Protein AF-A0A956I300-F1 (afdb_monomer_lite)

Secondary structure (DSSP, 8-state):
--HHHHHHHHHHHHHHHHHHHHHHT-TTB-TTSPPEEEEEEEETTEEEEEEE--B-GGGSHHHHHHHHHHHHHH--PPPPP--PPP---------------------TT--HHHHHHHHHHHTSSS---HHHHHHHHHHHHHHHTT--HHHHHHHHHHHHHHHHT--TTS-THHHHHHHHHHHHHHTT--SHHHHHHHHHHHHHHHHHHHHHHGGGS-SSS-TTTT--GGGEEEEETTEEEEHHHHHHHGGG-HHHHHHHHTHHHHHHHHHHHHTT-HHHHHHHHH-HHHHHHHHHTTTSTTTTHHHHHT-B-SEEEEEEETTTTEEEEEEEESB-SHHHHHHHHHHHHH-SS--TT-PPPS---EEEEEEEGGGHHHHHHTPPPPGGGB--TTS-GGGS-B-TTS-EEEEEEEEEEEE---PPPSSTTS--EEEEEEEPPHHHHTT-

Structure (mmCIF, N/CA/C/O backbone):
data_AF-A0A956I300-F1
#
_entry.id   AF-A0A956I300-F1
#
loop_
_atom_site.group_PDB
_atom_site.id
_atom_site.type_symbol
_atom_site.label_atom_id
_atom_site.label_alt_id
_atom_site.label_comp_id
_atom_site.label_asym_id
_atom_site.label_entity_id
_atom_site.label_seq_id
_atom_site.pdbx_PDB_ins_code
_atom_site.Cartn_x
_atom_site.Cartn_y
_atom_site.Cartn_z
_atom_site.occupancy
_atom_site.B_iso_or_equiv
_atom_site.auth_seq_id
_atom_site.auth_comp_id
_atom_site.auth_asym_id
_atom_site.auth_atom_id
_atom_site.pdbx_PDB_model_num
ATOM 1 N N . MET A 1 1 ? 35.860 -4.471 -23.428 1.00 49.72 1 MET A N 1
ATOM 2 C CA . MET A 1 1 ? 34.977 -3.368 -22.990 1.00 49.72 1 MET A CA 1
ATOM 3 C C . MET A 1 1 ? 34.713 -2.476 -24.185 1.00 49.72 1 MET A C 1
ATOM 5 O O . MET A 1 1 ? 35.655 -2.211 -24.920 1.00 49.72 1 MET A O 1
ATOM 9 N N . SER A 1 2 ? 33.464 -2.084 -24.431 1.00 62.72 2 SER A N 1
ATOM 10 C CA . SER A 1 2 ? 33.121 -1.195 -25.547 1.00 62.72 2 SER A CA 1
ATOM 11 C C . SER A 1 2 ? 33.581 0.236 -25.267 1.00 62.72 2 SER A C 1
ATOM 13 O O . SER A 1 2 ? 33.546 0.681 -24.125 1.00 62.72 2 SER A O 1
ATOM 15 N N . GLU A 1 3 ? 33.936 0.984 -26.308 1.00 60.28 3 GLU A N 1
ATOM 16 C CA . GLU A 1 3 ? 34.334 2.401 -26.233 1.00 60.28 3 GLU A CA 1
ATOM 17 C C . GLU A 1 3 ? 33.289 3.284 -25.510 1.00 60.28 3 GLU A C 1
ATOM 19 O O . GLU A 1 3 ? 33.634 4.225 -24.803 1.00 60.28 3 GLU A O 1
ATOM 24 N N . ALA A 1 4 ? 32.005 2.914 -25.598 1.00 53.16 4 ALA A N 1
ATOM 25 C CA . ALA A 1 4 ? 30.910 3.558 -24.869 1.00 53.16 4 ALA A CA 1
ATOM 26 C C . ALA A 1 4 ? 31.015 3.429 -23.335 1.00 53.16 4 ALA A C 1
ATOM 28 O O . ALA A 1 4 ? 30.633 4.349 -22.620 1.00 53.16 4 ALA A O 1
ATOM 29 N N . TRP A 1 5 ? 31.559 2.317 -22.825 1.00 46.97 5 TRP A N 1
ATOM 30 C CA . TRP A 1 5 ? 31.731 2.098 -21.383 1.00 46.97 5 TRP A CA 1
ATOM 31 C C . TRP A 1 5 ? 32.885 2.935 -20.821 1.00 46.97 5 TRP A C 1
ATOM 33 O O . TRP A 1 5 ? 32.765 3.465 -19.723 1.00 46.97 5 TRP A O 1
ATOM 43 N N . ALA A 1 6 ? 33.965 3.110 -21.591 1.00 59.84 6 ALA A N 1
ATOM 44 C CA . ALA A 1 6 ? 35.081 3.975 -21.206 1.00 59.84 6 ALA A CA 1
ATOM 45 C C . ALA A 1 6 ? 34.650 5.450 -21.108 1.00 59.84 6 ALA A C 1
ATOM 47 O O . ALA A 1 6 ? 34.932 6.097 -20.107 1.00 59.84 6 ALA A O 1
ATOM 48 N N . ARG A 1 7 ? 33.867 5.948 -22.078 1.00 67.50 7 ARG A N 1
ATOM 49 C CA . ARG A 1 7 ? 33.326 7.321 -22.024 1.00 67.50 7 ARG A CA 1
ATOM 50 C C . ARG A 1 7 ? 32.344 7.536 -20.872 1.00 67.50 7 ARG A C 1
ATOM 52 O O . ARG A 1 7 ? 32.318 8.616 -20.289 1.00 67.50 7 ARG A O 1
ATOM 59 N N . ALA A 1 8 ? 31.531 6.531 -20.538 1.00 65.19 8 ALA A N 1
ATOM 60 C CA . ALA A 1 8 ? 30.622 6.615 -19.394 1.00 65.19 8 ALA A CA 1
ATOM 61 C C . ALA A 1 8 ? 31.388 6.709 -18.061 1.00 65.19 8 ALA A C 1
ATOM 63 O O . ALA A 1 8 ? 31.017 7.509 -17.208 1.00 65.19 8 ALA A O 1
ATOM 64 N N . LEU A 1 9 ? 32.477 5.946 -17.914 1.00 64.38 9 LEU A N 1
ATOM 65 C CA . LEU A 1 9 ? 33.384 6.020 -16.762 1.00 64.38 9 LEU A CA 1
ATOM 66 C C . LEU A 1 9 ? 34.085 7.383 -16.660 1.00 64.38 9 LEU A C 1
ATOM 68 O O . LEU A 1 9 ? 34.026 7.997 -15.601 1.00 64.38 9 LEU A O 1
ATOM 72 N N . GLU A 1 10 ? 34.638 7.903 -17.762 1.00 74.12 10 GLU A N 1
ATOM 73 C CA . GLU A 1 10 ? 35.238 9.252 -17.803 1.00 74.12 10 GLU A CA 1
ATOM 74 C C . GLU A 1 10 ? 34.232 10.340 -17.385 1.00 74.12 10 GLU A C 1
ATOM 76 O O . GLU A 1 10 ? 34.572 11.268 -16.654 1.00 74.12 10 GLU A O 1
ATOM 81 N N . THR A 1 11 ? 32.964 10.191 -17.786 1.00 86.25 11 THR A N 1
ATOM 82 C CA . THR A 1 11 ? 31.892 11.127 -17.409 1.00 86.25 11 THR A CA 1
ATOM 83 C C . THR A 1 11 ? 31.579 11.058 -15.910 1.00 86.25 11 THR A C 1
ATOM 85 O O . THR A 1 11 ? 31.299 12.084 -15.297 1.00 86.25 11 THR A O 1
ATOM 88 N N . LEU A 1 12 ? 31.622 9.871 -15.295 1.00 85.69 12 LEU A N 1
ATOM 89 C CA . LEU A 1 12 ? 31.357 9.712 -13.861 1.00 85.69 12 LEU A CA 1
ATOM 90 C C . LEU A 1 12 ? 32.489 10.280 -13.000 1.00 85.69 12 LEU A C 1
ATOM 92 O O . LEU A 1 12 ? 32.200 10.982 -12.034 1.00 85.69 12 LEU A O 1
ATOM 96 N N . GLU A 1 13 ? 33.747 10.044 -13.373 1.00 87.81 13 GLU A N 1
ATOM 97 C CA . GLU A 1 13 ? 34.909 10.632 -12.691 1.00 87.81 13 GLU A CA 1
ATOM 98 C C . GLU A 1 13 ? 34.890 12.166 -12.776 1.00 87.81 13 GLU A C 1
ATOM 100 O O . GLU A 1 13 ? 35.153 12.860 -11.791 1.00 87.81 13 GLU A O 1
ATOM 105 N N . GLU A 1 14 ? 34.516 12.721 -13.935 1.00 90.06 14 GLU A N 1
ATOM 106 C CA . GLU A 1 14 ? 34.370 14.167 -14.104 1.00 90.06 14 GLU A CA 1
ATOM 107 C C . GLU A 1 14 ? 33.242 14.747 -13.237 1.00 90.06 14 GLU A C 1
ATOM 109 O O . GLU A 1 14 ? 33.415 15.805 -12.618 1.00 90.06 14 GLU A O 1
ATOM 114 N N . VAL A 1 15 ? 32.098 14.059 -13.160 1.00 84.88 15 VAL A N 1
ATOM 115 C CA . VAL A 1 15 ? 30.969 14.469 -12.314 1.00 84.88 15 VAL A CA 1
ATOM 116 C C . VAL A 1 15 ? 31.331 14.375 -10.829 1.00 84.88 15 VAL A C 1
ATOM 118 O O . VAL A 1 15 ? 31.014 15.303 -10.082 1.00 84.88 15 VAL A O 1
ATOM 121 N N . GLU A 1 16 ? 32.013 13.313 -10.393 1.00 92.94 16 GLU A N 1
ATOM 122 C CA . GLU A 1 16 ? 32.481 13.167 -9.010 1.00 92.94 16 GLU A CA 1
ATOM 123 C C . GLU A 1 16 ? 33.429 14.311 -8.637 1.00 92.94 16 GLU A C 1
ATOM 125 O O . GLU A 1 16 ? 33.199 15.009 -7.648 1.00 92.94 16 GLU A O 1
ATOM 130 N N . ARG A 1 17 ? 34.443 14.565 -9.475 1.00 94.88 17 ARG A N 1
ATOM 131 C CA . ARG A 1 17 ? 35.405 15.656 -9.282 1.00 94.88 17 ARG A CA 1
ATOM 132 C C . ARG A 1 17 ? 34.715 17.019 -9.210 1.00 94.88 17 ARG A C 1
ATOM 134 O O . ARG A 1 17 ? 34.957 17.772 -8.273 1.00 94.88 17 ARG A O 1
ATOM 141 N N . THR A 1 18 ? 33.825 17.322 -10.156 1.00 93.25 18 THR A N 1
ATOM 142 C CA . THR A 1 18 ? 33.106 18.610 -10.201 1.00 93.25 18 THR A CA 1
ATOM 143 C C . THR A 1 18 ? 32.207 18.793 -8.978 1.00 93.25 18 THR A C 1
ATOM 145 O O . THR A 1 18 ? 32.113 19.889 -8.429 1.00 93.25 18 THR A O 1
ATOM 148 N N . THR A 1 19 ? 31.554 17.717 -8.531 1.00 90.69 19 THR A N 1
ATOM 149 C CA . THR A 1 19 ? 30.706 17.734 -7.333 1.00 90.69 19 THR A CA 1
ATOM 150 C C . THR A 1 19 ? 31.545 17.975 -6.082 1.00 90.69 19 THR A C 1
ATOM 152 O O . THR A 1 19 ? 31.196 18.831 -5.274 1.00 90.69 19 THR A O 1
ATOM 155 N N . ARG A 1 20 ? 32.677 17.277 -5.946 1.00 96.50 20 ARG A N 1
ATOM 156 C CA . ARG A 1 20 ? 33.618 17.438 -4.833 1.00 96.50 20 ARG A CA 1
ATOM 157 C C . ARG A 1 20 ? 34.159 18.867 -4.754 1.00 96.50 20 ARG A C 1
ATOM 159 O O . ARG A 1 20 ? 34.012 19.499 -3.716 1.00 96.50 20 ARG A O 1
ATOM 166 N N . GLU A 1 21 ? 34.665 19.408 -5.863 1.00 95.38 21 GLU A N 1
ATOM 167 C CA . GLU A 1 21 ? 35.176 20.787 -5.941 1.00 95.38 21 GLU A CA 1
ATOM 168 C C . GLU A 1 21 ? 34.104 21.823 -5.560 1.00 95.38 21 GLU A C 1
ATOM 170 O O . GLU A 1 21 ? 34.375 22.773 -4.826 1.00 95.38 21 GLU A O 1
ATOM 175 N N . ALA A 1 22 ? 32.864 21.639 -6.029 1.00 92.88 22 ALA A N 1
ATOM 176 C CA . ALA A 1 22 ? 31.760 22.541 -5.706 1.00 92.88 22 ALA A CA 1
ATOM 177 C C . ALA A 1 22 ? 31.384 22.509 -4.215 1.00 92.88 22 ALA A C 1
ATOM 179 O O . ALA A 1 22 ? 31.018 23.540 -3.652 1.00 92.88 22 ALA A O 1
ATOM 180 N N . LEU A 1 23 ? 31.466 21.337 -3.584 1.00 93.62 23 LEU A N 1
ATOM 181 C CA . LEU A 1 23 ? 31.157 21.141 -2.170 1.00 93.62 23 LEU A CA 1
ATOM 182 C C . LEU A 1 23 ? 32.280 21.644 -1.250 1.00 93.62 23 LEU A C 1
ATOM 184 O O . LEU A 1 23 ? 31.985 22.278 -0.240 1.00 93.62 23 LEU A O 1
ATOM 188 N N . GLU A 1 24 ? 33.544 21.438 -1.624 1.00 94.88 24 GLU A N 1
ATOM 189 C CA . GLU A 1 24 ? 34.720 21.988 -0.927 1.00 94.88 24 GLU A CA 1
ATOM 190 C C . GLU A 1 24 ? 34.763 23.527 -0.990 1.00 94.88 24 GLU A C 1
ATOM 192 O O . GLU A 1 24 ? 35.310 24.181 -0.105 1.00 94.88 24 GLU A O 1
ATOM 197 N N . ALA A 1 25 ? 34.154 24.132 -2.014 1.00 94.44 25 ALA A N 1
ATOM 198 C CA . ALA A 1 25 ? 34.062 25.586 -2.156 1.00 94.44 25 ALA A CA 1
ATOM 199 C C . ALA A 1 25 ? 32.979 26.244 -1.272 1.00 94.44 25 ALA A C 1
ATOM 201 O O . ALA A 1 25 ? 32.862 27.474 -1.262 1.00 94.44 25 ALA A O 1
ATOM 202 N N . ILE A 1 26 ? 32.162 25.469 -0.549 1.00 91.44 26 ILE A N 1
ATOM 203 C CA . ILE A 1 26 ? 31.140 26.012 0.354 1.00 91.44 26 ILE A CA 1
ATOM 204 C C . ILE A 1 26 ? 31.836 26.694 1.541 1.00 91.44 26 ILE A C 1
ATOM 206 O O . ILE A 1 26 ? 32.545 26.050 2.296 1.00 91.44 26 ILE A O 1
ATOM 210 N N . GLU A 1 27 ? 31.578 27.985 1.777 1.00 92.31 27 GLU A N 1
ATOM 211 C CA . GLU A 1 27 ? 32.228 28.774 2.850 1.00 92.31 27 GLU A CA 1
ATOM 212 C C . GLU A 1 27 ? 32.077 28.164 4.260 1.00 92.31 27 GLU A C 1
ATOM 214 O O . GLU A 1 27 ? 32.915 28.358 5.144 1.00 92.31 27 GLU A O 1
ATOM 219 N N . LEU A 1 28 ? 30.988 27.425 4.477 1.00 90.38 28 LEU A N 1
ATOM 220 C CA . LEU A 1 28 ? 30.691 26.753 5.738 1.00 90.38 28 LEU A CA 1
ATOM 221 C C . LEU A 1 28 ? 31.369 25.383 5.879 1.00 90.38 28 LEU A C 1
ATOM 223 O O . LEU A 1 28 ? 31.315 24.827 6.972 1.00 90.38 28 LEU A O 1
ATOM 227 N N . HIS A 1 29 ? 31.972 24.831 4.821 1.00 91.56 29 HIS A N 1
ATOM 228 C CA . HIS A 1 29 ? 32.686 23.552 4.863 1.00 91.56 29 HIS A CA 1
ATOM 229 C C . HIS A 1 29 ? 33.894 23.634 5.804 1.00 91.56 29 HIS A C 1
ATOM 231 O O . HIS A 1 29 ? 34.609 24.638 5.865 1.00 91.56 29 HIS A O 1
ATOM 237 N N . ARG A 1 30 ? 34.101 22.571 6.582 1.00 91.56 30 ARG A N 1
ATOM 238 C CA . ARG A 1 30 ? 35.279 22.407 7.434 1.00 91.56 30 ARG A CA 1
ATOM 239 C C . ARG A 1 30 ? 36.409 21.828 6.596 1.00 91.56 30 ARG A C 1
ATOM 241 O O . ARG A 1 30 ? 36.391 20.645 6.280 1.00 91.56 30 ARG A O 1
ATOM 248 N N . ALA A 1 31 ? 37.389 22.659 6.250 1.00 90.81 31 ALA A N 1
ATOM 249 C CA . ALA A 1 31 ? 38.489 22.287 5.358 1.00 90.81 31 ALA A CA 1
ATOM 250 C C . ALA A 1 31 ? 39.310 21.075 5.845 1.00 90.81 31 ALA A C 1
ATOM 252 O O . ALA A 1 31 ? 39.963 20.414 5.043 1.00 90.81 31 ALA A O 1
ATOM 253 N N . GLU A 1 32 ? 39.303 20.793 7.150 1.00 92.25 32 GLU A N 1
ATOM 254 C CA . GLU A 1 32 ? 39.958 19.631 7.751 1.00 92.25 32 GLU A CA 1
ATOM 255 C C . GLU A 1 32 ? 39.206 18.300 7.563 1.00 92.25 32 GLU A C 1
ATOM 257 O O . GLU A 1 32 ? 39.817 17.241 7.713 1.00 92.25 32 GLU A O 1
ATOM 262 N N . ASP A 1 33 ? 37.913 18.343 7.233 1.00 93.81 33 ASP A N 1
ATOM 263 C CA . ASP A 1 33 ? 37.057 17.169 7.081 1.00 93.81 33 ASP A CA 1
ATOM 264 C C . ASP A 1 33 ? 36.835 16.854 5.584 1.00 93.81 33 ASP A C 1
ATOM 266 O O . ASP A 1 33 ? 36.522 17.757 4.796 1.00 93.81 33 ASP A O 1
ATOM 270 N N . PRO A 1 34 ? 36.964 15.585 5.155 1.00 93.19 34 PRO A N 1
ATOM 271 C CA . PRO A 1 34 ? 36.850 15.227 3.746 1.00 93.19 34 PRO A CA 1
ATOM 272 C C . PRO A 1 34 ? 35.423 15.419 3.218 1.00 93.19 34 PRO A C 1
ATOM 274 O O . PRO A 1 34 ? 34.436 15.197 3.923 1.00 93.19 34 PRO A O 1
ATOM 277 N N . VAL A 1 35 ? 35.326 15.792 1.942 1.00 95.50 35 VAL A N 1
ATOM 278 C CA . VAL A 1 35 ? 34.097 15.665 1.155 1.00 95.50 35 VAL A CA 1
ATOM 279 C C . VAL A 1 35 ? 34.108 14.298 0.491 1.00 95.50 35 VAL A C 1
ATOM 281 O O . VAL A 1 35 ? 34.986 14.021 -0.323 1.00 95.50 35 VAL A O 1
ATOM 284 N N . ASP A 1 36 ? 33.125 13.458 0.788 1.00 94.25 36 ASP A N 1
ATOM 285 C CA . ASP A 1 36 ? 32.968 12.170 0.115 1.00 94.25 36 ASP A CA 1
ATOM 286 C C . ASP A 1 36 ? 31.836 12.250 -0.905 1.00 94.25 36 ASP A C 1
ATOM 288 O O . ASP A 1 36 ? 30.764 12.767 -0.599 1.00 94.25 36 ASP A O 1
ATOM 292 N N . VAL A 1 37 ? 32.049 11.722 -2.110 1.00 93.50 37 VAL A N 1
ATOM 293 C CA . VAL A 1 37 ? 31.023 11.628 -3.156 1.00 93.50 37 VAL A CA 1
ATOM 294 C C . VAL A 1 37 ? 30.957 10.177 -3.609 1.00 93.50 37 VAL A C 1
ATOM 296 O O . VAL A 1 37 ? 31.927 9.637 -4.131 1.00 93.50 37 VAL A O 1
ATOM 299 N N . PHE A 1 38 ? 29.814 9.537 -3.393 1.00 89.62 38 PHE A N 1
ATOM 300 C CA . PHE A 1 38 ? 29.575 8.141 -3.726 1.00 89.62 38 PHE A CA 1
ATOM 301 C C . PHE A 1 38 ? 28.573 8.044 -4.865 1.00 89.62 38 PHE A C 1
ATOM 303 O O . PHE A 1 38 ? 27.478 8.602 -4.792 1.00 89.62 38 PHE A O 1
ATOM 310 N N . PHE A 1 39 ? 28.912 7.277 -5.895 1.00 86.94 39 PHE A N 1
ATOM 311 C CA . PHE A 1 39 ? 27.926 6.808 -6.856 1.00 86.94 39 PHE A CA 1
ATOM 312 C C . PHE A 1 39 ? 27.075 5.713 -6.209 1.00 86.94 39 PHE A C 1
ATOM 314 O O . PHE A 1 39 ? 27.599 4.684 -5.790 1.00 86.94 39 PHE A O 1
ATOM 321 N N . THR A 1 40 ? 25.767 5.938 -6.124 1.00 78.00 40 THR A N 1
ATOM 322 C CA . THR A 1 40 ? 24.826 5.004 -5.476 1.00 78.00 40 THR A CA 1
ATOM 323 C C . THR A 1 40 ? 23.929 4.268 -6.458 1.00 78.00 40 THR A C 1
ATOM 325 O O . THR A 1 40 ? 23.314 3.267 -6.103 1.00 78.00 40 THR A O 1
ATOM 328 N N . GLY A 1 41 ? 23.896 4.708 -7.714 1.00 75.50 41 GLY A N 1
ATOM 329 C CA . GLY A 1 41 ? 23.176 4.023 -8.771 1.00 75.50 41 GLY A CA 1
ATOM 330 C C . GLY A 1 41 ? 22.799 4.949 -9.913 1.00 75.50 41 GLY A C 1
ATOM 331 O O . GLY A 1 41 ? 23.082 6.148 -9.916 1.00 75.50 41 GLY A O 1
ATOM 332 N N . PHE A 1 42 ? 22.134 4.369 -10.904 1.00 72.31 42 PHE A N 1
ATOM 333 C CA . PHE A 1 42 ? 21.418 5.133 -11.912 1.00 72.31 42 PHE A CA 1
ATOM 334 C C . PHE A 1 42 ? 19.959 5.226 -11.478 1.00 72.31 42 PHE A C 1
ATOM 336 O O . PHE A 1 42 ? 19.258 4.215 -11.411 1.00 72.31 42 PHE A O 1
ATOM 343 N N . GLY A 1 43 ? 19.509 6.443 -11.192 1.00 60.19 43 GLY A N 1
ATOM 344 C CA . GLY A 1 43 ? 18.094 6.741 -11.074 1.00 60.19 43 GLY A CA 1
ATOM 345 C C . GLY A 1 43 ? 17.430 6.663 -12.446 1.00 60.19 43 GLY A C 1
ATOM 346 O O . GLY A 1 43 ? 18.092 6.672 -13.486 1.00 60.19 43 GLY A O 1
ATOM 347 N N . GLY A 1 44 ? 16.096 6.649 -12.470 1.00 44.88 44 GLY A N 1
ATOM 348 C CA . GLY A 1 44 ? 15.337 6.552 -13.723 1.00 44.88 44 GLY A CA 1
ATOM 349 C C . GLY A 1 44 ? 15.697 7.623 -14.761 1.00 44.88 44 GLY A C 1
ATOM 350 O O . GLY A 1 44 ? 15.478 7.389 -15.936 1.00 44.88 44 GLY A O 1
ATOM 351 N N . SER A 1 45 ? 16.282 8.750 -14.331 1.00 34.88 45 SER A N 1
ATOM 352 C CA . SER A 1 45 ? 16.596 9.932 -15.141 1.00 34.88 45 SER A CA 1
ATOM 353 C C . SER A 1 45 ? 17.925 10.623 -14.823 1.00 34.88 45 SER A C 1
ATOM 355 O O . SER A 1 45 ? 18.179 11.717 -15.343 1.00 34.88 45 SER A O 1
ATOM 357 N N . SER A 1 46 ? 18.704 10.058 -13.908 1.00 66.56 46 SER A N 1
ATOM 358 C CA . SER A 1 46 ? 19.808 10.721 -13.218 1.00 66.56 46 SER A CA 1
ATOM 359 C C . SER A 1 46 ? 20.888 9.717 -12.854 1.00 66.56 46 SER A C 1
ATOM 361 O O . SER A 1 46 ? 20.644 8.521 -12.734 1.00 66.56 46 SER A O 1
ATOM 363 N N . VAL A 1 47 ? 22.096 10.224 -12.660 1.00 75.88 47 VAL A N 1
ATOM 364 C CA . VAL A 1 47 ? 23.078 9.538 -11.832 1.00 75.88 47 VAL A CA 1
ATOM 365 C C . VAL A 1 47 ? 22.773 9.927 -10.392 1.00 75.88 47 VAL A C 1
ATOM 367 O O . VAL A 1 47 ? 22.697 11.119 -10.088 1.00 75.88 47 VAL A O 1
ATOM 370 N N . ASP A 1 48 ? 22.571 8.936 -9.533 1.00 76.75 48 ASP A N 1
ATOM 371 C CA . ASP A 1 48 ? 22.273 9.165 -8.129 1.00 76.75 48 ASP A CA 1
ATOM 372 C C . ASP A 1 48 ? 23.592 9.154 -7.355 1.00 76.75 48 ASP A C 1
ATOM 374 O O . ASP A 1 48 ? 24.245 8.119 -7.178 1.00 76.75 48 ASP A O 1
ATOM 378 N N . LEU A 1 49 ? 24.004 10.345 -6.925 1.00 88.25 49 LEU A N 1
ATOM 379 C CA . LEU A 1 49 ? 25.173 10.550 -6.081 1.00 88.25 49 LEU A CA 1
ATOM 380 C C . LEU A 1 49 ? 24.722 10.834 -4.655 1.00 88.25 49 LEU A C 1
ATOM 382 O O . LEU A 1 49 ? 23.807 11.628 -4.431 1.00 88.25 49 LEU A O 1
ATOM 386 N N . VAL A 1 50 ? 25.419 10.247 -3.694 1.00 89.31 50 VAL A N 1
ATOM 387 C CA . VAL A 1 50 ? 25.343 10.644 -2.291 1.00 89.31 50 VAL A CA 1
ATOM 388 C C . VAL A 1 50 ? 26.638 11.353 -1.953 1.00 89.31 50 VAL A C 1
ATOM 390 O O . VAL A 1 50 ? 27.706 10.757 -2.039 1.00 89.31 50 VAL A O 1
ATOM 393 N N . ALA A 1 51 ? 26.546 12.623 -1.570 1.00 91.56 51 ALA A N 1
ATOM 394 C CA . ALA A 1 51 ? 27.688 13.378 -1.086 1.00 91.56 51 ALA A CA 1
ATOM 395 C C . ALA A 1 51 ? 27.575 13.617 0.422 1.00 91.56 51 ALA A C 1
ATOM 397 O O . ALA A 1 51 ? 26.499 13.960 0.915 1.00 91.56 51 ALA A O 1
ATOM 398 N N . ARG A 1 52 ? 28.679 13.445 1.150 1.00 91.12 52 ARG A N 1
ATOM 399 C CA . ARG A 1 52 ? 28.796 13.747 2.580 1.00 91.12 52 ARG A CA 1
ATOM 400 C C . ARG A 1 52 ? 29.744 14.923 2.755 1.00 91.12 52 ARG A C 1
ATOM 402 O O . ARG A 1 52 ? 30.865 14.892 2.255 1.00 91.12 52 ARG A O 1
ATOM 409 N N . ILE A 1 53 ? 29.274 15.953 3.454 1.00 94.62 53 ILE A N 1
ATOM 410 C CA . ILE A 1 53 ? 30.049 17.153 3.771 1.00 94.62 53 ILE A CA 1
ATOM 411 C C . ILE A 1 53 ? 29.919 17.478 5.252 1.00 94.62 53 ILE A C 1
ATOM 413 O O . ILE A 1 53 ? 28.858 17.292 5.846 1.00 94.62 53 ILE A O 1
ATOM 417 N N . TRP A 1 54 ? 30.981 18.035 5.817 1.00 91.56 54 TRP A N 1
ATOM 418 C CA . TRP A 1 54 ? 31.001 18.534 7.184 1.00 91.56 54 TRP A CA 1
ATOM 419 C C . TRP A 1 54 ? 31.013 20.054 7.162 1.00 91.56 54 TRP A C 1
ATOM 421 O O . TRP A 1 54 ? 31.870 20.667 6.526 1.00 91.56 54 TRP A O 1
ATOM 431 N N . ILE A 1 55 ? 30.052 20.674 7.843 1.00 90.56 55 ILE A N 1
ATOM 432 C CA . ILE A 1 55 ? 29.930 22.131 7.901 1.00 90.56 55 ILE A CA 1
ATOM 433 C C . ILE A 1 55 ? 30.028 22.634 9.336 1.00 90.56 55 ILE A C 1
ATOM 435 O O . ILE A 1 55 ? 29.560 21.992 10.278 1.00 90.56 55 ILE A O 1
ATOM 439 N N . ASP A 1 56 ? 30.599 23.819 9.509 1.00 87.44 56 ASP A N 1
ATOM 440 C CA . ASP A 1 56 ? 30.578 24.532 10.778 1.00 87.44 56 ASP A CA 1
ATOM 441 C C . ASP A 1 56 ? 29.201 25.178 10.975 1.00 87.44 56 ASP A C 1
ATOM 443 O O . ASP A 1 56 ? 28.951 26.330 10.609 1.00 87.44 56 ASP A O 1
ATOM 447 N N . PHE A 1 57 ? 28.277 24.411 11.554 1.00 85.56 57 PHE A N 1
ATOM 448 C CA . PHE A 1 57 ? 26.908 24.858 11.810 1.00 85.56 57 PHE A CA 1
ATOM 449 C C . PHE A 1 57 ? 26.841 26.102 12.712 1.00 85.56 57 PHE A C 1
ATOM 451 O O . PHE A 1 57 ? 25.850 26.827 12.670 1.00 85.56 57 PHE A O 1
ATOM 458 N N . ARG A 1 58 ? 27.899 26.407 13.482 1.00 83.50 58 ARG A N 1
ATOM 459 C CA . ARG A 1 58 ? 27.951 27.595 14.351 1.00 83.50 58 ARG A CA 1
ATOM 460 C C . ARG A 1 58 ? 27.972 28.893 13.548 1.00 83.50 58 ARG A C 1
ATOM 462 O O . ARG A 1 58 ? 27.554 29.933 14.050 1.00 83.50 58 ARG A O 1
ATOM 469 N N . LYS A 1 59 ? 28.440 28.833 12.300 1.00 83.19 59 LYS A N 1
ATOM 470 C CA . LYS A 1 59 ? 28.438 29.956 11.355 1.00 83.19 59 LYS A CA 1
ATOM 471 C C . LYS A 1 59 ? 27.087 30.142 10.653 1.00 83.19 59 LYS A C 1
ATOM 473 O O . LYS A 1 59 ? 26.906 31.139 9.955 1.00 83.19 59 LYS A O 1
ATOM 478 N N . GLN A 1 60 ? 26.130 29.223 10.818 1.00 84.50 60 GLN A N 1
ATOM 479 C CA . GLN A 1 60 ? 24.798 29.385 10.239 1.00 84.50 60 GLN A CA 1
ATOM 480 C C . GLN A 1 60 ? 23.979 30.420 11.007 1.00 84.50 60 GLN A C 1
ATOM 482 O O . GLN A 1 60 ? 23.944 30.447 12.239 1.00 84.50 60 GLN A O 1
ATOM 487 N N . ARG A 1 61 ? 23.256 31.252 10.256 1.00 84.56 61 ARG A N 1
ATOM 488 C CA . ARG A 1 61 ? 22.364 32.271 10.812 1.00 84.56 61 ARG A CA 1
ATOM 489 C C . ARG A 1 61 ? 21.305 31.667 11.735 1.00 84.56 61 ARG A C 1
ATOM 491 O O . ARG A 1 61 ? 21.054 32.226 12.795 1.00 84.56 61 ARG A O 1
ATOM 498 N N . ASP A 1 62 ? 20.740 30.523 11.365 1.00 73.38 62 ASP A N 1
ATOM 499 C CA . ASP A 1 62 ? 19.667 29.869 12.119 1.00 73.38 62 ASP A CA 1
ATOM 500 C C . ASP A 1 62 ? 20.148 29.405 13.501 1.00 73.38 62 ASP A C 1
ATOM 502 O O . ASP A 1 62 ? 19.424 29.522 14.489 1.00 73.38 62 ASP A O 1
ATOM 506 N N . PHE A 1 63 ? 21.408 28.968 13.607 1.00 74.12 63 PHE A N 1
ATOM 507 C CA . PHE A 1 63 ? 22.033 28.651 14.890 1.00 74.12 63 PHE A CA 1
ATOM 508 C C . PHE A 1 63 ? 22.210 29.904 15.760 1.00 74.12 63 PHE A C 1
ATOM 510 O O . PHE A 1 63 ? 21.885 29.884 16.948 1.00 74.12 63 PHE A O 1
ATOM 517 N N . ALA A 1 64 ? 22.656 31.018 15.172 1.00 75.25 64 ALA A N 1
ATOM 518 C CA . ALA A 1 64 ? 22.768 32.293 15.880 1.00 75.25 64 ALA A CA 1
ATOM 519 C C . ALA A 1 64 ? 21.394 32.848 16.311 1.00 75.25 64 ALA A C 1
ATOM 521 O O . ALA A 1 64 ? 21.262 33.390 17.409 1.00 75.25 64 ALA A O 1
ATOM 522 N N . GLU A 1 65 ? 20.353 32.686 15.488 1.00 77.56 65 GLU A N 1
ATOM 523 C CA . GLU A 1 65 ? 18.975 33.060 15.829 1.00 77.56 65 GLU A CA 1
ATOM 524 C C . GLU A 1 65 ? 18.411 32.178 16.951 1.00 77.56 65 GLU A C 1
ATOM 526 O O . GLU A 1 65 ? 17.795 32.702 17.881 1.00 77.56 65 GLU A O 1
ATOM 531 N N . ALA A 1 66 ? 18.682 30.869 16.931 1.00 68.06 66 ALA A N 1
ATOM 532 C CA . ALA A 1 66 ? 18.310 29.953 18.006 1.00 68.06 66 ALA A CA 1
ATOM 533 C C . ALA A 1 66 ? 19.007 30.312 19.329 1.00 68.06 66 ALA A C 1
ATOM 535 O O . ALA A 1 66 ? 18.338 30.431 20.357 1.00 68.06 66 ALA A O 1
ATOM 536 N N . GLN A 1 67 ? 20.318 30.581 19.305 1.00 70.25 67 GLN A N 1
ATOM 537 C CA . GLN A 1 67 ? 21.052 31.053 20.484 1.00 70.25 67 GLN A CA 1
ATOM 538 C C . GLN A 1 67 ? 20.516 32.393 21.000 1.00 70.25 67 GLN A C 1
ATOM 540 O O . GLN A 1 67 ? 20.368 32.579 22.207 1.00 70.25 67 GLN A O 1
ATOM 545 N N . HIS A 1 68 ? 20.177 33.324 20.105 1.00 76.50 68 HIS A N 1
ATOM 546 C CA . HIS A 1 68 ? 19.587 34.613 20.473 1.00 76.50 68 HIS A CA 1
ATOM 547 C C . HIS A 1 68 ? 18.210 34.457 21.124 1.00 76.50 68 HIS A C 1
ATOM 549 O O . HIS A 1 68 ? 17.906 35.115 22.120 1.00 76.50 68 HIS A O 1
ATOM 555 N N . MET A 1 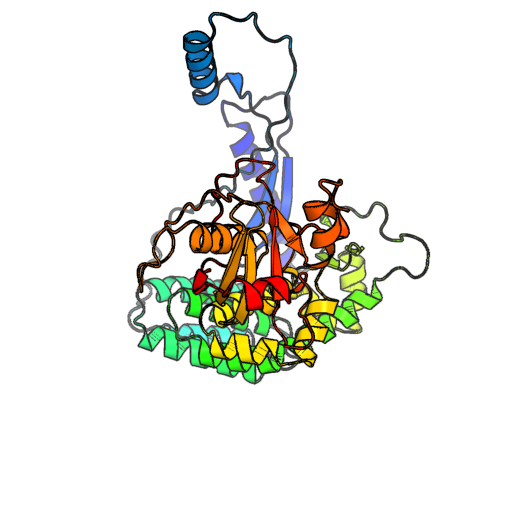69 ? 17.371 33.571 20.586 1.00 74.31 69 MET A N 1
ATOM 556 C CA . MET A 1 69 ? 16.060 33.261 21.156 1.00 74.31 69 MET A CA 1
ATOM 557 C C . MET A 1 69 ? 16.184 32.563 22.512 1.00 74.31 69 MET A C 1
ATOM 559 O O . MET A 1 69 ? 15.444 32.903 23.438 1.00 74.31 69 MET A O 1
ATOM 563 N N . GLN A 1 70 ? 17.152 31.662 22.671 1.00 69.69 70 GLN A N 1
ATOM 564 C CA . GLN A 1 70 ? 17.437 31.022 23.951 1.00 69.69 70 GLN A CA 1
ATOM 565 C C . GLN A 1 70 ? 17.930 32.040 24.989 1.00 69.69 70 GLN A C 1
ATOM 567 O O . GLN A 1 70 ? 17.381 32.113 26.086 1.00 69.69 70 GLN A O 1
ATOM 572 N N . ALA A 1 71 ? 18.873 32.912 24.620 1.00 70.94 71 ALA A N 1
ATOM 573 C CA . ALA A 1 71 ? 19.385 33.967 25.496 1.00 70.94 71 ALA A CA 1
ATOM 574 C C . ALA A 1 71 ? 18.286 34.940 25.960 1.00 70.94 71 ALA A C 1
ATOM 576 O O . ALA A 1 71 ? 18.301 35.394 27.104 1.00 70.94 71 ALA A O 1
ATOM 577 N N . LYS A 1 72 ? 17.304 35.233 25.097 1.00 74.62 72 LYS A N 1
ATOM 578 C CA . LYS A 1 72 ? 16.120 36.033 25.450 1.00 74.62 72 LYS A CA 1
ATOM 579 C C . LYS A 1 72 ? 15.169 35.333 26.416 1.00 74.62 72 LYS A C 1
ATOM 581 O O . LYS A 1 72 ? 14.468 36.018 27.156 1.00 74.62 72 LYS A O 1
ATOM 586 N N . THR A 1 73 ? 15.104 34.007 26.367 1.00 71.50 73 THR A N 1
ATOM 587 C CA . THR A 1 73 ? 14.107 33.224 27.107 1.00 71.50 73 THR A CA 1
ATOM 588 C C . THR A 1 73 ? 14.640 32.766 28.465 1.00 71.50 73 THR A C 1
ATOM 590 O O . THR A 1 73 ? 13.896 32.777 29.441 1.00 71.50 73 THR A O 1
ATOM 593 N N . GLU A 1 74 ? 15.925 32.415 28.552 1.00 70.31 74 GLU A N 1
ATOM 594 C CA . GLU A 1 74 ? 16.504 31.713 29.710 1.00 70.31 74 GLU A CA 1
ATOM 595 C C . GLU A 1 74 ? 17.628 32.495 30.419 1.00 70.31 74 GLU A C 1
ATOM 597 O O . GLU A 1 74 ? 18.055 32.112 31.507 1.00 70.31 74 GLU A O 1
ATOM 602 N N . GLY A 1 75 ? 18.087 33.620 29.854 1.00 62.41 75 GLY A N 1
ATOM 603 C CA . GLY A 1 75 ? 19.290 34.324 30.318 1.00 62.41 75 GLY A CA 1
ATOM 604 C C . GLY A 1 75 ? 20.592 33.664 29.824 1.00 62.41 75 GLY A C 1
ATOM 605 O O . GLY A 1 75 ? 20.564 32.574 29.253 1.00 62.41 75 GLY A O 1
ATOM 606 N N . PRO A 1 76 ? 21.757 34.329 29.966 1.00 62.78 76 PRO A N 1
ATOM 607 C CA . PRO A 1 76 ? 23.012 33.837 29.400 1.00 62.78 76 PRO A CA 1
ATOM 608 C C . PRO A 1 76 ? 23.481 32.558 30.109 1.00 62.78 76 PRO A C 1
ATOM 610 O O . PRO A 1 76 ? 23.830 32.584 31.288 1.00 62.78 76 PRO A O 1
ATOM 613 N N . SER A 1 77 ? 23.523 31.449 29.370 1.00 55.16 77 SER A N 1
ATOM 614 C CA . SER A 1 77 ? 24.158 30.198 29.803 1.00 55.16 77 SER A CA 1
ATOM 615 C C . SER A 1 77 ? 25.650 30.182 29.430 1.00 55.16 77 SER A C 1
ATOM 617 O O . SER A 1 77 ? 26.037 30.824 28.448 1.00 55.16 77 SER A O 1
ATOM 619 N N . PRO A 1 78 ? 26.513 29.477 30.188 1.00 59.44 78 PRO A N 1
ATOM 620 C CA . PRO A 1 78 ? 27.924 29.324 29.836 1.00 59.44 78 PRO A CA 1
ATOM 621 C C . PRO A 1 78 ? 28.088 28.585 28.493 1.00 59.44 78 PRO A C 1
ATOM 623 O O . PRO A 1 78 ? 27.254 27.739 28.161 1.00 59.44 78 PRO A O 1
ATOM 626 N N . PRO A 1 79 ? 29.144 28.885 27.711 1.00 52.03 79 PRO A N 1
ATOM 627 C CA . PRO A 1 79 ? 29.356 28.254 26.414 1.00 52.03 79 PRO A CA 1
ATOM 628 C C . PRO A 1 79 ? 29.570 26.738 26.569 1.00 52.03 79 PRO A C 1
ATOM 630 O O . PRO A 1 79 ? 30.254 26.314 27.505 1.00 52.03 79 PRO A O 1
ATOM 633 N N . PRO A 1 80 ? 29.009 25.914 25.665 1.00 50.16 80 PRO A N 1
ATOM 634 C CA . PRO A 1 80 ? 29.231 24.475 25.682 1.00 50.16 80 PRO A CA 1
ATOM 635 C C . PRO A 1 80 ? 30.709 24.171 25.401 1.00 50.16 80 PRO A C 1
ATOM 637 O O . PRO A 1 80 ? 31.313 24.755 24.501 1.00 50.16 80 PRO A O 1
ATOM 640 N N . SER A 1 81 ? 31.294 23.260 26.180 1.00 47.22 81 SER A N 1
ATOM 641 C CA . SER A 1 81 ? 32.631 22.711 25.932 1.00 47.22 81 SER A CA 1
ATOM 642 C C . SER A 1 81 ? 32.649 21.937 24.613 1.00 47.22 81 SER A C 1
ATOM 644 O O . SER A 1 81 ? 31.693 21.211 24.341 1.00 47.22 81 SER A O 1
ATOM 646 N N . ASP A 1 82 ? 33.725 22.085 23.834 1.00 42.09 82 ASP A N 1
ATOM 647 C CA . ASP A 1 82 ? 33.926 21.497 22.503 1.00 42.09 82 ASP A CA 1
ATOM 648 C C . ASP A 1 82 ? 33.402 20.057 22.376 1.00 42.09 82 ASP A C 1
ATOM 650 O O . ASP A 1 82 ? 34.029 19.094 22.810 1.00 42.09 82 ASP A O 1
ATOM 654 N N . GLY A 1 83 ? 32.234 19.927 21.748 1.00 41.34 83 GLY A N 1
ATOM 655 C CA . GLY A 1 83 ? 31.664 18.669 21.291 1.00 41.34 83 GLY A CA 1
ATOM 656 C C . GLY A 1 83 ? 31.246 18.838 19.837 1.00 41.34 83 GLY A C 1
ATOM 657 O O . GLY A 1 83 ? 30.399 19.674 19.520 1.00 41.34 83 GLY A O 1
ATOM 658 N N . SER A 1 84 ? 31.886 18.098 18.938 1.00 36.91 84 SER A N 1
ATOM 659 C CA . SER A 1 84 ? 31.456 17.950 17.551 1.00 36.91 84 SER A CA 1
ATOM 660 C C . SER A 1 84 ? 30.196 17.086 17.516 1.00 36.91 84 SER A C 1
ATOM 662 O O . SER A 1 84 ? 30.251 15.915 17.887 1.00 36.91 84 SER A O 1
ATOM 664 N N . THR A 1 85 ? 29.070 17.645 17.081 1.00 43.97 85 THR A N 1
ATOM 665 C CA . THR A 1 85 ? 27.876 16.869 16.723 1.00 43.97 85 THR A CA 1
ATOM 666 C C . THR A 1 85 ? 27.840 16.693 15.212 1.00 43.97 85 THR A C 1
ATOM 668 O O . THR A 1 85 ? 27.926 17.671 14.471 1.00 43.97 85 THR A O 1
ATOM 671 N N . GLU A 1 86 ? 27.725 15.443 14.780 1.00 35.41 86 GLU A N 1
ATOM 672 C CA . GLU A 1 86 ? 27.510 15.026 13.397 1.00 35.41 86 GLU A CA 1
ATOM 673 C C . GLU A 1 86 ? 26.121 15.488 12.942 1.00 35.41 86 GLU A C 1
ATOM 675 O O . GLU A 1 86 ? 25.108 15.150 13.554 1.00 35.41 86 GLU A O 1
ATOM 680 N N . ALA A 1 87 ? 26.081 16.331 11.911 1.00 36.59 87 ALA A N 1
ATOM 681 C CA . ALA A 1 87 ? 24.846 16.776 11.281 1.00 36.59 87 ALA A CA 1
ATOM 682 C C . ALA A 1 87 ? 24.750 16.114 9.905 1.00 36.59 87 ALA A C 1
ATOM 684 O O . ALA A 1 87 ? 25.432 16.514 8.963 1.00 36.59 87 ALA A O 1
ATOM 685 N N . GLU A 1 88 ? 23.904 15.093 9.789 1.00 31.34 88 GLU A N 1
ATOM 686 C CA . GLU A 1 88 ? 23.595 14.446 8.516 1.00 31.34 88 GLU A CA 1
ATOM 687 C C . GLU A 1 88 ? 22.644 15.350 7.711 1.00 31.34 88 GLU A C 1
ATOM 689 O O . GLU A 1 88 ? 21.426 15.336 7.882 1.00 31.34 88 GLU A O 1
ATOM 694 N N . ALA A 1 89 ? 23.207 16.202 6.855 1.00 32.44 89 ALA A N 1
ATOM 695 C CA . ALA A 1 89 ? 22.437 17.009 5.916 1.00 32.44 89 ALA A CA 1
ATOM 696 C C . ALA A 1 89 ? 22.274 16.248 4.590 1.00 32.44 89 ALA A C 1
ATOM 698 O O . ALA A 1 89 ? 23.142 16.297 3.720 1.00 32.44 89 ALA A O 1
ATOM 699 N N . ILE A 1 90 ? 21.139 15.566 4.406 1.00 29.59 90 ILE A N 1
ATOM 700 C CA . ILE A 1 90 ? 20.745 15.018 3.099 1.00 29.59 90 ILE A CA 1
ATOM 701 C C . ILE A 1 90 ? 20.274 16.187 2.222 1.00 29.59 90 ILE A C 1
ATOM 703 O O . ILE A 1 90 ? 19.104 16.566 2.232 1.00 29.59 90 ILE A O 1
ATOM 707 N N . SER A 1 91 ? 21.195 16.792 1.471 1.00 31.94 91 SER A N 1
ATOM 708 C CA . SER A 1 91 ? 20.862 17.781 0.441 1.00 31.94 91 SER A CA 1
ATOM 709 C C . SER A 1 91 ? 20.746 17.093 -0.918 1.00 31.94 91 SER A C 1
ATOM 711 O O . SER A 1 91 ? 21.745 16.767 -1.560 1.00 31.94 91 SER A O 1
ATOM 713 N N . THR A 1 92 ? 19.517 16.871 -1.388 1.00 27.42 92 THR A N 1
ATOM 714 C CA . THR A 1 92 ? 19.265 16.438 -2.768 1.00 27.42 92 THR A CA 1
ATOM 715 C C . THR A 1 92 ? 19.412 17.643 -3.695 1.00 27.42 92 THR A C 1
ATOM 717 O O . THR A 1 92 ? 18.443 18.337 -4.011 1.00 27.42 92 THR A O 1
ATOM 720 N N . THR A 1 93 ? 20.638 17.925 -4.131 1.00 28.23 93 THR A N 1
ATOM 721 C CA . THR A 1 93 ? 20.880 19.006 -5.091 1.00 28.23 93 THR A CA 1
ATOM 722 C C . THR A 1 93 ? 20.398 18.557 -6.470 1.00 28.23 93 THR A C 1
ATOM 724 O O . THR A 1 93 ? 21.100 17.879 -7.213 1.00 28.23 93 THR A O 1
ATOM 727 N N . ARG A 1 94 ? 19.160 18.921 -6.826 1.00 28.03 94 ARG A N 1
ATOM 728 C CA . ARG A 1 94 ? 18.680 18.842 -8.209 1.00 28.03 94 ARG A CA 1
ATOM 729 C C . ARG A 1 94 ? 19.408 19.919 -9.002 1.00 28.03 94 ARG A C 1
ATOM 731 O O . ARG A 1 94 ? 19.033 21.089 -8.952 1.00 28.03 94 ARG A O 1
ATOM 738 N N . THR A 1 95 ? 20.429 19.534 -9.755 1.00 25.94 95 THR A N 1
ATOM 739 C CA . THR A 1 95 ? 21.025 20.414 -10.758 1.00 25.94 95 THR A CA 1
ATOM 740 C C . THR A 1 95 ? 19.979 20.652 -11.845 1.00 25.94 95 THR A C 1
ATOM 742 O O . THR A 1 95 ? 19.865 19.891 -12.805 1.00 25.94 95 THR A O 1
ATOM 745 N N . THR A 1 96 ? 19.162 21.698 -11.702 1.00 27.72 96 THR A N 1
ATOM 746 C CA . THR A 1 96 ? 18.387 22.232 -12.821 1.00 27.72 96 THR A CA 1
ATOM 747 C C . THR A 1 96 ? 19.390 22.851 -13.777 1.00 27.72 96 THR A C 1
ATOM 749 O O . THR A 1 96 ? 19.722 24.034 -13.676 1.00 27.72 96 THR A O 1
ATOM 752 N N . GLY A 1 97 ? 19.923 22.029 -14.680 1.00 28.03 97 GLY A N 1
ATOM 753 C CA . GLY A 1 97 ? 20.648 22.516 -15.836 1.00 28.03 97 GLY A CA 1
ATOM 754 C C . GLY A 1 97 ? 19.783 23.578 -16.497 1.00 28.03 97 GLY A C 1
ATOM 755 O O . GLY A 1 97 ? 18.641 23.314 -16.878 1.00 28.03 97 GLY A O 1
ATOM 756 N N . ARG A 1 98 ? 20.305 24.804 -16.559 1.00 29.22 98 ARG A N 1
ATOM 757 C CA . ARG A 1 98 ? 19.720 25.908 -17.314 1.00 29.22 98 ARG A CA 1
ATOM 758 C C . ARG A 1 98 ? 19.454 25.354 -18.711 1.00 29.22 98 ARG A C 1
ATOM 760 O O . ARG A 1 98 ? 20.410 25.053 -19.421 1.00 29.22 98 ARG A O 1
ATOM 767 N N . GLN A 1 99 ? 18.181 25.128 -19.050 1.00 36.66 99 GLN A N 1
ATOM 768 C CA . GLN A 1 99 ? 17.779 24.600 -20.350 1.00 36.66 99 GLN A CA 1
ATOM 769 C C . GLN A 1 99 ? 18.360 25.530 -21.411 1.00 36.66 99 GLN A C 1
ATOM 771 O O . GLN A 1 99 ? 17.866 26.636 -21.637 1.00 36.66 99 GLN A O 1
ATOM 776 N N . GLY A 1 100 ? 19.458 25.094 -22.028 1.00 32.22 100 GLY A N 1
ATOM 777 C CA . GLY A 1 100 ? 19.926 25.675 -23.267 1.00 32.22 100 GLY A CA 1
ATOM 778 C C . GLY A 1 100 ? 18.751 25.608 -24.224 1.00 32.22 100 GLY A C 1
ATOM 779 O O . GLY A 1 100 ? 18.190 24.531 -24.424 1.00 32.22 100 GLY A O 1
ATOM 780 N N . SER A 1 101 ? 18.344 26.773 -24.727 1.00 36.06 101 SER A N 1
ATOM 781 C CA . SER A 1 101 ? 17.329 26.933 -25.763 1.00 36.06 101 SER A CA 1
ATOM 782 C C . SER A 1 101 ? 17.597 25.918 -26.873 1.00 36.06 101 SER A C 1
ATOM 784 O O . SER A 1 101 ? 18.470 26.101 -27.725 1.00 36.06 101 SER A O 1
ATOM 786 N N . CYS A 1 102 ? 16.890 24.791 -26.803 1.00 34.06 102 CYS A N 1
ATOM 787 C CA . CYS A 1 102 ? 16.894 23.786 -27.838 1.00 34.06 102 CYS A CA 1
ATOM 788 C C . CYS A 1 102 ? 16.174 24.440 -29.008 1.00 34.06 102 CYS A C 1
ATOM 790 O O . CYS A 1 102 ? 14.972 24.701 -28.941 1.00 34.06 102 CYS A O 1
ATOM 792 N N . ARG A 1 103 ? 16.946 24.787 -30.043 1.00 36.12 103 ARG A N 1
ATOM 793 C CA . ARG A 1 103 ? 16.439 25.296 -31.319 1.00 36.12 103 ARG A CA 1
ATOM 794 C C . ARG A 1 103 ? 15.209 24.485 -31.723 1.00 36.12 103 ARG A C 1
ATOM 796 O O . ARG A 1 103 ? 15.271 23.259 -31.762 1.00 36.12 103 ARG A O 1
ATOM 803 N N . GLY A 1 104 ? 14.115 25.202 -31.973 1.00 37.16 104 GLY A N 1
ATOM 804 C CA . GLY A 1 104 ? 12.768 24.669 -32.130 1.00 37.16 104 GLY A CA 1
ATOM 805 C C . GLY A 1 104 ? 12.688 23.460 -33.053 1.00 37.16 104 GLY A C 1
ATOM 806 O O . GLY A 1 104 ? 12.690 23.589 -34.275 1.00 37.16 104 GLY A O 1
ATOM 807 N N . VAL A 1 105 ? 12.537 22.286 -32.448 1.00 42.09 105 VAL A N 1
ATOM 808 C CA . VAL A 1 105 ? 11.788 21.203 -33.074 1.00 42.09 105 VAL A CA 1
ATOM 809 C C . VAL A 1 105 ? 10.336 21.674 -33.077 1.00 42.09 105 VAL A C 1
ATOM 811 O O . VAL A 1 105 ? 9.825 22.079 -32.033 1.00 42.09 105 VAL A O 1
ATOM 814 N N . ASN A 1 106 ? 9.682 21.678 -34.239 1.00 41.53 106 ASN A N 1
ATOM 815 C CA . ASN A 1 106 ? 8.243 21.920 -34.338 1.00 41.53 106 ASN A CA 1
ATOM 816 C C . ASN A 1 106 ? 7.509 20.860 -33.495 1.00 41.53 106 ASN A C 1
ATOM 818 O O . ASN A 1 106 ? 7.227 19.764 -33.966 1.00 41.53 106 ASN A O 1
ATOM 822 N N . LEU A 1 107 ? 7.218 21.179 -32.231 1.00 50.78 107 LEU A N 1
ATOM 823 C CA . LEU A 1 107 ? 6.461 20.339 -31.295 1.00 50.78 107 LEU A CA 1
ATOM 824 C C . LEU A 1 107 ? 4.955 20.313 -31.613 1.00 50.78 107 LEU A C 1
ATOM 826 O O . LEU A 1 107 ? 4.178 19.738 -30.860 1.00 50.78 107 LEU A O 1
ATOM 830 N N . SER A 1 108 ? 4.525 20.907 -32.727 1.00 52.59 108 SER A N 1
ATOM 831 C CA . SER A 1 108 ? 3.126 21.217 -33.030 1.00 52.59 108 SER A CA 1
ATOM 832 C C . SER A 1 108 ? 2.230 20.019 -33.379 1.00 52.59 108 SER A C 1
ATOM 834 O O . SER A 1 108 ? 1.123 20.236 -33.861 1.00 52.59 108 SER A O 1
ATOM 836 N N . CYS A 1 109 ? 2.642 18.768 -33.137 1.00 65.56 109 CYS A 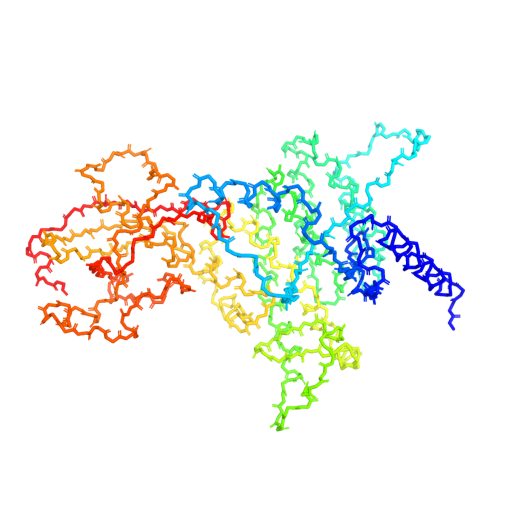N 1
ATOM 837 C CA . CYS A 1 109 ? 1.758 17.621 -33.386 1.00 65.56 109 CYS A CA 1
ATOM 838 C C . CYS A 1 109 ? 2.004 16.367 -32.528 1.00 65.56 109 CYS A C 1
ATOM 840 O O . CYS A 1 109 ? 1.363 15.347 -32.778 1.00 65.56 109 CYS A O 1
ATOM 842 N N . VAL A 1 110 ? 2.912 16.377 -31.543 1.00 82.12 110 VAL A N 1
ATOM 843 C CA . VAL A 1 110 ? 3.097 15.161 -30.730 1.00 82.12 110 VAL A CA 1
ATOM 844 C C . VAL A 1 110 ? 2.118 15.149 -29.570 1.00 82.12 110 VAL A C 1
ATOM 846 O O . VAL A 1 110 ? 2.213 15.965 -28.658 1.00 82.12 110 VAL A O 1
ATOM 849 N N . THR A 1 111 ? 1.179 14.209 -29.629 1.00 94.44 111 THR A N 1
ATOM 850 C CA . THR A 1 111 ? 0.174 13.994 -28.592 1.00 94.44 111 THR A CA 1
ATOM 851 C C . THR A 1 111 ? 0.760 13.197 -27.424 1.00 94.44 111 THR A C 1
ATOM 853 O O . THR A 1 111 ? 1.736 12.448 -27.572 1.00 94.44 111 THR A O 1
ATOM 856 N N . LEU A 1 112 ? 0.147 13.340 -26.245 1.00 96.56 112 LEU A N 1
ATOM 857 C CA . LEU A 1 112 ? 0.479 12.526 -25.073 1.00 96.56 112 LEU A CA 1
ATOM 858 C C . LEU A 1 112 ? 0.332 11.030 -25.387 1.00 96.56 112 LEU A C 1
ATOM 860 O O . LEU A 1 112 ? 1.242 10.254 -25.106 1.00 96.56 112 LEU A O 1
ATOM 864 N N . GLN A 1 113 ? -0.768 10.647 -26.042 1.00 96.94 113 GLN A N 1
ATOM 865 C CA . GLN A 1 113 ? -1.023 9.264 -26.441 1.00 96.94 113 GLN A CA 1
ATOM 866 C C . GLN A 1 113 ? 0.095 8.703 -27.332 1.00 96.94 113 GLN A C 1
ATOM 868 O O . GLN A 1 113 ? 0.620 7.642 -27.018 1.00 96.94 113 GLN A O 1
ATOM 873 N N . ALA A 1 114 ? 0.522 9.424 -28.376 1.00 96.69 114 ALA A N 1
ATOM 874 C CA . ALA A 1 114 ? 1.599 8.962 -29.257 1.00 96.69 114 ALA A CA 1
ATOM 875 C C . ALA A 1 114 ? 2.923 8.767 -28.495 1.00 96.69 114 ALA A C 1
ATOM 877 O O . ALA A 1 114 ? 3.629 7.784 -28.700 1.00 96.69 114 ALA A O 1
ATOM 878 N N . THR A 1 115 ? 3.237 9.661 -27.551 1.00 97.06 115 THR A N 1
ATOM 879 C CA . THR A 1 115 ? 4.426 9.512 -26.691 1.00 97.06 115 THR A CA 1
ATOM 880 C C . THR A 1 115 ? 4.339 8.257 -25.817 1.00 97.06 115 THR A C 1
ATOM 882 O O . THR A 1 115 ? 5.339 7.568 -25.611 1.00 97.06 115 THR A O 1
ATOM 885 N N . VAL A 1 116 ? 3.147 7.939 -25.312 1.00 97.44 116 VAL A N 1
ATOM 886 C CA . VAL A 1 116 ? 2.904 6.736 -24.509 1.00 97.44 116 VAL A CA 1
ATOM 887 C C . VAL A 1 116 ? 2.926 5.462 -25.354 1.00 97.44 116 VAL A C 1
ATOM 889 O O . VAL A 1 116 ? 3.439 4.445 -24.893 1.00 97.44 116 VAL A O 1
ATOM 892 N N . GLU A 1 117 ? 2.441 5.502 -26.593 1.00 97.25 117 GLU A N 1
ATOM 893 C CA . GLU A 1 117 ? 2.575 4.400 -27.554 1.00 97.25 117 GLU A CA 1
ATOM 894 C C . GLU A 1 117 ? 4.051 4.117 -27.855 1.00 97.25 117 GLU A C 1
ATOM 896 O O . GLU A 1 117 ? 4.485 2.967 -27.784 1.00 97.25 117 GLU A O 1
ATOM 901 N N . GLU A 1 118 ? 4.851 5.161 -28.097 1.00 95.94 118 GLU A N 1
ATOM 902 C CA . G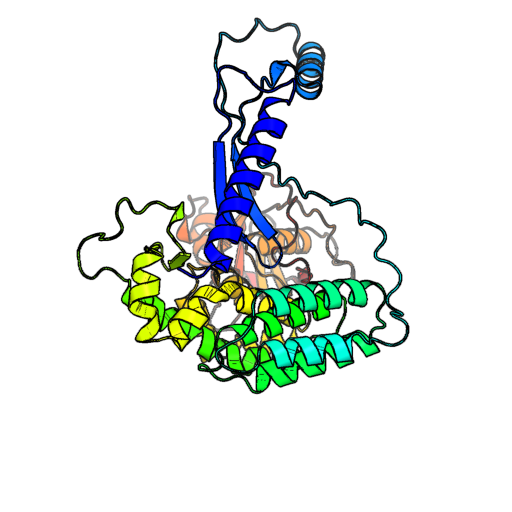LU A 1 118 ? 6.300 5.037 -28.271 1.00 95.94 118 GLU A CA 1
ATOM 903 C C . GLU A 1 118 ? 6.986 4.460 -27.021 1.00 95.94 118 GLU A C 1
ATOM 905 O O . GLU A 1 118 ? 7.909 3.654 -27.143 1.00 95.94 118 GLU A O 1
ATOM 910 N N . LEU A 1 119 ? 6.553 4.864 -25.820 1.00 96.00 119 LEU A N 1
ATOM 911 C CA . LEU A 1 119 ? 7.059 4.320 -24.558 1.00 96.00 119 LEU A CA 1
ATOM 912 C C . LEU A 1 119 ? 6.720 2.831 -24.433 1.00 96.00 119 LEU A C 1
ATOM 914 O O . LEU A 1 119 ? 7.604 2.030 -24.146 1.00 96.00 119 LEU A O 1
ATOM 918 N N . CYS A 1 120 ? 5.463 2.458 -24.687 1.00 95.44 120 CYS A N 1
ATOM 919 C CA . CYS A 1 120 ? 4.997 1.074 -24.628 1.00 95.44 120 CYS A CA 1
ATOM 920 C C . CYS A 1 120 ? 5.719 0.179 -25.647 1.00 95.44 120 CYS A C 1
ATOM 922 O O . CYS A 1 120 ? 6.029 -0.969 -25.340 1.00 95.44 120 CYS A O 1
ATOM 924 N N . ALA A 1 121 ? 6.036 0.713 -26.829 1.00 93.44 121 ALA A N 1
ATOM 925 C CA . ALA A 1 121 ? 6.838 0.020 -27.833 1.00 93.44 121 ALA A CA 1
ATOM 926 C C . ALA A 1 121 ? 8.312 -0.120 -27.413 1.00 93.44 121 ALA A C 1
ATOM 928 O O . ALA A 1 121 ? 8.936 -1.139 -27.689 1.00 93.44 121 ALA A O 1
ATOM 929 N N . ALA A 1 122 ? 8.880 0.872 -26.718 1.00 92.19 122 ALA A N 1
ATOM 930 C CA . ALA A 1 122 ? 10.258 0.812 -26.220 1.00 92.19 122 ALA A CA 1
ATOM 931 C C . ALA A 1 122 ? 10.463 -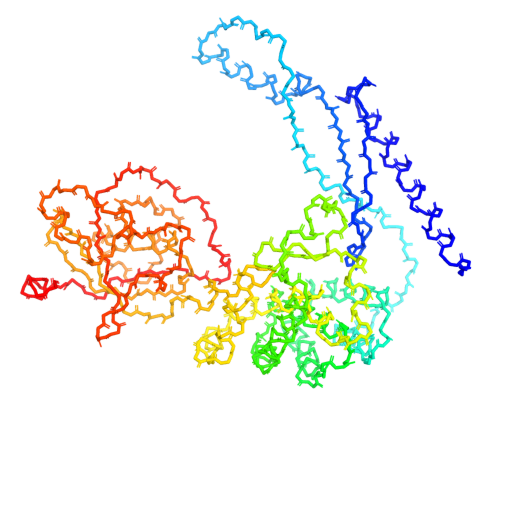0.239 -25.114 1.00 92.19 122 ALA A C 1
ATOM 933 O O . ALA A 1 122 ? 11.594 -0.659 -24.872 1.00 92.19 122 ALA A O 1
ATOM 934 N N . VAL A 1 123 ? 9.374 -0.656 -24.464 1.00 90.94 123 VAL A N 1
ATOM 935 C CA . VAL A 1 123 ? 9.349 -1.701 -23.432 1.00 90.94 123 VAL A CA 1
ATOM 936 C C . VAL A 1 123 ? 8.802 -3.043 -23.937 1.00 90.94 123 VAL A C 1
ATOM 938 O O . VAL A 1 123 ? 8.499 -3.940 -23.145 1.00 90.94 123 VAL A O 1
ATOM 941 N N . ASP A 1 124 ? 8.599 -3.188 -25.248 1.00 86.25 124 ASP A N 1
ATOM 942 C CA . ASP A 1 124 ? 8.189 -4.460 -25.838 1.00 86.25 124 ASP A CA 1
ATOM 943 C C . ASP A 1 124 ? 9.396 -5.398 -25.989 1.00 86.25 124 ASP A C 1
ATOM 945 O O . ASP A 1 124 ? 10.384 -5.094 -26.658 1.00 86.25 124 ASP A O 1
ATOM 949 N N . GLY A 1 125 ? 9.271 -6.591 -25.406 1.00 81.69 125 GLY A N 1
ATOM 950 C CA . GLY A 1 125 ? 10.268 -7.650 -25.492 1.00 81.69 125 GLY A CA 1
ATOM 951 C C . GLY A 1 125 ? 11.439 -7.502 -24.520 1.00 81.69 125 GLY A C 1
ATOM 952 O O . GLY A 1 125 ? 11.626 -6.503 -23.836 1.00 81.69 125 GLY A O 1
ATOM 953 N N . ALA A 1 126 ? 12.267 -8.544 -24.485 1.00 77.00 126 ALA A N 1
ATOM 954 C CA . ALA A 1 126 ? 13.246 -8.723 -23.422 1.00 77.00 126 ALA A CA 1
ATOM 955 C C . ALA A 1 126 ? 14.465 -7.777 -23.496 1.00 77.00 126 ALA A C 1
ATOM 957 O O . ALA A 1 126 ? 15.243 -7.725 -22.550 1.00 77.00 126 ALA A O 1
ATOM 958 N N . ASN A 1 127 ? 14.670 -7.055 -24.600 1.00 78.00 127 ASN A N 1
ATOM 959 C CA . ASN A 1 127 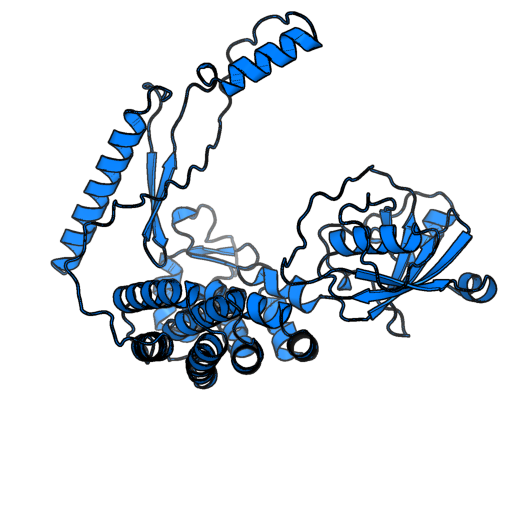? 15.822 -6.170 -24.802 1.00 78.00 127 ASN A CA 1
ATOM 960 C C . ASN A 1 127 ? 15.334 -4.733 -25.002 1.00 78.00 127 ASN A C 1
ATOM 962 O O . ASN A 1 127 ? 15.311 -4.226 -26.122 1.00 78.00 127 ASN A O 1
ATOM 966 N N . TRP A 1 128 ? 14.905 -4.110 -23.912 1.00 86.19 128 TRP A N 1
ATOM 967 C CA . TRP A 1 128 ? 14.469 -2.720 -23.887 1.00 86.19 128 TRP A CA 1
ATOM 968 C C . TRP A 1 128 ? 15.654 -1.771 -23.643 1.00 86.19 128 TRP A C 1
ATOM 970 O O . TRP A 1 128 ? 16.677 -2.164 -23.079 1.00 86.19 128 TRP A O 1
ATOM 980 N N . ASP A 1 129 ? 15.524 -0.519 -24.089 1.00 86.31 129 ASP A N 1
ATOM 981 C CA . ASP A 1 129 ? 16.567 0.508 -23.959 1.00 86.31 129 ASP A CA 1
ATOM 982 C C . ASP A 1 129 ? 16.238 1.469 -22.796 1.00 86.31 129 ASP A C 1
ATOM 984 O O . ASP A 1 129 ? 15.306 2.272 -22.929 1.00 86.31 129 ASP A O 1
ATOM 988 N N . PRO A 1 130 ? 16.986 1.433 -21.671 1.00 86.94 130 PRO A N 1
ATOM 989 C CA . PRO A 1 130 ? 16.741 2.301 -20.516 1.00 86.94 130 PRO A CA 1
ATOM 990 C C . PRO A 1 130 ? 16.771 3.790 -20.857 1.00 86.94 130 PRO A C 1
ATOM 992 O O . PRO A 1 130 ? 15.940 4.549 -20.358 1.00 86.94 130 PRO A O 1
ATOM 995 N N . VAL A 1 131 ? 17.686 4.216 -21.730 1.00 89.00 131 VAL A N 1
ATOM 996 C CA . VAL A 1 131 ? 17.835 5.631 -22.103 1.00 89.00 131 VAL A CA 1
ATOM 997 C C . VAL A 1 131 ? 16.616 6.087 -22.896 1.00 89.00 131 VAL A C 1
ATOM 999 O O . VAL A 1 131 ? 16.092 7.190 -22.704 1.00 89.00 131 VAL A O 1
ATOM 1002 N N . ALA A 1 132 ? 16.133 5.220 -23.781 1.00 91.38 132 ALA A N 1
ATOM 1003 C CA . ALA A 1 132 ? 14.981 5.511 -24.613 1.00 91.38 132 ALA A CA 1
ATOM 1004 C C . ALA A 1 132 ? 13.662 5.474 -23.816 1.00 91.38 132 ALA A C 1
ATOM 1006 O O . ALA A 1 132 ? 12.740 6.221 -24.153 1.00 91.38 132 ALA A O 1
ATOM 1007 N N . ILE A 1 133 ? 13.561 4.649 -22.769 1.00 93.06 133 ILE A N 1
ATOM 1008 C CA . ILE A 1 133 ? 12.443 4.665 -21.811 1.00 93.06 133 ILE A CA 1
ATOM 1009 C C . ILE A 1 133 ? 12.442 5.971 -21.024 1.00 93.06 133 ILE A C 1
ATOM 1011 O O . ILE A 1 133 ? 11.441 6.683 -21.055 1.00 93.06 133 ILE A O 1
ATOM 1015 N N . ASP A 1 134 ? 13.557 6.322 -20.379 1.00 91.06 134 ASP A N 1
ATOM 1016 C CA . ASP A 1 134 ? 13.673 7.540 -19.570 1.00 91.06 134 ASP A CA 1
ATOM 1017 C C . ASP A 1 134 ? 13.311 8.790 -20.379 1.00 91.06 134 ASP A C 1
ATOM 1019 O O . ASP A 1 134 ? 12.462 9.594 -19.985 1.00 91.06 134 ASP A O 1
ATOM 1023 N N . THR A 1 135 ? 13.885 8.910 -21.579 1.00 94.12 135 THR A N 1
ATOM 1024 C CA . THR A 1 135 ? 13.606 10.025 -22.492 1.00 94.12 135 THR A CA 1
ATOM 1025 C C . THR A 1 135 ? 12.106 10.158 -22.776 1.00 94.12 135 THR A C 1
ATOM 1027 O O . THR A 1 135 ? 11.561 11.266 -22.771 1.00 94.12 135 THR A O 1
ATOM 1030 N N . ARG A 1 136 ? 11.410 9.036 -22.992 1.00 95.62 136 ARG A N 1
ATOM 1031 C CA . ARG A 1 136 ? 9.969 9.025 -23.279 1.00 95.62 136 ARG A CA 1
ATOM 1032 C C . ARG A 1 136 ? 9.117 9.252 -22.038 1.00 95.62 136 ARG A C 1
ATOM 1034 O O . ARG A 1 136 ? 8.138 9.986 -22.129 1.00 95.62 136 ARG A O 1
ATOM 1041 N N . MET A 1 137 ? 9.504 8.716 -20.883 1.00 95.56 137 MET A N 1
ATOM 1042 C CA . MET A 1 137 ? 8.839 8.986 -19.606 1.00 95.56 137 MET A CA 1
ATOM 1043 C C . MET A 1 137 ? 8.913 10.473 -19.249 1.00 95.56 137 MET A C 1
ATOM 1045 O O . MET A 1 137 ? 7.891 11.083 -18.942 1.00 95.56 137 MET A O 1
ATOM 1049 N N . LYS A 1 138 ? 10.091 11.099 -19.371 1.00 93.31 138 LYS A N 1
ATOM 1050 C CA . LYS A 1 138 ? 10.268 12.550 -19.183 1.00 93.31 138 LYS A CA 1
ATOM 1051 C C . LYS A 1 138 ? 9.362 13.357 -20.103 1.00 93.31 138 LYS A C 1
ATOM 1053 O O . LYS A 1 138 ? 8.704 14.299 -19.663 1.00 93.31 138 LYS A O 1
ATOM 1058 N N . ARG A 1 139 ? 9.318 12.978 -21.382 1.00 95.75 139 ARG A N 1
ATOM 1059 C CA . ARG A 1 139 ? 8.462 13.629 -22.375 1.00 95.75 139 ARG A CA 1
ATOM 1060 C C . ARG A 1 139 ? 6.981 13.479 -22.032 1.00 95.75 139 ARG A C 1
ATOM 1062 O O . ARG A 1 139 ? 6.258 14.468 -22.083 1.00 95.75 139 ARG A O 1
ATOM 1069 N N . MET A 1 140 ? 6.548 12.277 -21.653 1.00 97.31 140 MET A N 1
ATOM 1070 C CA . MET A 1 140 ? 5.183 12.002 -21.205 1.00 97.31 140 MET A CA 1
ATOM 1071 C C . MET A 1 140 ? 4.814 12.904 -20.023 1.00 97.31 140 MET A C 1
ATOM 1073 O O . MET A 1 140 ? 3.825 13.625 -20.100 1.00 97.31 140 MET A O 1
ATOM 1077 N N . LEU A 1 141 ? 5.637 12.936 -18.970 1.00 96.12 141 LEU A N 1
ATOM 1078 C CA . LEU A 1 141 ? 5.387 13.753 -17.777 1.00 96.12 141 LEU A CA 1
ATOM 1079 C C . LEU A 1 141 ? 5.294 15.253 -18.097 1.00 96.12 141 LEU A C 1
ATOM 1081 O O . LEU A 1 141 ? 4.436 15.940 -17.547 1.00 96.12 141 LEU A O 1
ATOM 1085 N N . ALA A 1 142 ? 6.132 15.757 -19.008 1.00 95.25 142 ALA A N 1
ATOM 1086 C CA . ALA A 1 142 ? 6.064 17.149 -19.454 1.00 95.25 142 ALA A CA 1
ATOM 1087 C C . ALA A 1 142 ? 4.747 17.471 -20.184 1.00 95.25 142 ALA A C 1
ATOM 1089 O O . ALA A 1 142 ? 4.212 18.566 -20.026 1.00 95.25 142 ALA A O 1
ATOM 1090 N N . LEU A 1 143 ? 4.213 16.520 -20.958 1.00 96.19 143 LEU A N 1
ATOM 1091 C CA . LEU A 1 143 ? 2.939 16.672 -21.664 1.00 96.19 143 LEU A CA 1
ATOM 1092 C C . LEU A 1 143 ? 1.727 16.559 -20.725 1.00 96.19 143 LEU A C 1
ATOM 1094 O O . LEU A 1 143 ? 0.729 17.238 -20.956 1.00 96.19 143 LEU A O 1
ATOM 1098 N N . CYS A 1 144 ? 1.811 15.773 -19.644 1.00 96.44 144 CYS A N 1
ATOM 1099 C CA . CYS A 1 144 ? 0.709 15.613 -18.688 1.00 96.44 144 CYS A CA 1
ATOM 1100 C C . CYS A 1 144 ? 0.260 16.934 -18.045 1.00 96.44 144 CYS A C 1
ATOM 1102 O O . CYS A 1 144 ? -0.929 17.114 -17.809 1.00 96.44 144 CYS A O 1
ATOM 1104 N N . ALA A 1 145 ? 1.181 17.870 -17.791 1.00 92.62 145 ALA A N 1
ATOM 1105 C CA . ALA A 1 145 ? 0.887 19.115 -17.073 1.00 92.62 145 ALA A CA 1
ATOM 1106 C C . ALA A 1 145 ? -0.144 20.027 -17.773 1.00 92.62 145 ALA A C 1
ATOM 1108 O O . ALA A 1 145 ? -0.739 20.886 -17.124 1.00 92.62 145 ALA A O 1
ATOM 1109 N N . GLY A 1 146 ? -0.344 19.862 -19.085 1.00 92.12 146 GLY A N 1
ATOM 1110 C CA . GLY A 1 146 ? -1.331 20.609 -19.872 1.00 92.12 146 GLY A CA 1
ATOM 1111 C C . GLY A 1 146 ? -2.383 19.733 -20.551 1.00 92.12 146 GLY A C 1
ATOM 1112 O O . GLY A 1 146 ? -3.181 20.257 -21.325 1.00 92.12 146 GLY A O 1
ATOM 1113 N N . ALA A 1 147 ? -2.368 18.422 -20.303 1.00 96.94 147 ALA A N 1
ATOM 1114 C CA . ALA A 1 147 ? -3.275 17.484 -20.946 1.00 96.94 147 ALA A CA 1
ATOM 1115 C C . ALA A 1 147 ? -4.690 17.597 -20.363 1.00 96.94 147 ALA A C 1
ATOM 1117 O O . ALA A 1 147 ? -4.891 17.752 -19.157 1.00 96.94 147 ALA A O 1
ATOM 1118 N N . SER A 1 148 ? -5.690 17.485 -21.229 1.00 96.94 148 SER A N 1
ATOM 1119 C CA . SER A 1 148 ? -7.076 17.300 -20.814 1.00 96.94 148 SER A CA 1
ATOM 1120 C C . SER A 1 148 ? -7.284 15.915 -20.195 1.00 96.94 148 SER A C 1
ATOM 1122 O O . SER A 1 148 ? -6.542 14.970 -20.465 1.00 96.94 148 SER A O 1
ATOM 1124 N N . GLN A 1 149 ? -8.354 15.760 -19.411 1.00 97.50 149 GLN A N 1
ATOM 1125 C CA . GLN A 1 149 ? -8.718 14.460 -18.840 1.00 97.50 149 GLN A CA 1
ATOM 1126 C C . GLN A 1 149 ? -8.894 13.378 -19.921 1.00 97.50 149 GLN A C 1
ATOM 1128 O O . GLN A 1 149 ? -8.425 12.261 -19.748 1.00 97.50 149 GLN A O 1
ATOM 1133 N N . ALA A 1 150 ? -9.491 13.718 -21.068 1.00 97.50 150 ALA A N 1
ATOM 1134 C CA . ALA A 1 150 ? -9.666 12.775 -22.172 1.00 97.50 150 ALA A CA 1
ATOM 1135 C C . ALA A 1 150 ? -8.326 12.306 -22.774 1.00 97.50 150 ALA A C 1
ATOM 1137 O O . ALA A 1 150 ? -8.194 11.141 -23.140 1.00 97.50 150 ALA A O 1
ATOM 1138 N N . GLU A 1 151 ? -7.324 13.187 -22.859 1.00 97.75 151 GLU A N 1
ATOM 1139 C CA . GLU A 1 151 ? -5.977 12.822 -23.322 1.00 97.75 151 GLU A CA 1
ATOM 1140 C C . GLU A 1 151 ? -5.244 11.942 -22.306 1.00 97.75 151 GLU A C 1
ATOM 1142 O O . GLU A 1 151 ? -4.585 10.979 -22.699 1.00 97.75 151 GLU A O 1
ATOM 1147 N N . LEU A 1 152 ? -5.383 12.246 -21.010 1.00 98.38 152 LEU A N 1
ATOM 1148 C CA . LEU A 1 152 ? -4.852 11.427 -19.919 1.00 98.38 152 LEU A CA 1
ATOM 1149 C C . LEU A 1 152 ? -5.473 10.021 -19.924 1.00 98.38 152 LEU A C 1
ATOM 1151 O O . LEU A 1 152 ? -4.746 9.032 -19.835 1.00 98.38 152 LEU A O 1
ATOM 1155 N N . ASP A 1 153 ? -6.793 9.925 -20.092 1.00 98.25 153 ASP A N 1
ATOM 1156 C CA . ASP A 1 153 ? -7.528 8.658 -20.151 1.00 98.25 153 ASP A CA 1
ATOM 1157 C C . ASP A 1 153 ? -7.137 7.828 -21.383 1.00 98.25 153 ASP A C 1
ATOM 1159 O O . ASP A 1 153 ? -6.896 6.624 -21.272 1.00 98.25 153 ASP A O 1
ATOM 1163 N N . ALA A 1 154 ? -7.017 8.464 -22.555 1.00 97.75 154 ALA A N 1
ATOM 1164 C CA . ALA A 1 154 ? -6.591 7.797 -23.785 1.00 97.75 154 ALA A CA 1
ATOM 1165 C C . ALA A 1 154 ? -5.157 7.255 -23.676 1.00 97.75 154 ALA A C 1
ATOM 1167 O O . ALA A 1 154 ? -4.888 6.110 -24.043 1.00 97.75 154 ALA A O 1
ATOM 1168 N N . ALA A 1 155 ? -4.241 8.047 -23.116 1.00 98.31 155 ALA A N 1
ATOM 1169 C CA . ALA A 1 155 ? -2.879 7.616 -22.831 1.00 98.31 155 ALA A CA 1
ATOM 1170 C C . ALA A 1 155 ? -2.839 6.459 -21.817 1.00 98.31 155 ALA A C 1
ATOM 1172 O O . ALA A 1 155 ? -2.155 5.458 -22.041 1.00 98.31 155 ALA A O 1
ATOM 1173 N N . LEU A 1 156 ? -3.611 6.544 -20.729 1.00 98.56 156 LEU A N 1
ATOM 1174 C CA . LEU A 1 156 ? -3.671 5.484 -19.725 1.00 98.56 156 LEU A CA 1
ATOM 1175 C C . LEU A 1 156 ? -4.217 4.176 -20.308 1.00 98.56 156 LEU A C 1
ATOM 1177 O O . LEU A 1 156 ? -3.722 3.108 -19.953 1.00 98.56 156 LEU A O 1
ATOM 1181 N N . ALA A 1 157 ? -5.190 4.237 -21.220 1.00 98.38 157 ALA A N 1
ATOM 1182 C CA . ALA A 1 157 ? -5.720 3.053 -21.892 1.00 98.38 157 ALA A CA 1
ATOM 1183 C C . ALA A 1 157 ? -4.635 2.295 -22.683 1.00 98.38 157 ALA A C 1
ATOM 1185 O O . ALA A 1 157 ? -4.606 1.063 -22.647 1.00 98.38 157 ALA A O 1
ATOM 1186 N N . VAL A 1 158 ? -3.703 3.007 -23.332 1.00 98.25 158 VAL A N 1
ATOM 1187 C CA . VAL A 1 158 ? -2.550 2.397 -24.023 1.00 98.25 158 VAL A CA 1
ATOM 1188 C C . VAL A 1 158 ? -1.643 1.669 -23.027 1.00 98.25 158 VAL A C 1
ATOM 1190 O O . VAL A 1 158 ? -1.296 0.505 -23.245 1.00 98.25 158 VAL A O 1
ATOM 1193 N N . VAL A 1 159 ? -1.309 2.315 -21.903 1.00 98.12 159 VAL A N 1
ATOM 1194 C CA . VAL A 1 159 ? -0.505 1.693 -20.837 1.00 98.12 159 VAL A CA 1
ATOM 1195 C C . VAL A 1 159 ? -1.202 0.460 -20.268 1.00 98.12 159 VAL A C 1
ATOM 1197 O O . VAL A 1 159 ? -0.589 -0.601 -20.163 1.00 98.12 159 VAL A O 1
ATOM 1200 N N . ALA A 1 160 ? -2.484 0.578 -19.922 1.00 98.25 160 ALA A N 1
ATOM 1201 C CA . ALA A 1 160 ? -3.272 -0.504 -19.346 1.00 98.25 160 ALA A CA 1
ATOM 1202 C C . ALA A 1 160 ? -3.332 -1.714 -20.286 1.00 98.25 160 ALA A C 1
ATOM 1204 O O . ALA A 1 160 ? -3.113 -2.840 -19.844 1.00 98.25 160 ALA A O 1
ATOM 1205 N N . ALA A 1 161 ? -3.530 -1.493 -21.590 1.00 97.50 161 ALA A N 1
ATOM 1206 C CA . ALA A 1 161 ? -3.490 -2.560 -22.585 1.00 97.50 161 ALA A CA 1
ATOM 1207 C C . ALA A 1 161 ? -2.112 -3.241 -22.646 1.00 97.50 161 ALA A C 1
ATOM 1209 O O . ALA A 1 161 ? -2.034 -4.470 -22.735 1.00 97.50 161 ALA A O 1
ATOM 1210 N N . ARG A 1 162 ? -1.015 -2.472 -22.559 1.00 95.94 162 ARG A N 1
ATOM 1211 C CA . ARG A 1 162 ? 0.349 -3.021 -22.555 1.00 95.94 162 ARG A CA 1
ATOM 1212 C C . ARG A 1 162 ? 0.653 -3.836 -21.297 1.00 95.94 162 ARG A C 1
ATOM 1214 O O . ARG A 1 162 ? 1.230 -4.922 -21.413 1.00 95.94 162 ARG A O 1
ATOM 1221 N N . VAL A 1 163 ? 0.263 -3.337 -20.125 1.00 96.62 163 VAL A N 1
ATOM 1222 C CA . VAL A 1 163 ? 0.389 -4.052 -18.845 1.00 96.62 163 VAL A CA 1
ATOM 1223 C C . VAL A 1 163 ? -0.471 -5.317 -18.866 1.00 96.62 163 VAL A C 1
ATOM 1225 O O . VAL A 1 163 ? 0.016 -6.395 -18.536 1.00 96.62 163 VAL A O 1
ATOM 1228 N N . GLY A 1 164 ? -1.713 -5.227 -19.342 1.00 96.12 164 GLY A N 1
ATOM 1229 C CA . GLY A 1 164 ? -2.657 -6.344 -19.393 1.00 96.12 164 GLY A CA 1
ATOM 1230 C C . GLY A 1 164 ? -2.195 -7.500 -20.279 1.00 96.12 164 GLY A C 1
ATOM 1231 O O . GLY A 1 164 ? -2.442 -8.651 -19.942 1.00 96.12 164 GLY A O 1
ATOM 1232 N N . ARG A 1 165 ? -1.459 -7.232 -21.365 1.00 94.94 165 ARG A N 1
ATOM 1233 C CA . ARG A 1 165 ? -0.891 -8.275 -22.244 1.00 94.94 165 ARG A CA 1
ATOM 1234 C C . ARG A 1 165 ? 0.517 -8.743 -21.850 1.00 94.94 165 ARG A C 1
ATOM 1236 O O . ARG A 1 165 ? 1.136 -9.480 -22.619 1.00 94.94 165 ARG A O 1
ATOM 1243 N N . SER A 1 166 ? 1.046 -8.257 -20.726 1.00 92.88 166 SER A N 1
ATOM 1244 C CA . SER A 1 166 ? 2.414 -8.555 -20.307 1.00 92.88 166 SER A CA 1
ATOM 1245 C C . SER A 1 166 ? 2.641 -10.033 -20.032 1.00 92.88 166 SER A C 1
ATOM 1247 O O . SER A 1 166 ? 1.742 -10.759 -19.599 1.00 92.88 166 SER A O 1
ATOM 1249 N N . ARG A 1 167 ? 3.867 -10.468 -20.306 1.00 88.62 167 ARG A N 1
ATOM 1250 C CA . ARG A 1 167 ? 4.361 -11.803 -19.983 1.00 88.62 167 ARG A CA 1
ATOM 1251 C C . ARG A 1 167 ? 5.521 -11.692 -19.012 1.00 88.62 167 ARG A C 1
ATOM 1253 O O . ARG A 1 167 ? 6.267 -10.716 -19.046 1.00 88.62 167 ARG A O 1
ATOM 1260 N N . THR A 1 168 ? 5.714 -12.717 -18.195 1.00 75.69 168 THR A N 1
ATOM 1261 C CA . THR A 1 168 ? 6.853 -12.813 -17.275 1.00 75.69 168 THR A CA 1
ATOM 1262 C C . THR A 1 168 ? 8.204 -12.728 -17.988 1.00 75.69 168 THR A C 1
ATOM 1264 O O . THR A 1 168 ? 9.187 -12.284 -17.402 1.00 75.69 168 THR A O 1
ATOM 1267 N N . GLU A 1 169 ? 8.259 -13.107 -19.266 1.00 79.00 169 GLU A N 1
ATOM 1268 C CA . GLU A 1 169 ? 9.468 -13.079 -20.094 1.00 79.00 169 GLU A CA 1
ATOM 1269 C C . GLU A 1 169 ? 9.706 -11.742 -20.810 1.00 79.00 169 GLU A C 1
ATOM 1271 O O . GLU A 1 169 ? 10.770 -11.569 -21.406 1.00 79.00 169 GLU A O 1
ATOM 1276 N N . ASP A 1 170 ? 8.760 -10.794 -20.760 1.00 74.75 170 ASP A N 1
ATOM 1277 C CA . ASP A 1 170 ? 8.882 -9.499 -21.452 1.00 74.75 170 ASP A CA 1
ATOM 1278 C C . ASP A 1 170 ? 10.043 -8.648 -20.906 1.00 74.75 170 ASP A C 1
ATOM 1280 O O . ASP A 1 170 ? 10.384 -7.625 -21.490 1.00 74.75 170 ASP A O 1
ATOM 1284 N N . GLY A 1 171 ? 10.680 -9.073 -19.813 1.00 59.44 171 GLY A N 1
ATOM 1285 C CA . GLY A 1 171 ? 11.679 -8.283 -19.115 1.00 59.44 171 GLY A CA 1
ATOM 1286 C C . GLY A 1 171 ? 11.052 -7.043 -18.478 1.00 59.44 171 GLY A C 1
ATOM 1287 O O . GLY A 1 171 ? 9.910 -6.661 -18.731 1.00 59.44 171 GLY A O 1
ATOM 1288 N N . ASP A 1 172 ? 11.819 -6.389 -17.624 1.00 71.38 172 ASP A N 1
ATOM 1289 C CA . ASP A 1 172 ? 11.329 -5.330 -16.733 1.00 71.38 172 ASP A CA 1
ATOM 1290 C C . ASP A 1 172 ? 10.802 -4.059 -17.390 1.00 71.38 172 ASP A C 1
ATOM 1292 O O . ASP A 1 172 ? 10.301 -3.168 -16.705 1.00 71.38 172 ASP A O 1
ATOM 1296 N N . GLY A 1 173 ? 10.858 -3.971 -18.718 1.00 84.19 173 GLY A N 1
ATOM 1297 C CA . GLY A 1 173 ? 10.301 -2.856 -19.464 1.00 84.19 173 GLY A CA 1
ATOM 1298 C C . GLY A 1 173 ? 8.837 -2.602 -19.089 1.00 84.19 173 GLY A C 1
ATOM 1299 O O . GLY A 1 173 ? 8.423 -1.456 -18.930 1.00 84.19 173 GLY A O 1
ATOM 1300 N N . VAL A 1 174 ? 8.039 -3.653 -18.881 1.00 92.81 174 VAL A N 1
ATOM 1301 C CA . VAL A 1 174 ? 6.619 -3.492 -18.522 1.00 92.81 174 VAL A CA 1
ATOM 1302 C C . VAL A 1 174 ? 6.436 -2.773 -17.188 1.00 92.81 174 VAL A C 1
ATOM 1304 O O . VAL A 1 174 ? 5.481 -2.010 -17.042 1.00 92.81 174 VAL A O 1
ATOM 1307 N N . ALA A 1 175 ? 7.359 -2.939 -16.240 1.00 94.50 175 ALA A N 1
ATOM 1308 C CA . ALA A 1 175 ? 7.305 -2.221 -14.972 1.00 94.50 175 ALA A CA 1
ATOM 1309 C C . ALA A 1 175 ? 7.391 -0.696 -15.198 1.00 94.50 175 ALA A C 1
ATOM 1311 O O . ALA A 1 175 ? 6.704 0.074 -14.527 1.00 94.50 175 ALA A O 1
ATOM 1312 N N . PHE A 1 176 ? 8.139 -0.252 -16.219 1.00 95.19 176 PHE A N 1
ATOM 1313 C CA . PHE A 1 176 ? 8.187 1.155 -16.631 1.00 95.19 176 PHE A CA 1
ATOM 1314 C C . PHE A 1 176 ? 6.890 1.646 -17.289 1.00 95.19 176 PHE A C 1
ATOM 1316 O O . PHE A 1 176 ? 6.508 2.806 -17.108 1.00 95.19 176 PHE A O 1
ATOM 1323 N N . ALA A 1 177 ? 6.169 0.780 -18.005 1.00 96.25 177 ALA A N 1
ATOM 1324 C CA . ALA A 1 177 ? 4.813 1.104 -18.444 1.00 96.25 177 ALA A CA 1
ATOM 1325 C C . ALA A 1 177 ? 3.877 1.242 -17.232 1.00 96.25 177 ALA A C 1
ATOM 1327 O O . ALA A 1 177 ? 3.189 2.252 -17.111 1.00 96.25 177 ALA A O 1
ATOM 1328 N N . ALA A 1 178 ? 3.906 0.289 -16.293 1.00 97.06 178 ALA A N 1
ATOM 1329 C CA . ALA A 1 178 ? 3.068 0.313 -15.096 1.00 97.06 178 ALA A CA 1
ATOM 1330 C C . ALA A 1 178 ? 3.275 1.590 -14.265 1.00 97.06 178 ALA A C 1
ATOM 1332 O O . ALA A 1 178 ? 2.301 2.297 -13.996 1.00 97.06 178 ALA A O 1
ATOM 1333 N N . ILE A 1 179 ? 4.522 1.938 -13.919 1.00 97.44 179 ILE A N 1
ATOM 1334 C CA . ILE A 1 179 ? 4.824 3.160 -13.151 1.00 97.44 179 ILE A CA 1
ATOM 1335 C C . ILE A 1 179 ? 4.381 4.427 -13.894 1.00 97.44 179 ILE A C 1
ATOM 1337 O O . ILE A 1 179 ? 3.830 5.335 -13.275 1.00 97.44 179 ILE A O 1
ATOM 1341 N N . SER A 1 180 ? 4.528 4.463 -15.222 1.00 98.12 180 SER A N 1
ATOM 1342 C CA . SER A 1 180 ? 4.060 5.577 -16.056 1.00 98.12 180 SER A CA 1
ATOM 1343 C C . SER A 1 180 ? 2.537 5.712 -16.026 1.00 98.12 180 SER A C 1
ATOM 1345 O O . SER A 1 180 ? 2.009 6.820 -15.931 1.00 98.12 180 SER A O 1
ATOM 1347 N N . GLY A 1 181 ? 1.825 4.585 -16.028 1.00 98.44 181 GLY A N 1
ATOM 1348 C CA . GLY A 1 181 ? 0.382 4.540 -15.812 1.00 98.44 181 GLY A CA 1
ATOM 1349 C C . GLY A 1 181 ? -0.025 5.063 -14.433 1.00 98.44 181 GLY A C 1
ATOM 1350 O O . GLY A 1 181 ? -0.972 5.840 -14.328 1.00 98.44 181 GLY A O 1
ATOM 1351 N N . GLY A 1 182 ? 0.728 4.710 -13.388 1.00 98.31 182 GLY A N 1
ATOM 1352 C CA . GLY A 1 182 ? 0.561 5.285 -12.051 1.00 98.31 182 GLY A CA 1
ATOM 1353 C C . GLY A 1 182 ? 0.688 6.808 -12.064 1.00 98.31 182 GLY A C 1
ATOM 1354 O O . GLY A 1 182 ? -0.186 7.498 -11.543 1.00 98.31 182 GLY A O 1
ATOM 1355 N N . SER A 1 183 ? 1.711 7.342 -12.738 1.00 98.19 183 SER A N 1
ATOM 1356 C CA . SER A 1 183 ? 1.879 8.791 -12.894 1.00 98.19 183 SER A CA 1
ATOM 1357 C C . SER A 1 183 ? 0.705 9.445 -13.627 1.00 98.19 183 SER A C 1
ATOM 1359 O O . SER A 1 183 ? 0.231 10.483 -13.181 1.00 98.19 183 SER A O 1
ATOM 1361 N N . LEU A 1 184 ? 0.184 8.849 -14.707 1.00 98.50 184 LEU A N 1
ATOM 1362 C CA . LEU A 1 184 ? -1.004 9.367 -15.408 1.00 98.50 184 LEU A CA 1
ATOM 1363 C C . LEU A 1 184 ? -2.229 9.444 -14.480 1.00 98.50 184 LEU A C 1
ATOM 1365 O O . LEU A 1 184 ? -2.955 10.438 -14.487 1.00 98.50 184 LEU A O 1
ATOM 1369 N N . VAL A 1 185 ? -2.428 8.430 -13.638 1.00 98.56 185 VAL A N 1
ATOM 1370 C CA . VAL A 1 185 ? -3.512 8.388 -12.643 1.00 98.56 185 VAL A CA 1
ATOM 1371 C C . VAL A 1 185 ? -3.339 9.462 -11.570 1.00 98.56 185 VAL A C 1
ATOM 1373 O O . VAL A 1 185 ? -4.309 10.105 -11.169 1.00 98.56 185 VAL A O 1
ATOM 1376 N N . GLU A 1 186 ? -2.110 9.724 -11.132 1.00 97.31 186 GLU A N 1
ATOM 1377 C CA . GLU A 1 186 ? -1.828 10.831 -10.215 1.00 97.31 186 GLU A CA 1
ATOM 1378 C C . GLU A 1 186 ? -2.095 12.207 -10.838 1.00 97.31 186 GLU A C 1
ATOM 1380 O O . GLU A 1 186 ? -2.493 13.121 -10.116 1.00 97.31 186 GLU A O 1
ATOM 1385 N N . GLN A 1 187 ? -1.948 12.337 -12.161 1.00 97.75 187 GLN A N 1
ATOM 1386 C CA . GLN A 1 187 ? -2.291 13.546 -12.921 1.00 97.75 187 GLN A CA 1
ATOM 1387 C C . GLN A 1 187 ? -3.795 13.673 -13.231 1.00 97.75 187 GLN A C 1
ATOM 1389 O O . GLN A 1 187 ? -4.218 14.689 -13.775 1.00 97.75 187 GLN A O 1
ATOM 1394 N N . GLY A 1 188 ? -4.616 12.685 -12.857 1.00 97.62 188 GLY A N 1
ATOM 1395 C CA . GLY A 1 188 ? -6.077 12.746 -12.971 1.00 97.62 188 GLY A CA 1
ATOM 1396 C C . GLY A 1 188 ? -6.702 11.811 -14.006 1.00 97.62 188 GLY A C 1
ATOM 1397 O O . GLY A 1 188 ? -7.912 11.895 -14.211 1.00 97.62 188 GLY A O 1
ATOM 1398 N N . ALA A 1 189 ? -5.928 10.916 -14.632 1.00 98.44 189 ALA A N 1
ATOM 1399 C CA . ALA A 1 189 ? -6.492 9.856 -15.468 1.00 98.44 189 ALA A CA 1
ATOM 1400 C C . ALA A 1 189 ? -7.398 8.918 -14.647 1.00 98.44 189 ALA A C 1
ATOM 1402 O O . ALA A 1 189 ? -7.128 8.627 -13.477 1.00 98.44 189 ALA A O 1
ATOM 1403 N N . HIS A 1 190 ? -8.454 8.397 -15.268 1.00 98.44 190 HIS A N 1
ATOM 1404 C CA . HIS A 1 190 ? -9.397 7.482 -14.642 1.00 98.44 190 HIS A CA 1
ATOM 1405 C C . HIS A 1 190 ? -8.715 6.142 -14.296 1.00 98.44 190 HIS A C 1
ATOM 1407 O O . HIS A 1 190 ? -8.337 5.402 -15.200 1.00 98.44 190 HIS A O 1
ATOM 1413 N N . PRO A 1 191 ? -8.606 5.746 -13.015 1.00 98.62 191 PRO A N 1
ATOM 1414 C CA . PRO A 1 191 ? -7.728 4.650 -12.578 1.00 98.62 191 PRO A CA 1
ATOM 1415 C C . PRO A 1 191 ? -8.124 3.247 -13.063 1.00 98.62 191 PRO A C 1
ATOM 1417 O O . PRO A 1 191 ? -7.265 2.368 -13.157 1.00 98.62 191 PRO A O 1
ATOM 1420 N N . ARG A 1 192 ? -9.411 3.013 -13.353 1.00 98.56 192 ARG A N 1
ATOM 1421 C CA . ARG A 1 192 ? -9.970 1.661 -13.541 1.00 98.56 192 ARG A CA 1
ATOM 1422 C C . ARG A 1 192 ? -9.272 0.784 -14.590 1.00 98.56 192 ARG A C 1
ATOM 1424 O O . ARG A 1 192 ? -8.959 -0.349 -14.235 1.00 98.56 192 ARG A O 1
ATOM 1431 N N . PRO A 1 193 ? -8.971 1.248 -15.821 1.00 98.62 193 PRO A N 1
ATOM 1432 C CA . PRO A 1 193 ? -8.342 0.390 -16.827 1.00 98.62 193 PRO A CA 1
ATOM 1433 C C . PRO A 1 193 ? -6.997 -0.178 -16.357 1.00 98.62 193 PRO A C 1
ATOM 1435 O O . PRO A 1 193 ? -6.716 -1.361 -16.532 1.00 98.62 193 PRO A O 1
ATOM 1438 N N . LEU A 1 194 ? -6.174 0.651 -15.706 1.00 98.69 194 LEU A N 1
ATOM 1439 C CA . LEU A 1 194 ? -4.896 0.200 -15.165 1.00 98.69 194 LEU A CA 1
ATOM 1440 C C . LEU A 1 194 ? -5.084 -0.669 -13.916 1.00 98.69 194 LEU A C 1
ATOM 1442 O O . LEU A 1 194 ? -4.366 -1.651 -13.756 1.00 98.69 194 LEU A O 1
ATOM 1446 N N . ALA A 1 195 ? -6.054 -0.348 -13.055 1.00 98.69 195 ALA A N 1
ATOM 1447 C CA . ALA A 1 195 ? -6.380 -1.157 -11.882 1.00 98.69 195 ALA A CA 1
ATOM 1448 C C . ALA A 1 195 ? -6.767 -2.596 -12.255 1.00 98.69 195 ALA A C 1
ATOM 1450 O O . ALA A 1 195 ? -6.350 -3.534 -11.580 1.00 98.69 195 ALA A O 1
ATOM 1451 N N . GLU A 1 196 ? -7.540 -2.782 -13.327 1.00 98.62 196 GLU A N 1
ATOM 1452 C CA . GLU A 1 196 ? -7.919 -4.106 -13.831 1.00 98.62 196 GLU A CA 1
ATOM 1453 C C . GLU A 1 196 ? -6.704 -4.883 -14.344 1.00 98.62 196 GLU A C 1
ATOM 1455 O O . GLU A 1 196 ? -6.499 -6.027 -13.938 1.00 98.62 196 GLU A O 1
ATOM 1460 N N . ALA A 1 197 ? -5.862 -4.241 -15.159 1.00 98.19 197 ALA A N 1
ATOM 1461 C CA . ALA A 1 197 ? -4.639 -4.849 -15.678 1.00 98.19 197 ALA A CA 1
ATOM 1462 C C . ALA A 1 197 ? -3.649 -5.222 -14.558 1.00 98.19 197 ALA A C 1
ATOM 1464 O O . ALA A 1 197 ? -3.054 -6.300 -14.584 1.00 98.19 197 ALA A O 1
ATOM 1465 N N . LEU A 1 198 ? -3.485 -4.353 -13.555 1.00 98.06 198 LEU A N 1
ATOM 1466 C CA . LEU A 1 198 ? -2.631 -4.620 -12.399 1.00 98.06 198 LEU A CA 1
ATOM 1467 C C . LEU A 1 198 ? -3.202 -5.734 -11.525 1.00 98.06 198 LEU A C 1
ATOM 1469 O O . LEU A 1 198 ? -2.451 -6.617 -11.135 1.00 98.06 198 LEU A O 1
ATOM 1473 N N . LEU A 1 199 ? -4.509 -5.751 -11.252 1.00 98.06 199 LEU A N 1
ATOM 1474 C CA . LEU A 1 199 ? -5.119 -6.817 -10.455 1.00 98.06 199 LEU A CA 1
ATOM 1475 C C . LEU A 1 199 ? -4.930 -8.199 -11.101 1.00 98.06 199 LEU A C 1
ATOM 1477 O O . LEU A 1 199 ? -4.709 -9.177 -10.393 1.00 98.06 199 LEU A O 1
ATOM 1481 N N . GLU A 1 200 ? -4.974 -8.280 -12.432 1.00 97.25 200 GLU A N 1
ATOM 1482 C CA . GLU A 1 200 ? -4.708 -9.523 -13.163 1.00 97.25 200 GLU A CA 1
ATOM 1483 C C . GLU A 1 200 ? -3.239 -9.971 -13.054 1.00 97.25 200 GLU A C 1
ATOM 1485 O O . GLU A 1 200 ? -2.966 -11.159 -12.874 1.00 97.25 200 GLU A O 1
ATOM 1490 N N . ARG A 1 201 ? -2.287 -9.034 -13.160 1.00 96.62 201 ARG A N 1
ATOM 1491 C CA . ARG A 1 201 ? -0.853 -9.346 -13.317 1.00 96.62 201 ARG A CA 1
ATOM 1492 C C . ARG A 1 201 ? -0.065 -9.375 -12.015 1.00 96.62 201 ARG A C 1
ATOM 1494 O O . ARG A 1 201 ? 0.865 -10.167 -11.874 1.00 96.62 201 ARG A O 1
ATOM 1501 N N . LEU A 1 202 ? -0.430 -8.535 -11.055 1.00 96.75 202 LEU A N 1
ATOM 1502 C CA . LEU A 1 202 ? 0.328 -8.324 -9.828 1.00 96.75 202 LEU A CA 1
ATOM 1503 C C . LEU A 1 202 ? 0.533 -9.604 -8.998 1.00 96.75 202 LEU A C 1
ATOM 1505 O O . LEU A 1 202 ? 1.657 -9.794 -8.537 1.00 96.75 202 LEU A O 1
ATOM 1509 N N . PRO A 1 203 ? -0.454 -10.513 -8.825 1.00 97.81 203 PRO A N 1
ATOM 1510 C CA . PRO A 1 203 ? -0.225 -11.741 -8.064 1.00 97.81 203 PRO A CA 1
ATOM 1511 C C . PRO A 1 203 ? 0.934 -12.576 -8.618 1.00 97.81 203 PRO A C 1
ATOM 1513 O O . PRO A 1 203 ? 1.777 -13.034 -7.855 1.00 97.81 203 PRO A O 1
ATOM 1516 N N . GLU A 1 204 ? 1.017 -12.721 -9.944 1.00 96.50 204 GLU A N 1
ATOM 1517 C CA . GLU A 1 204 ? 2.100 -13.462 -10.593 1.00 96.50 204 GLU A CA 1
ATOM 1518 C C . GLU A 1 204 ? 3.455 -12.768 -10.408 1.00 96.50 204 GLU A C 1
ATOM 1520 O O . GLU A 1 204 ? 4.428 -13.428 -10.049 1.00 96.50 204 GLU A O 1
ATOM 1525 N N . VAL A 1 205 ? 3.519 -11.445 -10.587 1.00 96.06 205 VAL A N 1
ATOM 1526 C CA . VAL A 1 205 ? 4.752 -10.663 -10.378 1.00 96.06 205 VAL A CA 1
ATOM 1527 C C . VAL A 1 205 ? 5.276 -10.836 -8.949 1.00 96.06 205 VAL A C 1
ATOM 1529 O O . VAL A 1 205 ? 6.453 -11.139 -8.750 1.00 96.06 205 VAL A O 1
ATOM 1532 N N . LEU A 1 206 ? 4.403 -10.700 -7.946 1.00 97.38 206 LEU A N 1
ATOM 1533 C CA . LEU A 1 206 ? 4.769 -10.848 -6.536 1.00 97.38 206 LEU A CA 1
ATOM 1534 C C . LEU A 1 206 ? 5.220 -12.281 -6.206 1.00 97.38 206 LEU A C 1
ATOM 1536 O O . LEU A 1 206 ? 6.224 -12.475 -5.524 1.00 97.38 206 LEU A O 1
ATOM 1540 N N . GLU A 1 207 ? 4.521 -13.297 -6.716 1.00 97.62 207 GLU A N 1
ATOM 1541 C CA . GLU A 1 207 ? 4.900 -14.704 -6.530 1.00 97.62 207 GLU A CA 1
ATOM 1542 C C . GLU A 1 207 ? 6.278 -15.013 -7.136 1.00 97.62 207 GLU A C 1
ATOM 1544 O O . GLU A 1 207 ? 7.091 -15.696 -6.512 1.00 97.62 207 GLU A O 1
ATOM 1549 N N . ARG A 1 208 ? 6.574 -14.478 -8.327 1.00 96.38 208 ARG A N 1
ATOM 1550 C CA . ARG A 1 208 ? 7.873 -14.640 -9.000 1.00 96.38 208 ARG A CA 1
ATOM 1551 C C . ARG A 1 208 ? 8.995 -13.919 -8.262 1.00 96.38 208 ARG A C 1
ATOM 1553 O O . ARG A 1 208 ? 10.046 -14.516 -8.041 1.00 96.38 208 ARG A O 1
ATOM 1560 N N . ALA A 1 209 ? 8.755 -12.680 -7.830 1.00 96.50 209 ALA A N 1
ATOM 1561 C CA . ALA A 1 209 ? 9.704 -11.923 -7.019 1.00 96.50 209 ALA A CA 1
ATOM 1562 C C . ALA A 1 209 ? 10.044 -12.671 -5.720 1.00 96.50 209 ALA A C 1
ATOM 1564 O O . ALA A 1 209 ? 11.217 -12.813 -5.369 1.00 96.50 209 ALA A O 1
ATOM 1565 N N . ARG A 1 210 ? 9.027 -13.224 -5.040 1.00 97.81 210 ARG A N 1
ATOM 1566 C CA . ARG A 1 210 ? 9.216 -14.050 -3.841 1.00 97.81 210 ARG A CA 1
ATOM 1567 C C . ARG A 1 210 ? 10.033 -15.305 -4.128 1.00 97.81 210 ARG A C 1
ATOM 1569 O O . ARG A 1 210 ? 11.000 -15.566 -3.418 1.00 97.81 210 ARG A O 1
ATOM 1576 N N . ALA A 1 211 ? 9.662 -16.062 -5.159 1.00 97.44 211 ALA A N 1
ATOM 1577 C CA . ALA A 1 211 ? 10.350 -17.299 -5.520 1.00 97.44 211 ALA A CA 1
ATOM 1578 C C . ALA A 1 211 ? 11.833 -17.063 -5.853 1.00 97.44 211 ALA A C 1
ATOM 1580 O O . ALA A 1 211 ? 12.680 -17.882 -5.497 1.00 97.44 211 ALA A O 1
ATOM 1581 N N . PHE A 1 212 ? 12.158 -15.934 -6.491 1.00 97.19 212 PHE A N 1
ATOM 1582 C CA . PHE A 1 212 ? 13.542 -15.545 -6.743 1.00 97.19 212 PHE A CA 1
ATOM 1583 C C . PHE A 1 212 ? 14.271 -15.161 -5.451 1.00 97.19 212 PHE A C 1
ATOM 1585 O O . PHE A 1 212 ? 15.373 -15.648 -5.211 1.00 97.19 212 PHE A O 1
ATOM 1592 N N . ALA A 1 213 ? 13.644 -14.356 -4.585 1.00 97.12 213 ALA A N 1
ATOM 1593 C CA . ALA A 1 213 ? 14.207 -13.969 -3.289 1.00 97.12 213 ALA A CA 1
ATOM 1594 C C . ALA A 1 213 ? 14.509 -15.183 -2.388 1.00 97.12 213 ALA A C 1
ATOM 1596 O O . ALA A 1 213 ? 15.540 -15.220 -1.717 1.00 97.12 213 ALA A O 1
ATOM 1597 N N . ASP A 1 214 ? 13.661 -16.215 -2.417 1.00 96.94 214 ASP A N 1
ATOM 1598 C CA . ASP A 1 214 ? 13.852 -17.444 -1.637 1.00 96.94 214 ASP A CA 1
ATOM 1599 C C . ASP A 1 214 ? 15.139 -18.209 -1.988 1.00 96.94 214 ASP A C 1
ATOM 1601 O O . ASP A 1 214 ? 15.644 -18.955 -1.149 1.00 96.94 214 ASP A O 1
ATOM 1605 N N . ARG A 1 215 ? 15.733 -17.984 -3.168 1.00 95.94 215 ARG A N 1
ATOM 1606 C CA . ARG A 1 215 ? 17.034 -18.569 -3.546 1.00 95.94 215 ARG A CA 1
ATOM 1607 C C . ARG A 1 215 ? 18.209 -18.012 -2.743 1.00 95.94 215 ARG A C 1
ATOM 1609 O O . ARG A 1 215 ? 19.248 -18.660 -2.662 1.00 95.94 215 ARG A O 1
ATOM 1616 N N . PHE A 1 216 ? 18.050 -16.828 -2.155 1.00 94.94 216 PHE A N 1
ATOM 1617 C CA . PHE A 1 216 ? 19.078 -16.161 -1.351 1.00 94.94 216 PHE A CA 1
ATOM 1618 C C . PHE A 1 216 ? 18.900 -16.404 0.147 1.00 94.94 216 PHE A C 1
ATOM 1620 O O . PHE A 1 216 ? 19.745 -15.980 0.941 1.00 94.94 216 PHE A O 1
ATOM 1627 N N . ARG A 1 217 ? 17.815 -17.083 0.548 1.00 91.88 217 ARG A N 1
ATOM 1628 C CA . ARG A 1 217 ? 17.556 -17.386 1.952 1.00 91.88 217 ARG A CA 1
ATOM 1629 C C . ARG A 1 217 ? 18.658 -18.315 2.478 1.00 91.88 217 ARG A C 1
ATOM 1631 O O . ARG A 1 217 ? 18.871 -19.389 1.911 1.00 91.88 217 ARG A O 1
ATOM 1638 N N . PRO A 1 218 ? 19.343 -17.948 3.571 1.00 86.06 218 PRO A N 1
ATOM 1639 C CA . PRO A 1 218 ? 20.402 -18.781 4.113 1.00 86.06 218 PRO A CA 1
ATOM 1640 C C . PRO A 1 218 ? 19.859 -20.110 4.645 1.00 86.06 218 PRO A C 1
ATOM 1642 O O . PRO A 1 218 ? 18.892 -20.141 5.406 1.00 86.06 218 PRO A O 1
ATOM 1645 N N . THR A 1 219 ? 20.503 -21.219 4.276 1.00 82.81 219 THR A N 1
ATOM 1646 C CA . THR A 1 219 ? 20.195 -22.555 4.816 1.00 82.81 219 THR A CA 1
ATOM 1647 C C . THR A 1 219 ? 20.921 -22.850 6.132 1.00 82.81 219 THR A C 1
ATOM 1649 O O . THR A 1 219 ? 20.412 -23.629 6.933 1.00 82.81 219 THR A O 1
ATOM 1652 N N . ALA A 1 220 ? 22.092 -22.243 6.374 1.00 81.88 220 ALA A N 1
ATOM 1653 C CA . ALA A 1 220 ? 22.831 -22.293 7.640 1.00 81.88 220 ALA A CA 1
ATOM 1654 C C . ALA A 1 220 ? 23.920 -21.201 7.678 1.00 81.88 220 ALA A C 1
ATOM 1656 O O . ALA A 1 220 ? 24.669 -21.057 6.713 1.00 81.88 220 ALA A O 1
ATOM 1657 N N . GLY A 1 221 ? 24.033 -20.477 8.798 1.00 78.88 221 GLY A N 1
ATOM 1658 C CA . GLY A 1 221 ? 24.894 -19.290 8.917 1.00 78.88 221 GLY A CA 1
ATOM 1659 C C . GLY A 1 221 ? 24.309 -18.067 8.204 1.00 78.88 221 GLY A C 1
ATOM 1660 O O . GLY A 1 221 ? 23.350 -18.197 7.450 1.00 78.88 221 GLY A O 1
ATOM 1661 N N . ASP A 1 222 ? 24.860 -16.880 8.459 1.00 79.69 222 ASP A N 1
ATOM 1662 C CA . ASP A 1 222 ? 24.551 -15.683 7.673 1.00 79.69 222 ASP A CA 1
ATOM 1663 C C . ASP A 1 222 ? 25.671 -15.477 6.636 1.00 79.69 222 ASP A C 1
ATOM 1665 O O . ASP A 1 222 ? 26.700 -14.879 6.960 1.00 79.69 222 ASP A O 1
ATOM 1669 N N . PRO A 1 223 ? 25.534 -16.015 5.405 1.00 79.94 223 PRO A N 1
ATOM 1670 C CA . PRO A 1 223 ? 26.528 -15.843 4.346 1.00 79.94 223 PRO A CA 1
ATOM 1671 C C . PRO A 1 223 ? 26.625 -14.384 3.887 1.00 79.94 223 PRO A C 1
ATOM 1673 O O . PRO A 1 223 ? 27.535 -14.045 3.132 1.00 79.94 223 PRO A O 1
ATOM 1676 N N . TRP A 1 224 ? 25.694 -13.537 4.329 1.00 83.75 224 TRP A N 1
ATOM 1677 C CA . TRP A 1 224 ? 25.611 -12.131 3.981 1.00 83.75 224 TRP A CA 1
ATOM 1678 C C . TRP A 1 224 ? 26.077 -11.215 5.120 1.00 83.75 224 TRP A C 1
ATOM 1680 O O . TRP A 1 224 ? 26.057 -9.991 4.971 1.00 83.75 224 TRP A O 1
ATOM 1690 N N . ALA A 1 225 ? 26.568 -11.783 6.228 1.00 84.81 225 ALA A N 1
ATOM 1691 C CA . ALA A 1 225 ? 27.174 -11.018 7.305 1.00 84.81 225 ALA A CA 1
ATOM 1692 C C . ALA A 1 225 ? 28.375 -10.215 6.775 1.00 84.81 225 ALA A C 1
ATOM 1694 O O . ALA A 1 225 ? 29.344 -10.774 6.261 1.00 84.81 225 ALA A O 1
ATOM 1695 N N . GLY A 1 226 ? 28.311 -8.889 6.915 1.00 86.44 226 GLY A N 1
ATOM 1696 C CA . GLY A 1 226 ? 29.363 -7.979 6.456 1.00 86.44 226 GLY A CA 1
ATOM 1697 C C . GLY A 1 226 ? 29.321 -7.642 4.963 1.00 86.44 226 GLY A C 1
ATOM 1698 O O . GLY A 1 226 ? 30.285 -7.064 4.460 1.00 86.44 226 GLY A O 1
ATOM 1699 N N . VAL A 1 227 ? 28.237 -7.971 4.249 1.00 89.31 227 VAL A N 1
ATOM 1700 C CA . VAL A 1 227 ? 28.012 -7.426 2.903 1.00 89.31 227 VAL A CA 1
ATOM 1701 C C . VAL A 1 227 ? 27.915 -5.905 2.994 1.00 89.31 227 VAL A C 1
ATOM 1703 O O . VAL A 1 227 ? 27.168 -5.365 3.806 1.00 89.31 227 VAL A O 1
ATOM 1706 N N . ASP A 1 228 ? 28.675 -5.230 2.137 1.00 90.81 228 ASP A N 1
ATOM 1707 C CA . ASP A 1 228 ? 28.607 -3.784 1.952 1.00 90.81 228 ASP A CA 1
ATOM 1708 C C . ASP A 1 228 ? 27.174 -3.370 1.556 1.00 90.81 228 ASP A C 1
ATOM 1710 O O . ASP A 1 228 ? 26.709 -3.793 0.489 1.00 90.81 228 ASP A O 1
ATOM 1714 N N . PRO A 1 229 ? 26.469 -2.549 2.363 1.00 88.50 229 PRO A N 1
ATOM 1715 C CA . PRO A 1 229 ? 25.122 -2.080 2.046 1.00 88.50 229 PRO A CA 1
ATOM 1716 C C . PRO A 1 229 ? 25.015 -1.403 0.675 1.00 88.50 229 PRO A C 1
ATOM 1718 O O . PRO A 1 229 ? 23.980 -1.519 0.025 1.00 88.50 229 PRO A O 1
ATOM 1721 N N . ALA A 1 230 ? 26.087 -0.766 0.184 1.00 89.06 230 ALA A N 1
ATOM 1722 C CA . ALA A 1 230 ? 26.109 -0.144 -1.143 1.00 89.06 230 ALA A CA 1
ATOM 1723 C C . ALA A 1 230 ? 26.046 -1.166 -2.296 1.00 89.06 230 ALA A C 1
ATOM 1725 O O . ALA A 1 230 ? 25.779 -0.806 -3.440 1.00 89.06 230 ALA A O 1
ATOM 1726 N N . ARG A 1 231 ? 26.288 -2.451 -2.009 1.00 91.56 231 ARG A N 1
ATOM 1727 C CA . ARG A 1 231 ? 26.200 -3.559 -2.971 1.00 91.56 231 ARG A CA 1
ATOM 1728 C C . ARG A 1 231 ? 24.921 -4.378 -2.827 1.00 91.56 231 ARG A C 1
ATOM 1730 O O . ARG A 1 231 ? 24.797 -5.408 -3.491 1.00 91.56 231 ARG A O 1
ATOM 1737 N N . VAL A 1 232 ? 23.988 -3.975 -1.971 1.00 92.50 232 VAL A N 1
ATOM 1738 C CA . VAL A 1 232 ? 22.696 -4.648 -1.805 1.00 92.50 232 VAL A CA 1
ATOM 1739 C C . VAL A 1 232 ? 21.714 -4.080 -2.825 1.00 92.50 232 VAL A C 1
ATOM 1741 O O . VAL A 1 232 ? 21.473 -2.879 -2.848 1.00 92.50 232 VAL A O 1
ATOM 1744 N N . ILE A 1 233 ? 21.146 -4.937 -3.681 1.00 92.44 233 ILE A N 1
ATOM 1745 C CA . ILE A 1 233 ? 20.114 -4.502 -4.641 1.00 92.44 233 ILE A CA 1
ATOM 1746 C C . ILE A 1 233 ? 18.797 -4.249 -3.914 1.00 92.44 233 ILE A C 1
ATOM 1748 O O . ILE A 1 233 ? 18.108 -3.270 -4.179 1.00 92.44 233 ILE A O 1
ATOM 1752 N N . THR A 1 234 ? 18.422 -5.172 -3.031 1.00 95.19 234 THR A N 1
ATOM 1753 C CA . THR A 1 234 ? 17.181 -5.110 -2.263 1.00 95.19 234 THR A CA 1
ATOM 1754 C C . THR A 1 234 ? 17.274 -6.022 -1.040 1.00 95.19 234 THR A C 1
ATOM 1756 O O . THR A 1 234 ? 18.217 -6.807 -0.905 1.00 95.19 234 THR A O 1
ATOM 1759 N N . GLU A 1 235 ? 16.283 -5.938 -0.161 1.00 95.44 235 GLU A N 1
ATOM 1760 C CA . GLU A 1 235 ? 16.164 -6.749 1.045 1.00 95.44 235 GLU A CA 1
ATOM 1761 C C . GLU A 1 235 ? 14.783 -7.414 1.097 1.00 95.44 235 GLU A C 1
ATOM 1763 O O . GLU A 1 235 ? 13.760 -6.785 0.807 1.00 95.44 235 GLU A O 1
ATOM 1768 N N . VAL A 1 236 ? 14.750 -8.696 1.473 1.00 96.75 236 VAL A N 1
ATOM 1769 C CA . VAL A 1 236 ? 13.504 -9.444 1.691 1.00 96.75 236 VAL A CA 1
ATOM 1770 C C . VAL A 1 236 ? 13.591 -10.204 3.010 1.00 96.75 236 VAL A C 1
ATOM 1772 O O . VAL A 1 236 ? 14.519 -10.973 3.225 1.00 96.75 236 VAL A O 1
ATOM 1775 N N . ASP A 1 237 ? 12.611 -10.014 3.897 1.00 95.50 237 ASP A N 1
ATOM 1776 C CA . ASP A 1 237 ? 12.553 -10.609 5.245 1.00 95.50 237 ASP A CA 1
ATOM 1777 C C . ASP A 1 237 ? 13.748 -10.280 6.161 1.00 95.50 237 ASP A C 1
ATOM 1779 O O . ASP A 1 237 ? 14.003 -11.023 7.111 1.00 95.50 237 ASP A O 1
ATOM 1783 N N . GLY A 1 238 ? 14.461 -9.178 5.921 1.00 92.50 238 GLY A N 1
ATOM 1784 C CA . GLY A 1 238 ? 15.698 -8.868 6.647 1.00 92.50 238 GLY A CA 1
ATOM 1785 C C . GLY A 1 238 ? 16.954 -9.491 6.034 1.00 92.50 238 GLY A C 1
ATOM 1786 O O . GLY A 1 238 ? 18.030 -9.366 6.611 1.00 92.50 238 GLY A O 1
ATOM 1787 N N . PHE A 1 239 ? 16.838 -10.186 4.896 1.00 92.88 239 PHE A N 1
ATOM 1788 C CA . PHE A 1 239 ? 17.981 -10.761 4.193 1.00 92.88 239 PHE A CA 1
ATOM 1789 C C . PHE A 1 239 ? 18.399 -9.845 3.037 1.00 92.88 239 PHE A C 1
ATOM 1791 O O . PHE A 1 239 ? 17.609 -9.667 2.099 1.00 92.88 239 PHE A O 1
ATOM 1798 N N . PRO A 1 240 ? 19.617 -9.276 3.069 1.00 94.81 240 PRO A N 1
ATOM 1799 C CA . PRO A 1 240 ? 20.120 -8.488 1.956 1.00 94.81 240 PRO A CA 1
ATOM 1800 C C . PRO A 1 240 ? 20.401 -9.402 0.760 1.00 94.81 240 PRO A C 1
ATOM 1802 O O . PRO A 1 240 ? 20.898 -10.517 0.918 1.00 94.81 240 PRO A O 1
ATOM 1805 N N . ILE A 1 241 ? 20.108 -8.922 -0.448 1.00 95.19 241 ILE A N 1
ATOM 1806 C CA . ILE A 1 241 ? 20.405 -9.617 -1.704 1.00 95.19 241 ILE A CA 1
ATOM 1807 C C . ILE A 1 241 ? 21.559 -8.880 -2.397 1.00 95.19 241 ILE A C 1
ATOM 1809 O O . ILE A 1 241 ? 21.339 -7.824 -3.004 1.00 95.19 241 ILE A O 1
ATOM 1813 N N . PRO A 1 242 ? 22.803 -9.397 -2.312 1.00 94.81 242 PRO A N 1
ATOM 1814 C CA . PRO A 1 242 ? 23.959 -8.734 -2.901 1.00 94.81 242 PRO A CA 1
ATOM 1815 C C . PRO A 1 242 ? 23.895 -8.751 -4.427 1.00 94.81 242 PRO A C 1
ATOM 1817 O O . PRO A 1 242 ? 23.538 -9.763 -5.036 1.00 94.81 242 PRO A O 1
ATOM 1820 N N . HIS A 1 243 ? 24.340 -7.666 -5.053 1.00 93.25 243 HIS A N 1
ATOM 1821 C CA . HIS A 1 243 ? 24.339 -7.489 -6.501 1.00 93.25 243 HIS A CA 1
ATOM 1822 C C . HIS A 1 243 ? 25.052 -8.628 -7.243 1.00 93.25 243 HIS A C 1
ATOM 1824 O O . HIS A 1 243 ? 24.530 -9.165 -8.215 1.00 93.25 243 HIS A O 1
ATOM 1830 N N . GLU A 1 244 ? 26.222 -9.057 -6.765 1.00 93.06 244 GLU A N 1
ATOM 1831 C CA . GLU A 1 244 ? 26.986 -10.146 -7.390 1.00 93.06 244 GLU A CA 1
ATOM 1832 C C . GLU A 1 244 ? 26.233 -11.485 -7.361 1.00 93.06 244 GLU A C 1
ATOM 1834 O O . GLU A 1 244 ? 26.228 -12.226 -8.348 1.00 93.06 244 GLU A O 1
ATOM 1839 N N . ALA A 1 245 ? 25.567 -11.791 -6.243 1.00 94.62 245 ALA A N 1
ATOM 1840 C CA . ALA A 1 245 ? 24.757 -12.996 -6.116 1.00 94.62 245 ALA A CA 1
ATOM 1841 C C . ALA A 1 245 ? 23.522 -12.913 -7.022 1.00 94.62 245 ALA A C 1
ATOM 1843 O O . ALA A 1 245 ? 23.215 -13.874 -7.726 1.00 94.62 245 ALA A O 1
ATOM 1844 N N . PHE A 1 246 ? 22.858 -11.756 -7.054 1.00 95.19 246 PHE A N 1
ATOM 1845 C CA . PHE A 1 246 ? 21.713 -11.507 -7.922 1.00 95.19 246 PHE A CA 1
ATOM 1846 C C . PHE A 1 246 ? 22.063 -11.709 -9.402 1.00 95.19 246 PHE A C 1
ATOM 1848 O O . PHE A 1 246 ? 21.394 -12.474 -10.095 1.00 95.19 246 PHE A O 1
ATOM 1855 N N . VAL A 1 247 ? 23.149 -11.089 -9.880 1.00 94.44 247 VAL A N 1
ATOM 1856 C CA . VAL A 1 247 ? 23.611 -11.202 -11.275 1.00 94.44 247 VAL A CA 1
ATOM 1857 C C . VAL A 1 247 ? 23.956 -12.646 -11.642 1.00 94.44 247 VAL A C 1
ATOM 1859 O O . VAL A 1 247 ? 23.678 -13.072 -12.761 1.00 94.44 247 VAL A O 1
ATOM 1862 N N . ARG A 1 248 ? 24.523 -13.421 -10.710 1.00 95.94 248 ARG A N 1
ATOM 1863 C CA . ARG A 1 248 ? 24.824 -14.844 -10.923 1.00 95.94 248 ARG A CA 1
ATOM 1864 C C . ARG A 1 248 ? 23.561 -15.697 -11.076 1.00 95.94 248 ARG A C 1
ATOM 1866 O O . ARG A 1 248 ? 23.548 -16.624 -11.885 1.00 95.94 248 ARG A O 1
ATOM 1873 N N . GLU A 1 249 ? 22.512 -15.401 -10.314 1.00 96.31 249 GLU A N 1
ATOM 1874 C CA . GLU A 1 249 ? 21.254 -16.156 -10.349 1.00 96.31 249 GLU A CA 1
ATOM 1875 C C . GLU A 1 249 ? 20.329 -15.739 -11.497 1.00 96.31 249 GLU A C 1
ATOM 1877 O O . GLU A 1 249 ? 19.567 -16.568 -11.996 1.00 96.31 249 GLU A O 1
ATOM 1882 N N . LEU A 1 250 ? 20.420 -14.490 -11.963 1.00 93.31 250 LEU A N 1
ATOM 1883 C CA . LEU A 1 250 ? 19.522 -13.921 -12.970 1.00 93.31 250 LEU A CA 1
ATOM 1884 C C . LEU A 1 250 ? 19.386 -14.765 -14.260 1.00 93.31 250 LEU A C 1
ATOM 1886 O O . LEU A 1 250 ? 18.259 -14.932 -14.722 1.00 93.31 250 LEU A O 1
ATOM 1890 N N . PRO A 1 251 ? 20.447 -15.369 -14.841 1.00 93.62 251 PRO A N 1
ATOM 1891 C CA . PRO A 1 251 ? 20.302 -16.246 -16.008 1.00 93.62 251 PRO A CA 1
ATOM 1892 C C . PRO A 1 251 ? 19.440 -17.496 -15.769 1.00 93.62 251 PRO A C 1
ATOM 1894 O O . PRO A 1 251 ? 18.889 -18.042 -16.722 1.00 93.62 251 PRO A O 1
ATOM 1897 N N . HIS A 1 252 ? 19.317 -17.956 -14.521 1.00 95.62 252 HIS A N 1
ATOM 1898 C CA . HIS A 1 252 ? 18.568 -19.164 -14.157 1.00 95.62 252 HIS A CA 1
ATOM 1899 C C . HIS A 1 252 ? 17.082 -18.897 -13.897 1.00 95.62 252 HIS A C 1
ATOM 1901 O O . HIS A 1 252 ? 16.282 -19.831 -13.911 1.00 95.62 252 HIS A O 1
ATOM 1907 N N . ASP A 1 253 ? 16.716 -17.653 -13.600 1.00 94.88 253 ASP A N 1
ATOM 1908 C CA . ASP A 1 253 ? 15.329 -17.220 -13.430 1.00 94.88 253 ASP A CA 1
ATOM 1909 C C . ASP A 1 253 ? 15.222 -15.723 -13.690 1.00 94.88 253 ASP A C 1
ATOM 1911 O O . ASP A 1 253 ? 15.104 -14.891 -12.788 1.00 94.88 253 ASP A O 1
ATOM 1915 N N . ARG A 1 254 ? 15.297 -15.390 -14.977 1.00 91.75 254 ARG A N 1
ATOM 1916 C CA . ARG A 1 254 ? 15.256 -14.005 -15.416 1.00 91.75 254 ARG A CA 1
ATOM 1917 C C . ARG A 1 254 ? 13.961 -13.337 -14.974 1.00 91.75 254 ARG A C 1
ATOM 1919 O O . ARG A 1 254 ? 14.025 -12.271 -14.389 1.00 91.75 254 ARG A O 1
ATOM 1926 N N . ALA A 1 255 ? 12.815 -13.976 -15.201 1.00 92.44 255 ALA A N 1
ATOM 1927 C CA . ALA A 1 255 ? 11.503 -13.431 -14.860 1.00 92.44 255 ALA A CA 1
ATOM 1928 C C . ALA A 1 255 ? 11.354 -13.117 -13.362 1.00 92.44 255 ALA A C 1
ATOM 1930 O O . ALA A 1 255 ? 10.840 -12.056 -13.004 1.00 92.44 255 ALA A O 1
ATOM 1931 N N . GLY A 1 256 ? 11.811 -14.020 -12.488 1.00 94.94 256 GLY A N 1
ATOM 1932 C CA . GLY A 1 256 ? 11.808 -13.809 -11.044 1.00 94.94 256 GLY A CA 1
ATOM 1933 C C . GLY A 1 256 ? 12.742 -12.683 -10.607 1.00 94.94 256 GLY A C 1
ATOM 1934 O O . GLY A 1 256 ? 12.323 -11.809 -9.848 1.00 94.94 256 GLY A O 1
ATOM 1935 N N . GLY A 1 257 ? 13.971 -12.657 -11.132 1.00 94.38 257 GLY A N 1
ATOM 1936 C CA . GLY A 1 257 ? 14.942 -11.604 -10.827 1.00 94.38 257 GLY A CA 1
ATOM 1937 C C . GLY A 1 257 ? 14.452 -10.231 -11.270 1.00 94.38 257 GLY A C 1
ATOM 1938 O O . GLY A 1 257 ? 14.433 -9.298 -10.476 1.00 94.38 257 GLY A O 1
ATOM 1939 N N . CYS A 1 258 ? 13.959 -10.146 -12.501 1.00 92.69 258 CYS A N 1
ATOM 1940 C CA . CYS A 1 258 ? 13.254 -9.007 -13.072 1.00 92.69 258 CYS A CA 1
ATOM 1941 C C . CYS A 1 258 ? 12.125 -8.499 -12.141 1.00 92.69 258 CYS A C 1
ATOM 1943 O O . CYS A 1 258 ? 12.171 -7.383 -11.617 1.00 92.69 258 CYS A O 1
ATOM 1945 N N . SER A 1 259 ? 11.169 -9.375 -11.807 1.00 94.50 259 SER A N 1
ATOM 1946 C CA . SER A 1 259 ? 10.040 -9.041 -10.922 1.00 94.50 259 SER A CA 1
ATOM 1947 C C . SER A 1 259 ? 10.480 -8.503 -9.556 1.00 94.50 259 SER A C 1
ATOM 1949 O O . SER A 1 259 ? 9.821 -7.626 -9.000 1.00 94.50 259 SER A O 1
ATOM 1951 N N . LEU A 1 260 ? 11.585 -9.023 -9.012 1.00 95.56 260 LEU A N 1
ATOM 1952 C CA . LEU A 1 260 ? 12.140 -8.575 -7.740 1.00 95.56 260 LEU A CA 1
ATOM 1953 C C . LEU A 1 260 ? 12.871 -7.231 -7.856 1.00 95.56 260 LEU A C 1
ATOM 1955 O O . LEU A 1 260 ? 12.657 -6.360 -7.020 1.00 95.56 260 LEU A O 1
ATOM 1959 N N . ALA A 1 261 ? 13.706 -7.046 -8.881 1.00 93.31 261 ALA A N 1
ATOM 1960 C CA . ALA A 1 261 ? 14.488 -5.823 -9.079 1.00 93.31 261 ALA A CA 1
ATOM 1961 C C . ALA A 1 261 ? 13.616 -4.592 -9.363 1.00 93.31 261 ALA A C 1
ATOM 1963 O O . ALA A 1 261 ? 14.011 -3.475 -9.043 1.00 93.31 261 ALA A O 1
ATOM 1964 N N . TYR A 1 262 ? 12.433 -4.797 -9.947 1.00 94.12 262 TYR A N 1
ATOM 1965 C CA . TYR A 1 262 ? 11.496 -3.725 -10.289 1.00 94.12 262 TYR A CA 1
ATOM 1966 C C . TYR A 1 262 ? 10.211 -3.777 -9.463 1.00 94.12 262 TYR A C 1
ATOM 1968 O O . TYR A 1 262 ? 9.163 -3.271 -9.876 1.00 94.12 262 TYR A O 1
ATOM 1976 N N . LEU A 1 263 ? 10.274 -4.397 -8.283 1.00 95.31 263 LEU A N 1
ATOM 1977 C CA . LEU A 1 263 ? 9.121 -4.586 -7.411 1.00 95.31 263 LEU A CA 1
ATOM 1978 C C . LEU A 1 263 ? 8.454 -3.246 -7.072 1.00 95.31 263 LEU A C 1
ATOM 1980 O O . LEU A 1 263 ? 7.232 -3.111 -7.186 1.00 95.31 263 LEU A O 1
ATOM 1984 N N . ARG A 1 264 ? 9.242 -2.212 -6.758 1.00 95.88 264 ARG A N 1
ATOM 1985 C CA . ARG A 1 264 ? 8.736 -0.854 -6.520 1.00 95.88 264 ARG A CA 1
ATOM 1986 C C . ARG A 1 264 ? 7.939 -0.278 -7.697 1.00 95.88 264 ARG A C 1
ATOM 1988 O O . ARG A 1 264 ? 6.918 0.374 -7.472 1.00 95.88 264 ARG A O 1
ATOM 1995 N N . GLN A 1 265 ? 8.357 -0.521 -8.937 1.00 95.94 265 GLN A N 1
ATOM 1996 C CA . GLN A 1 265 ? 7.693 -0.031 -10.151 1.00 95.94 265 GLN A CA 1
ATOM 1997 C C . GLN A 1 265 ? 6.342 -0.717 -10.398 1.00 95.94 265 GLN A C 1
ATOM 1999 O O . GLN A 1 265 ? 5.515 -0.164 -11.117 1.00 95.94 265 GLN A O 1
ATOM 2004 N N . TRP A 1 266 ? 6.078 -1.859 -9.758 1.00 97.06 266 TRP A N 1
ATOM 2005 C CA . TRP A 1 266 ? 4.754 -2.487 -9.708 1.00 97.06 266 TRP A CA 1
ATOM 2006 C C . TRP A 1 266 ? 3.924 -2.024 -8.506 1.00 97.06 266 TRP A C 1
ATOM 2008 O O . TRP A 1 266 ? 2.715 -1.811 -8.620 1.00 97.06 266 TRP A O 1
ATOM 2018 N N . VAL A 1 267 ? 4.565 -1.827 -7.354 1.00 97.44 267 VAL A N 1
ATOM 2019 C CA . VAL A 1 267 ? 3.906 -1.451 -6.092 1.00 97.44 267 VAL A CA 1
ATOM 2020 C C . VAL A 1 267 ? 3.349 -0.030 -6.143 1.00 97.44 267 VAL A C 1
ATOM 2022 O O . VAL A 1 267 ? 2.183 0.187 -5.823 1.00 97.44 267 VAL A O 1
ATOM 2025 N N . LEU A 1 268 ? 4.149 0.946 -6.576 1.00 97.62 268 LEU A N 1
ATOM 2026 C CA . LEU A 1 268 ? 3.735 2.351 -6.613 1.00 97.62 268 LEU A CA 1
ATOM 2027 C C . LEU A 1 268 ? 2.497 2.617 -7.487 1.00 97.62 268 LEU A C 1
ATOM 2029 O O . LEU A 1 268 ? 1.555 3.233 -6.978 1.00 97.62 268 LEU A O 1
ATOM 2033 N N . PRO A 1 269 ? 2.419 2.157 -8.754 1.00 98.25 269 PRO A N 1
ATOM 2034 C CA . PRO A 1 269 ? 1.218 2.376 -9.551 1.00 98.25 269 PRO A CA 1
ATOM 2035 C C . PRO A 1 269 ? 0.009 1.634 -8.979 1.00 98.25 269 PRO A C 1
ATOM 2037 O O . PRO A 1 269 ? -1.088 2.180 -9.023 1.00 98.25 269 PRO A O 1
ATOM 2040 N N . THR A 1 270 ? 0.203 0.454 -8.375 1.00 98.56 270 THR A N 1
ATOM 2041 C CA . THR A 1 270 ? -0.859 -0.284 -7.668 1.00 98.56 270 THR A CA 1
ATOM 2042 C C . THR A 1 270 ? -1.453 0.551 -6.535 1.00 98.56 270 THR A C 1
ATOM 2044 O O . THR A 1 270 ? -2.672 0.712 -6.449 1.00 98.56 270 THR A O 1
ATOM 2047 N N . THR A 1 271 ? -0.600 1.150 -5.703 1.00 98.44 271 THR A N 1
ATOM 2048 C CA . THR A 1 271 ? -1.036 2.068 -4.648 1.00 98.44 271 THR A CA 1
ATOM 2049 C C . THR A 1 271 ? -1.775 3.268 -5.232 1.00 98.44 271 THR A C 1
ATOM 2051 O O . THR A 1 271 ? -2.864 3.605 -4.764 1.00 98.44 271 THR A O 1
ATOM 2054 N N . ALA A 1 272 ? -1.242 3.891 -6.286 1.00 98.31 272 ALA A N 1
ATOM 2055 C CA . ALA A 1 272 ? -1.876 5.039 -6.928 1.00 98.31 272 ALA A CA 1
ATOM 2056 C C . ALA A 1 272 ? -3.284 4.728 -7.469 1.00 98.31 272 ALA A C 1
ATOM 2058 O O . ALA A 1 272 ? -4.188 5.543 -7.258 1.00 98.31 272 ALA A O 1
ATOM 2059 N N . VAL A 1 273 ? -3.490 3.571 -8.116 1.00 98.56 273 VAL A N 1
ATOM 2060 C CA . VAL A 1 273 ? -4.799 3.193 -8.680 1.00 98.56 273 VAL A CA 1
ATOM 2061 C C . VAL A 1 273 ? -5.800 2.765 -7.616 1.00 98.56 273 VAL A C 1
ATOM 2063 O O . VAL A 1 273 ? -6.925 3.260 -7.609 1.00 98.56 273 VAL A O 1
ATOM 2066 N N . PHE A 1 274 ? -5.421 1.886 -6.686 1.00 98.62 274 PHE A N 1
ATOM 2067 C CA . PHE A 1 274 ? -6.372 1.318 -5.728 1.00 98.62 274 PHE A CA 1
ATOM 2068 C C . PHE A 1 274 ? -6.796 2.328 -4.662 1.00 98.62 274 PHE A C 1
ATOM 2070 O O . PHE A 1 274 ? -7.931 2.294 -4.197 1.00 98.62 274 PHE A O 1
ATOM 2077 N N . THR A 1 275 ? -5.944 3.296 -4.326 1.00 98.38 275 THR A N 1
ATOM 2078 C CA . THR A 1 275 ? -6.340 4.396 -3.429 1.00 98.38 275 THR A CA 1
ATOM 2079 C C . THR A 1 275 ? -7.305 5.395 -4.079 1.00 98.38 275 THR A C 1
ATOM 2081 O O . THR A 1 275 ? -7.905 6.202 -3.373 1.00 98.38 275 THR A O 1
ATOM 2084 N N . ARG A 1 276 ? -7.485 5.345 -5.409 1.00 98.19 276 ARG A N 1
ATOM 2085 C CA . ARG A 1 276 ? -8.404 6.210 -6.174 1.00 98.19 276 ARG A CA 1
ATOM 2086 C C . ARG A 1 276 ? -9.624 5.473 -6.737 1.00 98.19 276 ARG A C 1
ATOM 2088 O O . ARG A 1 276 ? -10.604 6.126 -7.082 1.00 98.19 276 ARG A O 1
ATOM 2095 N N . ASP A 1 277 ? -9.598 4.142 -6.796 1.00 98.50 277 ASP A N 1
ATOM 2096 C CA . ASP A 1 277 ? -10.734 3.288 -7.163 1.00 98.50 277 ASP A CA 1
ATOM 2097 C C . ASP A 1 277 ? -11.035 2.293 -6.032 1.00 98.50 277 ASP A C 1
ATOM 2099 O O . ASP A 1 277 ? -10.510 1.178 -5.987 1.00 98.50 277 ASP A O 1
ATOM 2103 N N . LEU A 1 278 ? -11.890 2.710 -5.092 1.00 98.31 278 LEU A N 1
ATOM 2104 C CA . LEU A 1 278 ? -12.214 1.923 -3.895 1.00 98.31 278 LEU A CA 1
ATOM 2105 C C . LEU A 1 278 ? -12.956 0.618 -4.213 1.00 98.31 278 LEU A C 1
ATOM 2107 O O . LEU A 1 278 ? -12.880 -0.334 -3.439 1.00 98.31 278 LEU A O 1
ATOM 2111 N N . GLU A 1 279 ? -13.666 0.551 -5.341 1.00 98.44 279 GLU A N 1
ATOM 2112 C CA . GLU A 1 279 ? -14.305 -0.688 -5.790 1.00 98.44 279 GLU A CA 1
ATOM 2113 C C . GLU A 1 279 ? -13.240 -1.708 -6.206 1.00 98.44 279 GLU A C 1
ATOM 2115 O O . GLU A 1 279 ? -13.297 -2.869 -5.792 1.00 98.44 279 GLU A O 1
ATOM 2120 N N . MET A 1 280 ? -12.229 -1.261 -6.957 1.00 98.56 280 MET A N 1
ATOM 2121 C CA . MET A 1 280 ? -11.098 -2.105 -7.334 1.00 98.56 280 MET A CA 1
ATOM 2122 C C . MET A 1 280 ? -10.236 -2.492 -6.133 1.00 98.56 280 MET A C 1
ATOM 2124 O O . MET A 1 280 ? -9.848 -3.656 -6.042 1.00 98.56 280 MET A O 1
ATOM 2128 N N . LEU A 1 281 ? -10.018 -1.594 -5.166 1.00 98.69 281 LEU A N 1
ATOM 2129 C CA . LEU A 1 281 ? -9.380 -1.960 -3.897 1.00 98.69 281 LEU A CA 1
ATOM 2130 C C . LEU A 1 281 ? -10.189 -3.031 -3.153 1.00 98.69 281 LEU A C 1
ATOM 2132 O O . LEU A 1 281 ? -9.631 -4.037 -2.726 1.00 98.69 281 LEU A O 1
ATOM 2136 N N . ALA A 1 282 ? -11.513 -2.883 -3.051 1.00 98.56 282 ALA A N 1
ATOM 2137 C CA . ALA A 1 282 ? -12.366 -3.894 -2.429 1.00 98.56 282 ALA A CA 1
ATOM 2138 C C . ALA A 1 282 ? -12.325 -5.238 -3.176 1.00 98.56 282 ALA A C 1
ATOM 2140 O O . ALA A 1 282 ? -12.472 -6.296 -2.561 1.00 98.56 282 ALA A O 1
ATOM 2141 N N . ARG A 1 283 ? -12.176 -5.226 -4.506 1.00 98.56 283 ARG A N 1
ATOM 2142 C CA . ARG A 1 283 ? -11.985 -6.443 -5.307 1.00 98.56 283 ARG A CA 1
ATOM 2143 C C . ARG A 1 283 ? -10.623 -7.075 -5.019 1.00 98.56 283 ARG A C 1
ATOM 2145 O O . ARG A 1 283 ? -10.587 -8.270 -4.751 1.00 98.56 283 ARG A O 1
ATOM 2152 N N . ALA A 1 284 ? -9.554 -6.279 -4.988 1.00 98.50 284 ALA A N 1
ATOM 2153 C CA . ALA A 1 284 ? -8.210 -6.723 -4.630 1.00 98.50 284 ALA A CA 1
ATOM 2154 C C . ALA A 1 284 ? -8.186 -7.375 -3.238 1.00 98.50 284 ALA A C 1
ATOM 2156 O O . ALA A 1 284 ? -7.701 -8.490 -3.097 1.00 98.50 284 ALA A O 1
ATOM 2157 N N . GLN A 1 285 ? -8.820 -6.763 -2.233 1.00 98.25 285 GLN A N 1
ATOM 2158 C CA . GLN A 1 285 ? -8.926 -7.307 -0.870 1.00 98.25 285 GLN A CA 1
ATOM 2159 C C . GLN A 1 285 ? -9.605 -8.681 -0.774 1.00 98.25 285 GLN A C 1
ATOM 2161 O O . GLN A 1 285 ? -9.399 -9.398 0.203 1.00 98.25 285 GLN A O 1
ATOM 2166 N N . ARG A 1 286 ? -10.446 -9.041 -1.750 1.00 98.25 286 ARG A N 1
ATOM 2167 C CA . ARG A 1 286 ? -11.111 -10.353 -1.817 1.00 98.25 286 ARG A CA 1
ATOM 2168 C C . ARG A 1 286 ? -10.317 -11.375 -2.629 1.00 98.25 286 ARG A C 1
ATOM 2170 O O . ARG A 1 286 ? -10.686 -12.545 -2.635 1.00 98.25 286 ARG A O 1
ATOM 2177 N N . ASP A 1 287 ? -9.267 -10.950 -3.323 1.00 98.56 287 ASP A N 1
ATOM 2178 C CA . ASP A 1 287 ? -8.397 -11.840 -4.075 1.00 98.56 287 ASP A CA 1
ATOM 2179 C C . ASP A 1 287 ? -7.411 -12.524 -3.119 1.00 98.56 287 ASP A C 1
ATOM 2181 O O . ASP A 1 287 ? -6.418 -11.948 -2.671 1.00 98.56 287 ASP A O 1
ATOM 2185 N N . GLU A 1 288 ? -7.698 -13.783 -2.786 1.00 98.38 288 GLU A N 1
ATOM 2186 C CA . GLU A 1 288 ? -6.864 -14.560 -1.869 1.00 98.38 288 GLU A CA 1
ATOM 2187 C C . GLU A 1 288 ? -5.455 -14.822 -2.411 1.00 98.38 288 GLU A C 1
ATOM 2189 O O . GLU A 1 288 ? -4.512 -14.968 -1.629 1.00 98.38 288 GLU A O 1
ATOM 2194 N N . ARG A 1 289 ? -5.297 -14.919 -3.739 1.00 98.38 289 ARG A N 1
ATOM 2195 C CA . ARG A 1 289 ? -3.988 -15.137 -4.360 1.00 98.38 289 ARG A CA 1
ATOM 2196 C C . ARG A 1 289 ? -3.133 -13.893 -4.165 1.00 98.38 289 ARG A C 1
ATOM 2198 O O . ARG A 1 289 ? -2.016 -14.008 -3.663 1.00 98.38 289 ARG A O 1
ATOM 2205 N N . LEU A 1 290 ? -3.689 -12.718 -4.463 1.00 98.50 290 LEU A N 1
ATOM 2206 C CA . LEU A 1 290 ? -3.022 -11.444 -4.218 1.00 98.50 290 LEU A CA 1
ATOM 2207 C C . LEU A 1 290 ? -2.694 -11.259 -2.732 1.00 98.50 290 LEU A C 1
ATOM 2209 O O . LEU A 1 290 ? -1.560 -10.924 -2.402 1.00 98.50 290 LEU A O 1
ATOM 2213 N N . ALA A 1 291 ? -3.648 -11.515 -1.832 1.00 98.31 291 ALA A N 1
ATOM 2214 C CA . ALA A 1 291 ? -3.441 -11.362 -0.392 1.00 98.31 291 ALA A CA 1
ATOM 2215 C C . ALA A 1 291 ? -2.283 -12.234 0.131 1.00 98.31 291 ALA A C 1
ATOM 2217 O O . ALA A 1 291 ? -1.440 -11.754 0.892 1.00 98.31 291 ALA A O 1
ATOM 2218 N N . ARG A 1 292 ? -2.190 -13.496 -0.316 1.00 98.50 292 ARG A N 1
ATOM 2219 C CA . ARG A 1 292 ? -1.056 -14.376 0.019 1.00 98.50 292 ARG A CA 1
ATOM 2220 C C . ARG A 1 292 ? 0.264 -13.847 -0.539 1.00 98.50 292 ARG A C 1
ATOM 2222 O O . ARG A 1 292 ? 1.254 -13.834 0.189 1.00 98.50 292 ARG A O 1
ATOM 2229 N N . ALA A 1 293 ? 0.277 -13.401 -1.794 1.00 98.38 293 ALA A N 1
ATOM 2230 C CA . ALA A 1 293 ? 1.481 -12.889 -2.442 1.00 98.38 293 ALA A CA 1
ATOM 2231 C C . ALA A 1 293 ? 2.000 -11.601 -1.769 1.00 98.38 293 ALA A C 1
ATOM 2233 O O . ALA A 1 293 ? 3.193 -11.489 -1.494 1.00 98.38 293 ALA A O 1
ATOM 2234 N N . VAL A 1 294 ? 1.100 -10.677 -1.410 1.00 98.44 294 VAL A N 1
ATOM 2235 C CA . VAL A 1 294 ? 1.420 -9.473 -0.623 1.00 98.44 294 VAL A CA 1
ATOM 2236 C C . VAL A 1 294 ? 1.989 -9.854 0.744 1.00 98.44 294 VAL A C 1
ATOM 2238 O O . VAL A 1 294 ? 3.061 -9.380 1.112 1.00 98.44 294 VAL A O 1
ATOM 2241 N N . SER A 1 295 ? 1.335 -10.764 1.475 1.00 97.75 295 SER A N 1
ATOM 2242 C CA . SER A 1 295 ? 1.825 -11.203 2.789 1.00 97.75 295 SER A CA 1
ATOM 2243 C C . SER A 1 295 ? 3.213 -11.850 2.721 1.00 97.75 295 SER A C 1
ATOM 2245 O O . SER A 1 295 ? 3.974 -11.736 3.683 1.00 97.75 295 SER A O 1
ATOM 2247 N N . ALA A 1 296 ? 3.550 -12.533 1.624 1.00 98.12 296 ALA A N 1
ATOM 2248 C CA . ALA A 1 296 ? 4.854 -13.166 1.433 1.00 98.12 296 ALA A CA 1
ATOM 2249 C C . ALA A 1 296 ? 5.990 -12.152 1.193 1.00 98.12 296 ALA A C 1
ATOM 2251 O O . ALA A 1 296 ? 7.160 -12.490 1.371 1.00 98.12 296 ALA A O 1
ATOM 2252 N N . LEU A 1 297 ? 5.657 -10.916 0.811 1.00 97.88 297 LEU A N 1
ATOM 2253 C CA . LEU A 1 297 ? 6.596 -9.826 0.525 1.00 97.88 297 LEU A CA 1
ATOM 2254 C C . LEU A 1 297 ? 6.387 -8.602 1.433 1.00 97.88 297 LEU A C 1
ATOM 2256 O O . LEU A 1 297 ? 6.871 -7.516 1.137 1.00 97.88 297 LEU A O 1
ATOM 2260 N N . ARG A 1 298 ? 5.707 -8.753 2.576 1.00 96.88 298 ARG A N 1
ATOM 2261 C CA . ARG A 1 298 ? 5.443 -7.632 3.500 1.00 96.88 298 ARG A CA 1
ATOM 2262 C C . ARG A 1 298 ? 6.703 -6.983 4.091 1.00 96.88 298 ARG A C 1
ATOM 2264 O O . ARG A 1 298 ? 6.650 -5.861 4.570 1.00 96.88 298 ARG A O 1
ATOM 2271 N N . ARG A 1 299 ? 7.839 -7.690 4.078 1.00 96.88 299 ARG A N 1
ATOM 2272 C CA . ARG A 1 299 ? 9.159 -7.201 4.516 1.00 96.88 299 ARG A CA 1
ATOM 2273 C C . ARG A 1 299 ? 10.086 -6.999 3.315 1.00 96.88 299 ARG A C 1
ATOM 2275 O O . ARG A 1 299 ? 11.147 -7.609 3.254 1.00 96.88 299 ARG A O 1
ATOM 2282 N N . SER A 1 300 ? 9.641 -6.227 2.330 1.00 96.94 300 SER A N 1
ATOM 2283 C CA . SER A 1 300 ? 10.421 -5.839 1.146 1.00 96.94 300 SER A CA 1
ATOM 2284 C C . SER A 1 300 ? 9.935 -4.483 0.619 1.00 96.94 300 SER A C 1
ATOM 2286 O O . SER A 1 300 ? 9.148 -3.799 1.274 1.00 96.94 300 SER A O 1
ATOM 2288 N N . GLU A 1 301 ? 10.325 -4.085 -0.593 1.00 95.94 301 GLU A N 1
ATOM 2289 C CA . GLU A 1 301 ? 9.772 -2.896 -1.261 1.00 95.94 301 GLU A CA 1
ATOM 2290 C C . GLU A 1 301 ? 8.246 -2.946 -1.481 1.00 95.94 301 GLU A C 1
ATOM 2292 O O . GLU A 1 301 ? 7.621 -1.905 -1.689 1.00 95.94 301 GLU A O 1
ATOM 2297 N N . ALA A 1 302 ? 7.625 -4.128 -1.387 1.00 97.31 302 ALA A N 1
ATOM 2298 C CA . ALA A 1 302 ? 6.172 -4.295 -1.454 1.00 97.31 302 ALA A CA 1
ATOM 2299 C C . ALA A 1 302 ? 5.446 -4.091 -0.116 1.00 97.31 302 ALA A C 1
ATOM 2301 O O . ALA A 1 302 ? 4.225 -4.258 -0.069 1.00 97.31 302 ALA A O 1
ATOM 2302 N N . HIS A 1 303 ? 6.146 -3.695 0.954 1.00 96.12 303 HIS A N 1
ATOM 2303 C CA . HIS A 1 303 ? 5.558 -3.519 2.287 1.00 96.12 303 HIS A CA 1
ATOM 2304 C C . HIS A 1 303 ? 4.329 -2.599 2.304 1.00 96.12 303 HIS A C 1
ATOM 2306 O O . HIS A 1 303 ? 3.407 -2.855 3.067 1.00 96.12 303 HIS A O 1
ATOM 2312 N N . TRP A 1 304 ? 4.252 -1.586 1.431 1.00 96.06 304 TRP A N 1
ATOM 2313 C CA . TRP A 1 304 ? 3.088 -0.691 1.331 1.00 96.06 304 TRP A CA 1
ATOM 2314 C C . TRP A 1 304 ? 1.802 -1.371 0.845 1.00 96.06 304 TRP A C 1
ATOM 2316 O O . TRP A 1 304 ? 0.711 -0.853 1.090 1.00 96.06 304 TRP A O 1
ATOM 2326 N N . LEU A 1 305 ? 1.887 -2.524 0.177 1.00 98.31 305 LEU A N 1
ATOM 2327 C CA . LEU A 1 305 ? 0.693 -3.248 -0.256 1.00 98.31 305 LEU A CA 1
ATOM 2328 C C . LEU A 1 305 ? -0.049 -3.878 0.928 1.00 98.31 305 LEU A C 1
ATOM 2330 O O . LEU A 1 305 ? -1.265 -4.012 0.864 1.00 98.31 305 LEU A O 1
ATOM 2334 N N . GLU A 1 306 ? 0.632 -4.224 2.022 1.00 97.94 306 GLU A N 1
ATOM 2335 C CA . GLU A 1 306 ? -0.017 -4.797 3.207 1.00 97.94 306 GLU A CA 1
ATOM 2336 C C . GLU A 1 306 ? -1.002 -3.814 3.884 1.00 97.94 306 GLU A C 1
ATOM 2338 O O . GLU A 1 306 ? -2.186 -4.155 3.973 1.00 97.94 306 GLU A O 1
ATOM 2343 N N . PRO A 1 307 ? -0.614 -2.577 4.273 1.00 97.94 307 PRO A N 1
ATOM 2344 C CA . PRO A 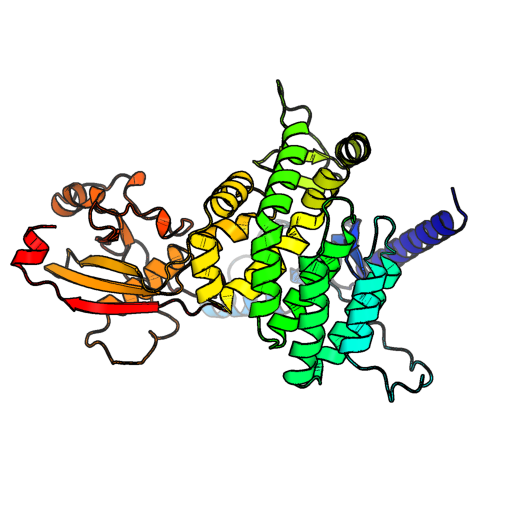1 307 ? -1.560 -1.598 4.807 1.00 97.94 307 PRO A CA 1
ATOM 2345 C C . PRO A 1 307 ? -2.643 -1.217 3.795 1.00 97.94 307 PRO A C 1
ATOM 2347 O O . PRO A 1 307 ? -3.800 -1.034 4.172 1.00 97.94 307 PRO A O 1
ATOM 2350 N N . LEU A 1 308 ? -2.315 -1.158 2.499 1.00 98.38 308 LEU A N 1
ATOM 2351 C CA . LEU A 1 308 ? -3.310 -0.909 1.455 1.00 98.38 308 LEU A CA 1
ATOM 2352 C C . LEU A 1 308 ? -4.393 -2.000 1.458 1.00 98.38 308 LEU A C 1
ATOM 2354 O O . LEU A 1 308 ? -5.586 -1.697 1.512 1.00 98.38 308 LEU A O 1
ATOM 2358 N N . MET A 1 309 ? -3.990 -3.269 1.489 1.00 98.38 309 MET A N 1
ATOM 2359 C CA . MET A 1 309 ? -4.898 -4.418 1.533 1.00 98.38 309 MET A CA 1
ATOM 2360 C C . MET A 1 309 ? -5.639 -4.534 2.874 1.00 98.38 309 MET A C 1
ATOM 2362 O O . MET A 1 309 ? -6.757 -5.042 2.911 1.00 98.38 309 MET A O 1
ATOM 2366 N N . ALA A 1 310 ? -5.084 -3.996 3.960 1.00 97.94 310 ALA A N 1
ATOM 2367 C CA . ALA A 1 310 ? -5.734 -3.914 5.267 1.00 97.94 310 ALA A CA 1
ATOM 2368 C C . ALA A 1 310 ? -6.708 -2.725 5.417 1.00 97.94 310 ALA A C 1
ATOM 2370 O O . ALA A 1 310 ? -7.387 -2.616 6.448 1.00 97.94 310 ALA A O 1
ATOM 2371 N N . THR A 1 311 ? -6.812 -1.851 4.407 1.00 98.38 311 THR A N 1
ATOM 2372 C CA . THR A 1 311 ? -7.675 -0.659 4.445 1.00 98.38 311 THR A CA 1
ATOM 2373 C C . THR A 1 311 ? -9.123 -1.020 4.779 1.00 98.38 311 THR A C 1
ATOM 2375 O O . THR A 1 311 ? -9.753 -1.852 4.126 1.00 98.38 311 THR A O 1
ATOM 2378 N N . GLN A 1 312 ? -9.703 -0.374 5.785 1.00 98.00 312 GLN A N 1
ATOM 2379 C CA . GLN A 1 312 ? -11.108 -0.576 6.131 1.00 98.00 312 GLN A CA 1
ATOM 2380 C C . GLN A 1 312 ? -12.002 0.175 5.144 1.00 98.00 312 GLN A C 1
ATOM 2382 O O . GLN A 1 312 ? -11.935 1.393 5.087 1.00 98.00 312 GLN A O 1
ATOM 2387 N N . LEU A 1 313 ? -12.846 -0.531 4.388 1.00 97.50 313 LEU A N 1
ATOM 2388 C CA . LEU A 1 313 ? -13.807 0.063 3.449 1.00 97.50 313 LEU A CA 1
ATOM 2389 C C . LEU A 1 313 ? -15.235 -0.086 3.984 1.00 97.50 313 LEU A C 1
ATOM 2391 O O . LEU A 1 313 ? -15.778 -1.194 3.979 1.00 97.50 313 LEU A O 1
ATOM 2395 N N . ALA A 1 314 ? -15.806 1.014 4.482 1.00 96.38 314 ALA A N 1
ATOM 2396 C CA . ALA A 1 314 ? -17.131 1.105 5.105 1.00 96.38 314 ALA A CA 1
ATOM 2397 C C . ALA A 1 314 ? -17.455 -0.065 6.062 1.00 96.38 314 ALA A C 1
ATOM 2399 O O . ALA A 1 314 ? -18.514 -0.695 5.984 1.00 96.38 314 ALA A O 1
ATOM 2400 N N . ARG A 1 315 ? -16.518 -0.405 6.956 1.00 96.38 315 ARG A N 1
ATOM 2401 C CA . ARG A 1 315 ? -16.651 -1.557 7.858 1.00 96.38 315 ARG A CA 1
ATOM 2402 C C . ARG A 1 315 ? -17.367 -1.174 9.155 1.00 96.38 315 ARG A C 1
ATOM 2404 O O . ARG A 1 315 ? -17.100 -0.100 9.696 1.00 96.38 315 ARG A O 1
ATOM 2411 N N . PRO A 1 316 ? -18.235 -2.049 9.695 1.00 97.06 316 PRO A N 1
ATOM 2412 C CA . PRO A 1 316 ? -18.852 -1.840 10.997 1.00 97.06 316 PRO A CA 1
ATOM 2413 C C . PRO A 1 316 ? -17.867 -2.151 12.130 1.00 97.06 316 PRO A C 1
ATOM 2415 O O . PRO A 1 316 ? -17.248 -3.215 12.169 1.00 97.06 316 PRO A O 1
ATOM 2418 N N . TRP A 1 317 ? -17.761 -1.228 13.078 1.00 98.25 317 TRP A N 1
ATOM 2419 C CA . TRP A 1 317 ? -16.942 -1.340 14.284 1.00 98.25 317 TRP A CA 1
ATOM 2420 C C . TRP A 1 317 ? -17.785 -1.024 15.519 1.00 98.25 317 TRP A C 1
ATOM 2422 O O . TRP A 1 317 ? -18.811 -0.346 15.432 1.00 98.25 317 TRP A O 1
ATOM 2432 N N . ILE A 1 318 ? -17.346 -1.484 16.688 1.00 98.00 318 ILE A N 1
ATOM 2433 C CA . ILE A 1 318 ? -17.899 -1.044 17.971 1.00 98.00 318 ILE A CA 1
ATOM 2434 C C . ILE A 1 318 ? -16.792 -0.423 18.813 1.00 98.00 318 ILE A C 1
ATOM 2436 O O . ILE A 1 318 ? -15.746 -1.039 19.007 1.00 98.00 318 ILE A O 1
ATOM 2440 N N . ALA A 1 319 ? -17.051 0.771 19.340 1.00 97.56 319 ALA A N 1
ATOM 2441 C CA . ALA A 1 319 ? -16.189 1.434 20.311 1.00 97.56 319 ALA A CA 1
ATOM 2442 C C . ALA A 1 319 ? -16.853 1.468 21.693 1.00 97.56 319 ALA A C 1
ATOM 2444 O O . ALA A 1 319 ? -18.000 1.906 21.820 1.00 97.56 319 ALA A O 1
ATOM 2445 N N . LEU A 1 320 ? -16.126 1.009 22.712 1.00 96.94 320 LEU A N 1
ATOM 2446 C CA . LEU A 1 320 ? -16.532 0.992 24.118 1.00 96.94 320 LEU A CA 1
ATOM 2447 C C . LEU A 1 320 ? -15.803 2.107 24.878 1.00 96.94 320 LEU A C 1
ATOM 2449 O O . LEU A 1 320 ? -14.593 2.039 25.051 1.00 96.94 320 LEU A O 1
ATOM 2453 N N . ASP A 1 321 ? -16.537 3.120 25.327 1.00 95.38 321 ASP A N 1
ATOM 2454 C CA . ASP A 1 321 ? -16.048 4.236 26.143 1.00 95.38 321 ASP A CA 1
ATOM 2455 C C . ASP A 1 321 ? -16.360 3.928 27.614 1.00 95.38 321 ASP A C 1
ATOM 2457 O O . ASP A 1 321 ? -17.483 4.154 28.078 1.00 95.38 321 ASP A O 1
ATOM 2461 N N . LEU A 1 322 ? -15.394 3.325 28.317 1.00 91.75 322 LEU A N 1
ATOM 2462 C CA . LEU A 1 322 ? -15.593 2.861 29.695 1.00 91.75 322 LEU A CA 1
ATOM 2463 C C . LEU A 1 322 ? -15.758 4.022 30.675 1.00 91.75 322 LEU A C 1
ATOM 2465 O O . LEU A 1 322 ? -16.586 3.939 31.577 1.00 91.75 322 LEU A O 1
ATOM 2469 N N . GLU A 1 323 ? -15.012 5.110 30.478 1.00 90.50 323 GLU A N 1
ATOM 2470 C CA . GLU A 1 323 ? -15.048 6.276 31.363 1.00 90.50 323 GLU A CA 1
ATOM 2471 C C . GLU A 1 323 ? -16.410 6.976 31.306 1.00 90.50 323 GLU A C 1
ATOM 2473 O O . GLU A 1 323 ? -16.983 7.322 32.339 1.00 90.50 323 GLU A O 1
ATOM 2478 N N . ALA A 1 324 ? -16.977 7.132 30.106 1.00 90.69 324 ALA A N 1
ATOM 2479 C CA . ALA A 1 324 ? -18.301 7.727 29.955 1.00 90.69 324 ALA A CA 1
ATOM 2480 C C . ALA A 1 324 ? -19.460 6.724 30.106 1.00 90.69 324 ALA A C 1
ATOM 2482 O O . ALA A 1 324 ? -20.614 7.128 29.948 1.00 90.69 324 ALA A O 1
ATOM 2483 N N . ASP A 1 325 ? -19.180 5.440 30.357 1.00 93.06 325 ASP A N 1
ATOM 2484 C CA . ASP A 1 325 ? -20.155 4.341 30.408 1.00 93.06 325 ASP A CA 1
ATOM 2485 C C . ASP A 1 325 ? -21.022 4.246 29.125 1.00 93.06 325 ASP A C 1
ATOM 2487 O O . ASP A 1 325 ? -22.243 4.052 29.161 1.00 93.06 325 ASP A O 1
ATOM 2491 N N . ARG A 1 326 ? -20.404 4.404 27.944 1.00 94.88 326 ARG A N 1
ATOM 2492 C CA . ARG A 1 326 ? -21.090 4.433 26.634 1.00 94.88 326 ARG A CA 1
ATOM 2493 C C . ARG A 1 326 ? -20.491 3.446 25.641 1.00 94.88 326 ARG A C 1
ATOM 2495 O O . ARG A 1 326 ? -19.347 3.027 25.744 1.00 94.88 326 ARG A O 1
ATOM 2502 N N . ALA A 1 327 ? -21.277 3.109 24.624 1.00 96.31 327 ALA A N 1
ATOM 2503 C CA . ALA A 1 327 ? -20.804 2.337 23.487 1.00 96.31 327 ALA A CA 1
ATOM 2504 C C . ALA A 1 327 ? -21.414 2.850 22.184 1.00 96.31 327 ALA A C 1
ATOM 2506 O O . ALA A 1 327 ? -22.552 3.329 22.162 1.00 96.31 327 ALA A O 1
ATOM 2507 N N . PHE A 1 328 ? -20.659 2.731 21.098 1.00 96.19 328 PHE A N 1
ATOM 2508 C CA . PHE A 1 328 ? -21.018 3.268 19.793 1.00 96.19 328 PHE A CA 1
ATOM 2509 C C . PHE A 1 328 ? -20.842 2.214 18.717 1.00 96.19 328 PHE A C 1
ATOM 2511 O O . PHE A 1 328 ? -19.818 1.542 18.664 1.00 96.19 328 PHE A O 1
ATOM 2518 N N . GLU A 1 329 ? -21.825 2.122 17.832 1.00 96.69 329 GLU A N 1
ATOM 2519 C CA . GLU A 1 329 ? -21.649 1.478 16.539 1.00 96.69 329 GLU A CA 1
ATOM 2520 C C . GLU A 1 329 ? -21.088 2.515 15.566 1.00 96.69 329 GLU A C 1
ATOM 2522 O O . GLU A 1 329 ? -21.657 3.602 15.401 1.00 96.69 329 GLU A O 1
ATOM 2527 N N . LEU A 1 330 ? -19.955 2.184 14.959 1.00 96.94 330 LEU A N 1
ATOM 2528 C CA . LEU A 1 330 ? -19.204 3.036 14.052 1.00 96.94 330 LEU A CA 1
ATOM 2529 C C . LEU A 1 330 ? -19.169 2.416 12.655 1.00 96.94 330 LEU A C 1
ATOM 2531 O O . LEU A 1 330 ? -19.129 1.199 12.501 1.00 96.94 330 LEU A O 1
ATOM 2535 N N . GLU A 1 331 ? -19.122 3.270 11.646 1.00 96.56 331 GLU A N 1
ATOM 2536 C CA . GLU A 1 331 ? -18.708 2.926 10.289 1.00 96.56 331 GLU A CA 1
ATOM 2537 C C . GLU A 1 331 ? -17.323 3.536 10.076 1.00 96.56 331 GLU A C 1
ATOM 2539 O O . GLU A 1 331 ? -17.169 4.753 10.202 1.00 96.56 331 GLU A O 1
ATOM 2544 N N . VAL A 1 332 ? -16.322 2.691 9.828 1.00 97.00 332 VAL A N 1
ATOM 2545 C CA . VAL A 1 332 ? -14.929 3.087 9.588 1.00 97.00 332 VAL A CA 1
ATOM 2546 C C . VAL A 1 332 ? -14.625 2.901 8.108 1.00 97.00 332 VAL A C 1
ATOM 2548 O O . VAL A 1 332 ? -14.813 1.805 7.574 1.00 97.00 332 VAL A O 1
ATOM 2551 N N . ASP A 1 333 ? -14.167 3.964 7.453 1.00 97.81 333 ASP A N 1
ATOM 2552 C CA . ASP A 1 333 ? -13.936 3.989 6.011 1.00 97.81 333 ASP A CA 1
ATOM 2553 C C . ASP A 1 333 ? -12.593 4.629 5.645 1.00 97.81 333 ASP A C 1
ATOM 2555 O O . ASP A 1 333 ? -12.181 5.630 6.232 1.00 97.81 333 ASP A O 1
ATOM 2559 N N . GLN A 1 334 ? -11.929 4.037 4.654 1.00 97.31 334 GLN A N 1
ATOM 2560 C CA . GLN A 1 334 ? -10.636 4.421 4.088 1.00 97.31 334 GLN A CA 1
ATOM 2561 C C . GLN A 1 334 ? -9.514 4.603 5.122 1.00 97.31 334 GLN A C 1
ATOM 2563 O O . GLN A 1 334 ? -8.666 5.479 4.978 1.00 97.31 334 GLN A O 1
ATOM 2568 N N . VAL A 1 335 ? -9.510 3.777 6.171 1.00 97.00 335 VAL A N 1
ATOM 2569 C CA . VAL A 1 335 ? -8.478 3.776 7.221 1.00 97.00 335 VAL A CA 1
ATOM 2570 C C . VAL A 1 335 ? -7.491 2.643 6.963 1.00 97.00 335 VAL A C 1
ATOM 2572 O O . VAL A 1 335 ? -7.905 1.482 6.984 1.00 97.00 335 VAL A O 1
ATOM 2575 N N . ALA A 1 336 ? -6.216 2.961 6.741 1.00 97.12 336 ALA A N 1
ATOM 2576 C CA . ALA A 1 336 ? -5.178 1.990 6.387 1.00 97.12 336 ALA A CA 1
ATOM 2577 C C . ALA A 1 336 ? -4.241 1.635 7.553 1.00 97.12 336 ALA A C 1
ATOM 2579 O O . ALA A 1 336 ? -3.664 0.551 7.555 1.00 97.12 336 ALA A O 1
ATOM 2580 N N . ALA A 1 337 ? -4.124 2.503 8.564 1.00 96.00 337 ALA A N 1
ATOM 2581 C CA . ALA A 1 337 ? -3.274 2.272 9.736 1.00 96.00 337 ALA A CA 1
ATOM 2582 C C . ALA A 1 337 ? -3.995 2.501 11.071 1.00 96.00 337 ALA A C 1
ATOM 2584 O O . ALA A 1 337 ? -4.960 3.264 11.167 1.00 96.00 337 ALA A O 1
ATOM 2585 N N . ASN A 1 338 ? -3.488 1.880 12.139 1.00 95.81 338 ASN A N 1
ATOM 2586 C CA . ASN A 1 338 ? -4.026 2.055 13.490 1.00 95.81 338 ASN A CA 1
ATOM 2587 C C . ASN A 1 338 ? -3.850 3.478 14.026 1.00 95.81 338 ASN A C 1
ATOM 2589 O O . ASN A 1 338 ? -4.708 3.961 14.769 1.00 95.81 338 ASN A O 1
ATOM 2593 N N . ALA A 1 339 ? -2.786 4.179 13.627 1.00 92.50 339 ALA A N 1
ATOM 2594 C CA . ALA A 1 339 ? -2.614 5.593 13.945 1.00 92.50 339 ALA A CA 1
ATOM 2595 C C . ALA A 1 339 ? -3.775 6.450 13.403 1.00 92.50 339 ALA A C 1
ATOM 2597 O O . ALA A 1 339 ? -4.342 7.263 14.135 1.00 92.50 339 ALA A O 1
ATOM 2598 N N . GLU A 1 340 ? -4.175 6.221 12.149 1.00 92.94 340 GLU A N 1
ATOM 2599 C CA . GLU A 1 340 ? -5.328 6.883 11.530 1.00 92.94 340 GLU A CA 1
ATOM 2600 C C . GLU A 1 340 ? -6.637 6.456 12.201 1.00 92.94 340 GLU A C 1
ATOM 2602 O O . GLU A 1 340 ? -7.475 7.305 12.501 1.00 92.94 340 GLU A O 1
ATOM 2607 N N . LEU A 1 341 ? -6.799 5.154 12.479 1.00 94.94 341 LEU A N 1
ATOM 2608 C CA . LEU A 1 341 ? -7.965 4.598 13.170 1.00 94.94 341 LEU A CA 1
ATOM 2609 C C . LEU A 1 341 ? -8.193 5.293 14.512 1.00 94.94 341 LEU A C 1
ATOM 2611 O O . LEU A 1 341 ? -9.301 5.751 14.790 1.00 94.94 341 LEU A O 1
ATOM 2615 N N . ASN A 1 342 ? -7.140 5.401 15.324 1.00 93.19 342 ASN A N 1
ATOM 2616 C CA . ASN A 1 342 ? -7.172 6.082 16.612 1.00 93.19 342 ASN A CA 1
ATOM 2617 C C . ASN A 1 342 ? -7.649 7.532 16.459 1.00 93.19 342 ASN A C 1
ATOM 2619 O O . ASN A 1 342 ? -8.593 7.946 17.140 1.00 93.19 342 ASN A O 1
ATOM 2623 N N . ALA A 1 343 ? -7.053 8.266 15.519 1.00 90.44 343 ALA A N 1
ATOM 2624 C CA . ALA A 1 343 ? -7.390 9.653 15.238 1.00 90.44 343 ALA A CA 1
ATOM 2625 C C . ALA A 1 343 ? -8.874 9.820 14.852 1.00 90.44 343 ALA A C 1
ATOM 2627 O O . ALA A 1 343 ? -9.594 10.612 15.471 1.00 90.44 343 ALA A O 1
ATOM 2628 N N . VAL A 1 344 ? -9.370 9.050 13.874 1.00 91.88 344 VAL A N 1
ATOM 2629 C CA . VAL A 1 344 ? -10.748 9.205 13.377 1.00 91.88 344 VAL A CA 1
ATOM 2630 C C . VAL A 1 344 ? -11.799 8.699 14.367 1.00 91.88 344 VAL A C 1
ATOM 2632 O O . VAL A 1 344 ? -12.840 9.341 14.517 1.00 91.88 344 VAL A O 1
ATOM 2635 N N . VAL A 1 345 ? -11.534 7.602 15.090 1.00 93.50 345 VAL A N 1
ATOM 2636 C CA . VAL A 1 345 ? -12.440 7.071 16.124 1.00 93.50 345 VAL A CA 1
ATOM 2637 C C . VAL A 1 345 ? -12.553 8.050 17.288 1.00 93.50 345 VAL A C 1
ATOM 2639 O O . VAL A 1 345 ? -13.670 8.368 17.702 1.00 93.50 345 VAL A O 1
ATOM 2642 N N . SER A 1 346 ? -11.422 8.571 17.779 1.00 91.38 346 SER A N 1
ATOM 2643 C CA . SER A 1 346 ? -11.407 9.569 18.855 1.00 91.38 346 SER A CA 1
ATOM 2644 C C . SER A 1 346 ? -12.255 10.780 18.478 1.00 91.38 346 SER A C 1
ATOM 2646 O O . SER A 1 346 ? -13.126 11.204 19.240 1.00 91.38 346 SER A O 1
ATOM 2648 N N . ALA A 1 347 ? -12.070 11.293 17.258 1.00 88.81 347 ALA A N 1
ATOM 2649 C CA . ALA A 1 347 ? -12.836 12.424 16.755 1.00 88.81 347 ALA A CA 1
ATOM 2650 C C . ALA A 1 347 ? -14.342 12.126 16.668 1.00 88.81 347 ALA A C 1
ATOM 2652 O O . ALA A 1 347 ? -15.166 12.958 17.055 1.00 88.81 347 ALA A O 1
ATOM 2653 N N . ALA A 1 348 ? -14.703 10.937 16.176 1.00 90.81 348 ALA A N 1
ATOM 2654 C CA . ALA A 1 348 ? -16.089 10.515 16.017 1.00 90.81 348 ALA A CA 1
ATOM 2655 C C . ALA A 1 348 ? -16.816 10.381 17.365 1.00 90.81 348 ALA A C 1
ATOM 2657 O O . ALA A 1 348 ? -17.964 10.813 17.482 1.00 90.81 348 ALA A O 1
ATOM 2658 N N . VAL A 1 349 ? -16.152 9.823 18.382 1.00 90.81 349 VAL A N 1
ATOM 2659 C CA . VAL A 1 349 ? -16.728 9.591 19.718 1.00 90.81 349 VAL A CA 1
ATOM 2660 C C . VAL A 1 349 ? -16.791 10.874 20.555 1.00 90.81 349 VAL A C 1
ATOM 2662 O O . VAL A 1 349 ? -17.778 11.104 21.261 1.00 90.81 349 VAL A O 1
ATOM 2665 N N . LEU A 1 350 ? -15.784 11.748 20.450 1.00 88.31 350 LEU A N 1
ATOM 2666 C CA . LEU A 1 350 ? -15.763 13.034 21.159 1.00 88.31 350 LEU A CA 1
ATOM 2667 C C . LEU A 1 350 ? -16.724 14.074 20.577 1.00 88.31 350 LEU A C 1
ATOM 2669 O O . LEU A 1 350 ? -17.117 15.015 21.277 1.00 88.31 350 LEU A O 1
ATOM 2673 N N . ALA A 1 351 ? -17.116 13.943 19.308 1.00 82.81 351 ALA A N 1
ATOM 2674 C CA . ALA A 1 351 ? -18.053 14.862 18.681 1.00 82.81 351 ALA A CA 1
ATOM 2675 C C . ALA A 1 351 ? -19.407 14.842 19.420 1.00 82.81 351 ALA A C 1
ATOM 2677 O O . ALA A 1 351 ? -20.255 13.980 19.202 1.00 82.81 351 ALA A O 1
ATOM 2678 N N . ARG A 1 352 ? -19.647 15.857 20.269 1.00 61.41 352 ARG A N 1
ATOM 2679 C CA . ARG A 1 352 ? -20.860 16.010 21.106 1.00 61.41 352 ARG A CA 1
ATOM 2680 C C . ARG A 1 352 ? -22.186 15.920 20.336 1.00 61.41 352 ARG A C 1
ATOM 2682 O O . ARG A 1 352 ? -23.227 15.691 20.947 1.00 61.41 352 ARG A O 1
ATOM 2689 N N . ARG A 1 353 ? -22.169 16.123 19.013 1.00 58.72 353 ARG A N 1
ATOM 2690 C CA . ARG A 1 353 ? -23.269 15.812 18.091 1.00 58.72 353 ARG A CA 1
ATOM 2691 C C . ARG A 1 353 ? -22.692 15.360 16.746 1.00 58.72 353 ARG A C 1
ATOM 2693 O O . ARG A 1 353 ? -21.869 16.102 16.203 1.00 58.72 353 ARG A O 1
ATOM 2700 N N . PRO A 1 354 ? -23.154 14.241 16.158 1.00 50.50 354 PRO A N 1
ATOM 2701 C CA . PRO A 1 354 ? -22.802 13.890 14.788 1.00 50.50 354 PRO A CA 1
ATOM 2702 C C . PRO A 1 354 ? -23.362 14.968 13.853 1.00 50.50 354 PRO A C 1
ATOM 2704 O O . PRO A 1 354 ? -24.562 15.026 13.582 1.00 50.50 354 PRO A O 1
ATOM 2707 N N . ARG A 1 355 ? -22.510 15.883 13.381 1.00 51.66 355 ARG A N 1
ATOM 2708 C CA . ARG A 1 355 ? -22.886 16.791 12.294 1.00 51.66 355 ARG A CA 1
ATOM 2709 C C . ARG A 1 355 ? -22.823 15.987 11.003 1.00 51.66 355 ARG A C 1
ATOM 2711 O O . ARG A 1 355 ? -21.743 15.675 10.515 1.00 51.66 355 ARG A O 1
ATOM 2718 N N . LYS A 1 356 ? -23.996 15.624 10.483 1.00 51.28 356 LYS A N 1
ATOM 2719 C CA . LYS A 1 356 ? -24.148 14.899 9.217 1.00 51.28 356 LYS A CA 1
ATOM 2720 C C . LYS A 1 356 ? -23.335 15.611 8.120 1.00 51.28 356 LYS A C 1
ATOM 2722 O O . LYS A 1 356 ? -23.550 16.797 7.886 1.00 51.28 356 LYS A O 1
ATOM 2727 N N . GLY A 1 357 ? -22.405 14.898 7.485 1.00 53.28 357 GLY A N 1
ATOM 2728 C CA . GLY A 1 357 ? -21.691 15.369 6.292 1.00 53.28 357 GLY A CA 1
ATOM 2729 C C . GLY A 1 357 ? -20.490 16.298 6.508 1.00 53.28 357 GLY A C 1
ATOM 2730 O O . GLY A 1 357 ? -20.056 16.916 5.543 1.00 53.28 357 GLY A O 1
ATOM 2731 N N . ARG A 1 358 ? -19.934 16.426 7.723 1.00 51.78 358 ARG A N 1
ATOM 2732 C CA . ARG A 1 358 ? -18.614 17.060 7.904 1.00 51.78 358 ARG A CA 1
ATOM 2733 C C . ARG A 1 358 ? -17.584 16.025 8.329 1.00 51.78 358 ARG A C 1
ATOM 2735 O O . ARG A 1 358 ? -17.779 15.366 9.348 1.00 51.78 358 ARG A O 1
ATOM 2742 N N . SER A 1 359 ? -16.496 15.934 7.569 1.00 48.59 359 SER A N 1
ATOM 2743 C CA . SER A 1 359 ? -15.291 15.227 7.994 1.00 48.59 359 SER A CA 1
ATOM 2744 C C . SER A 1 359 ? -14.817 15.794 9.338 1.00 48.59 359 SER A C 1
ATOM 2746 O O . SER A 1 359 ? -15.007 16.994 9.588 1.00 48.59 359 SER A O 1
ATOM 2748 N N . PRO A 1 360 ? -14.235 14.965 10.220 1.00 52.00 360 PRO A N 1
ATOM 2749 C CA . PRO A 1 360 ? -13.635 15.456 11.450 1.00 52.00 360 PRO A CA 1
ATOM 2750 C C . PRO A 1 360 ? -12.649 16.597 11.151 1.00 52.00 360 PRO A C 1
ATOM 2752 O O . PRO A 1 360 ? -12.043 16.604 10.075 1.00 52.00 360 PRO A O 1
ATOM 2755 N N . PRO A 1 361 ? -12.486 17.583 12.054 1.00 54.12 361 PRO A N 1
ATOM 2756 C CA . PRO A 1 361 ? -11.431 18.576 11.893 1.00 54.12 361 PRO A CA 1
ATOM 2757 C C . PRO A 1 361 ? -10.087 17.860 11.715 1.00 54.12 361 PRO A C 1
ATOM 2759 O O . PRO A 1 361 ? -9.824 16.880 12.403 1.00 54.12 361 PRO A O 1
ATOM 2762 N N . VAL A 1 362 ? -9.255 18.372 10.803 1.00 52.16 362 VAL A N 1
ATOM 2763 C CA . VAL A 1 362 ? -7.990 17.786 10.295 1.00 52.16 362 VAL A CA 1
ATOM 2764 C C . VAL A 1 362 ? -6.908 17.596 11.379 1.00 52.16 362 VAL A C 1
ATOM 2766 O O . VAL A 1 362 ? -5.805 17.156 11.097 1.00 52.16 362 VAL A O 1
ATOM 2769 N N . ASN A 1 363 ? -7.215 17.882 12.642 1.00 57.00 363 ASN A N 1
ATOM 2770 C CA . ASN A 1 363 ? -6.319 17.655 13.768 1.00 57.00 363 ASN A CA 1
ATOM 2771 C C . ASN A 1 363 ? -7.115 17.135 14.973 1.00 57.00 363 ASN A C 1
ATOM 2773 O O . ASN A 1 363 ? -7.360 17.880 15.930 1.00 57.00 363 ASN A O 1
ATOM 2777 N N . PRO A 1 364 ? -7.624 15.892 14.918 1.00 55.06 364 PRO A N 1
ATOM 2778 C CA . PRO A 1 364 ? -8.160 15.277 16.110 1.00 55.06 364 PRO A CA 1
ATOM 2779 C C . PRO A 1 364 ? -6.970 14.953 17.010 1.00 55.06 364 PRO A C 1
ATOM 2781 O O . PRO A 1 364 ? -6.157 14.082 16.704 1.00 55.06 364 PRO A O 1
ATOM 2784 N N . GLN A 1 365 ? -6.844 15.672 18.123 1.00 61.78 365 GLN A N 1
ATOM 2785 C CA . GLN A 1 365 ? -6.015 15.176 19.213 1.00 61.78 365 GLN A CA 1
ATOM 2786 C C . GLN A 1 365 ? -6.545 13.785 19.568 1.00 61.78 365 GLN A C 1
ATOM 2788 O O . GLN A 1 365 ? -7.724 13.633 19.904 1.00 61.78 365 GLN A O 1
ATOM 2793 N N . ALA A 1 366 ? -5.697 12.771 19.412 1.00 60.81 366 ALA A N 1
ATOM 2794 C CA . ALA A 1 366 ? -6.012 11.417 19.830 1.00 60.81 366 ALA A CA 1
ATOM 2795 C C . ALA A 1 366 ? -6.211 11.454 21.347 1.00 60.81 366 ALA A C 1
ATOM 2797 O O . ALA A 1 366 ? -5.280 11.744 22.098 1.00 60.81 366 ALA A O 1
ATOM 2798 N N . ALA A 1 367 ? -7.452 11.248 21.775 1.00 79.69 367 ALA A N 1
ATOM 2799 C CA . ALA A 1 367 ? -7.858 11.424 23.165 1.00 79.69 367 ALA A CA 1
ATOM 2800 C C . ALA A 1 367 ? -7.956 10.103 23.927 1.00 79.69 367 ALA A C 1
ATOM 2802 O O . ALA A 1 367 ? -8.257 10.113 25.117 1.00 79.69 367 ALA A O 1
ATOM 2803 N N . PHE A 1 368 ? -7.715 8.984 23.245 1.00 89.31 368 PHE A N 1
ATOM 2804 C CA . PHE A 1 368 ? -7.820 7.651 23.814 1.00 89.31 368 PHE A CA 1
ATOM 2805 C C . PHE A 1 368 ? -6.638 6.800 23.371 1.00 89.31 368 PHE A C 1
ATOM 2807 O O . PHE A 1 368 ? -6.209 6.864 22.214 1.00 89.31 368 PHE A O 1
ATOM 2814 N N . ASP A 1 369 ? -6.169 5.939 24.265 1.00 93.56 369 ASP A N 1
ATOM 2815 C CA . ASP A 1 369 ? -5.465 4.739 23.834 1.00 93.56 369 ASP A CA 1
ATOM 2816 C C . ASP A 1 369 ? -6.499 3.695 23.398 1.00 93.56 369 ASP A C 1
ATOM 2818 O O . ASP A 1 369 ? -7.573 3.565 23.994 1.00 93.56 369 ASP A O 1
ATOM 2822 N N . LEU A 1 370 ? -6.195 2.979 22.314 1.00 95.81 370 LEU A N 1
ATOM 2823 C CA . LEU A 1 370 ? -7.065 1.932 21.792 1.00 95.81 370 LEU A CA 1
ATOM 2824 C C . LEU A 1 370 ? -6.607 0.569 22.299 1.00 95.81 370 LEU A C 1
ATOM 2826 O O . LEU A 1 370 ? -5.423 0.232 22.255 1.00 95.81 370 LEU A O 1
ATOM 2830 N N . TYR A 1 371 ? -7.572 -0.242 22.713 1.00 97.56 371 TYR A N 1
ATOM 2831 C CA . TYR A 1 371 ? -7.351 -1.608 23.161 1.00 97.56 371 TYR A CA 1
ATOM 2832 C C . TYR A 1 371 ? -8.287 -2.568 22.435 1.00 97.56 371 TYR A C 1
ATOM 2834 O O . TYR A 1 371 ? -9.379 -2.197 22.002 1.00 97.56 371 TYR A O 1
ATOM 2842 N N . THR A 1 372 ? -7.871 -3.823 22.321 1.00 97.62 372 THR A N 1
ATOM 2843 C CA . THR A 1 372 ? -8.746 -4.909 21.869 1.00 97.62 372 THR A CA 1
ATOM 2844 C C . THR A 1 372 ? -9.762 -5.264 22.960 1.00 97.62 372 THR A C 1
ATOM 2846 O O . THR A 1 372 ? -9.568 -4.953 24.137 1.00 97.62 372 THR A O 1
ATOM 2849 N N . ARG A 1 373 ? -10.839 -5.974 22.601 1.00 96.06 373 ARG A N 1
ATOM 2850 C CA . ARG A 1 373 ? -11.846 -6.457 23.566 1.00 96.06 373 ARG A CA 1
ATOM 2851 C C . ARG A 1 373 ? -11.247 -7.275 24.720 1.00 96.06 373 ARG A C 1
ATOM 2853 O O . ARG A 1 373 ? -11.748 -7.196 25.837 1.00 96.06 373 ARG A O 1
ATOM 2860 N N . ALA A 1 374 ? -10.168 -8.018 24.473 1.00 96.50 374 ALA A N 1
ATOM 2861 C CA . ALA A 1 374 ? -9.503 -8.836 25.488 1.00 96.50 374 ALA A CA 1
ATOM 2862 C C . ALA A 1 374 ? -8.905 -8.013 26.650 1.00 96.50 374 ALA A C 1
ATOM 2864 O O . ALA A 1 374 ? -8.711 -8.550 27.735 1.00 96.50 374 ALA A O 1
ATOM 2865 N N . ALA A 1 375 ? -8.687 -6.703 26.471 1.00 96.75 375 ALA A N 1
ATOM 2866 C CA . ALA A 1 375 ? -8.246 -5.808 27.543 1.00 96.75 375 ALA A CA 1
ATOM 2867 C C . ALA A 1 375 ? -9.331 -5.496 28.589 1.00 96.75 375 ALA A C 1
ATOM 2869 O O . ALA A 1 375 ? -9.012 -4.965 29.654 1.00 96.75 375 ALA A O 1
ATOM 2870 N N . LEU A 1 376 ? -10.608 -5.770 28.292 1.00 95.50 376 LEU A N 1
ATOM 2871 C CA . LEU A 1 376 ? -11.737 -5.309 29.101 1.00 95.50 376 LEU A CA 1
ATOM 2872 C C . LEU A 1 376 ? -11.666 -5.742 30.582 1.00 95.50 376 LEU A C 1
ATOM 2874 O O . LEU A 1 376 ? -11.867 -4.872 31.429 1.00 95.50 376 LEU A O 1
ATOM 2878 N N . PRO A 1 377 ? -11.341 -7.005 30.937 1.00 96.25 377 PRO A N 1
ATOM 2879 C CA . PRO A 1 377 ? -11.256 -7.419 32.340 1.00 96.25 377 PRO A CA 1
ATOM 2880 C C . PRO A 1 377 ? -10.224 -6.614 33.141 1.00 96.25 377 PRO A C 1
ATOM 2882 O O . PRO A 1 377 ? -10.513 -6.199 34.259 1.00 96.25 377 PRO A O 1
ATOM 2885 N N . PHE A 1 378 ? -9.066 -6.327 32.539 1.00 97.00 378 PHE A N 1
ATOM 2886 C CA . PHE A 1 378 ? -7.993 -5.553 33.167 1.00 97.00 378 PHE A CA 1
ATOM 2887 C C . PHE A 1 378 ? -8.409 -4.097 33.377 1.00 97.00 378 PHE A C 1
ATOM 2889 O O . PHE A 1 378 ? -8.273 -3.560 34.472 1.00 97.00 378 PHE A O 1
ATOM 2896 N N . LEU A 1 379 ? -8.985 -3.469 32.345 1.00 94.81 379 LEU A N 1
ATOM 2897 C CA . LEU A 1 379 ? -9.439 -2.078 32.414 1.00 94.81 379 LEU A CA 1
ATOM 2898 C C . LEU A 1 379 ? -10.542 -1.884 33.464 1.00 94.81 379 LEU A C 1
ATOM 2900 O O . LEU A 1 379 ? -10.515 -0.901 34.199 1.00 94.81 379 LEU A O 1
ATOM 2904 N N . VAL A 1 380 ? -11.484 -2.827 33.569 1.00 93.38 380 VAL A N 1
ATOM 2905 C CA . VAL A 1 380 ? -12.556 -2.791 34.580 1.00 93.38 380 VAL A CA 1
ATOM 2906 C C . VAL A 1 380 ? -12.008 -3.013 35.992 1.00 93.38 380 VAL A C 1
ATOM 2908 O O . VAL A 1 380 ? -12.472 -2.367 36.930 1.00 93.38 380 VAL A O 1
ATOM 2911 N N . ALA A 1 381 ? -11.018 -3.893 36.152 1.00 95.19 381 ALA A N 1
ATOM 2912 C CA . ALA A 1 381 ? -10.358 -4.135 37.433 1.00 95.19 381 ALA A CA 1
ATOM 2913 C C . ALA A 1 381 ? -9.382 -3.012 37.842 1.00 95.19 381 ALA A C 1
ATOM 2915 O O . ALA A 1 381 ? -8.921 -2.991 38.982 1.00 95.19 381 ALA A O 1
ATOM 2916 N N . GLY A 1 382 ? -9.066 -2.076 36.938 1.00 94.25 382 GLY A N 1
ATOM 2917 C CA . GLY A 1 382 ? -8.017 -1.075 37.150 1.00 94.25 382 GLY A CA 1
ATOM 2918 C C . GLY A 1 382 ? -6.608 -1.679 37.154 1.00 94.25 382 GLY A C 1
ATOM 2919 O O . GLY A 1 382 ? -5.691 -1.113 37.746 1.00 94.25 382 GLY A O 1
ATOM 2920 N N . GLU A 1 383 ? -6.435 -2.837 36.521 1.00 96.06 383 GLU A N 1
ATOM 2921 C CA . GLU A 1 383 ? -5.173 -3.561 36.434 1.00 96.06 383 GLU A CA 1
ATOM 2922 C C . GLU A 1 383 ? -4.352 -3.133 35.203 1.00 96.06 383 GLU A C 1
ATOM 2924 O O . GLU A 1 383 ? -4.907 -2.677 34.195 1.00 96.06 383 GLU A O 1
ATOM 2929 N N . PRO A 1 384 ? -3.015 -3.297 35.234 1.00 95.50 384 PRO A N 1
ATOM 2930 C CA . PRO A 1 384 ? -2.177 -3.073 34.063 1.00 95.50 384 PRO A CA 1
ATOM 2931 C C . PRO A 1 384 ? -2.593 -3.966 32.886 1.00 95.50 384 PRO A C 1
ATOM 2933 O O . PRO A 1 384 ? -2.588 -5.190 32.988 1.00 95.50 384 PRO A O 1
ATOM 2936 N N . VAL A 1 385 ? -2.906 -3.352 31.743 1.00 96.31 385 VAL A N 1
ATOM 2937 C CA . VAL A 1 385 ? -3.263 -4.089 30.522 1.00 96.31 385 VAL A CA 1
ATOM 2938 C C . VAL A 1 385 ? -2.008 -4.672 29.855 1.00 96.31 385 VAL A C 1
ATOM 2940 O O . VAL A 1 385 ? -1.103 -3.881 29.537 1.00 96.31 385 VAL A O 1
ATOM 2943 N N . PRO A 1 386 ? -1.968 -5.992 29.572 1.00 96.75 386 PRO A N 1
ATOM 2944 C CA . PRO A 1 386 ? -0.890 -6.625 28.815 1.00 96.75 386 PRO A CA 1
ATOM 2945 C C . PRO A 1 386 ? -0.632 -5.939 27.458 1.00 96.75 386 PRO A C 1
ATOM 2947 O O . PRO A 1 386 ? -1.595 -5.536 26.790 1.00 96.75 386 PRO A O 1
ATOM 2950 N N . PRO A 1 387 ? 0.636 -5.766 27.030 1.00 95.62 387 PRO A N 1
ATOM 2951 C CA . PRO A 1 387 ? 0.972 -5.074 25.783 1.00 95.62 387 PRO A CA 1
ATOM 2952 C C . PRO A 1 387 ? 0.262 -5.627 24.539 1.00 95.62 387 PRO A C 1
ATOM 2954 O O . PRO A 1 387 ? -0.155 -4.849 23.689 1.00 95.62 387 PRO A O 1
ATOM 2957 N N . GLU A 1 388 ? 0.058 -6.939 24.457 1.00 96.12 388 GLU A N 1
ATOM 2958 C CA . GLU A 1 388 ? -0.603 -7.639 23.350 1.00 96.12 388 GLU A CA 1
ATOM 2959 C C . GLU A 1 388 ? -2.093 -7.301 23.192 1.00 96.12 388 GLU A C 1
ATOM 2961 O O . GLU A 1 388 ? -2.683 -7.554 22.144 1.00 96.12 388 GLU A O 1
ATOM 2966 N N . HIS A 1 389 ? -2.723 -6.727 24.220 1.00 97.12 389 HIS A N 1
ATOM 2967 C CA . HIS A 1 389 ? -4.106 -6.263 24.138 1.00 97.12 389 HIS A CA 1
ATOM 2968 C C . HIS A 1 389 ? -4.213 -4.780 23.779 1.00 97.12 389 HIS A C 1
ATOM 2970 O O . HIS A 1 389 ? -5.325 -4.294 23.545 1.00 97.12 389 HIS A O 1
ATOM 2976 N N . ARG A 1 390 ? -3.084 -4.064 23.706 1.00 96.81 390 ARG A N 1
ATOM 2977 C CA . ARG A 1 390 ? -3.016 -2.686 23.215 1.00 96.81 390 ARG A CA 1
ATOM 2978 C C . ARG A 1 390 ? -2.979 -2.692 21.694 1.00 96.81 390 ARG A C 1
ATOM 2980 O O . ARG A 1 390 ? -2.246 -3.462 21.082 1.00 96.81 390 ARG A O 1
ATOM 2987 N N . VAL A 1 391 ? -3.748 -1.805 21.075 1.00 96.56 391 VAL A N 1
ATOM 2988 C CA . VAL A 1 391 ? -3.691 -1.613 19.625 1.00 96.56 391 VAL A CA 1
ATOM 2989 C C . VAL A 1 391 ? -2.468 -0.753 19.318 1.00 96.56 391 VAL A C 1
ATOM 2991 O O . VAL A 1 391 ? -2.453 0.441 19.619 1.00 96.56 391 VAL A O 1
ATOM 2994 N N . SER A 1 392 ? -1.427 -1.369 18.751 1.00 94.81 392 SER A N 1
ATOM 2995 C CA . SER A 1 392 ? -0.211 -0.656 18.344 1.00 94.81 392 SER A CA 1
ATOM 2996 C C . SER A 1 392 ? -0.536 0.406 17.296 1.00 94.81 392 SER A C 1
ATOM 2998 O O . SER A 1 392 ? -1.241 0.109 16.332 1.00 94.81 392 SER A O 1
ATOM 3000 N N . LEU A 1 393 ? 0.000 1.621 17.453 1.00 92.06 393 LEU A N 1
ATOM 3001 C CA . LEU A 1 393 ? -0.175 2.699 16.472 1.00 92.06 393 LEU A CA 1
ATOM 3002 C C . LEU A 1 393 ? 0.470 2.375 15.122 1.00 92.06 393 LEU A C 1
ATOM 3004 O O . LEU A 1 393 ? -0.072 2.769 14.091 1.00 92.06 393 LEU A O 1
ATOM 3008 N N . ASP A 1 394 ? 1.574 1.631 15.147 1.00 92.12 394 ASP A N 1
ATOM 3009 C CA . ASP A 1 394 ? 2.319 1.215 13.955 1.00 92.12 394 ASP A CA 1
ATOM 3010 C C . ASP A 1 394 ? 1.697 -0.020 13.281 1.00 92.12 394 ASP A C 1
ATOM 3012 O O . ASP A 1 394 ? 2.196 -0.501 12.267 1.00 92.12 394 ASP A O 1
ATOM 3016 N N . GLY A 1 395 ? 0.623 -0.564 13.863 1.00 95.62 395 GLY A N 1
ATOM 3017 C CA . GLY A 1 395 ? -0.093 -1.717 13.330 1.00 95.62 395 GLY A CA 1
ATOM 3018 C C . GLY A 1 395 ? -1.161 -1.359 12.297 1.00 95.62 395 GLY A C 1
ATOM 3019 O O . GLY A 1 395 ? -1.412 -0.196 11.955 1.00 95.62 395 GLY A O 1
ATOM 3020 N N . LEU A 1 396 ? -1.855 -2.396 11.848 1.00 97.19 396 LEU A N 1
ATOM 3021 C CA . LEU A 1 396 ? -2.925 -2.334 10.866 1.00 97.19 396 LEU A CA 1
ATOM 3022 C C . LEU A 1 396 ? -4.295 -2.474 11.541 1.00 97.19 396 LEU A C 1
ATOM 3024 O O . LEU A 1 396 ? -4.427 -3.212 12.522 1.00 97.19 396 LEU A O 1
ATOM 3028 N N . PRO A 1 397 ? -5.365 -1.873 10.988 1.00 97.56 397 PRO A N 1
ATOM 3029 C CA . PRO A 1 397 ? -6.719 -2.049 11.519 1.00 97.56 397 PRO A CA 1
ATOM 3030 C C . PRO A 1 397 ? -7.170 -3.514 11.566 1.00 97.56 397 PRO A C 1
ATOM 3032 O O . PRO A 1 397 ? -8.017 -3.893 12.376 1.00 97.56 397 PRO A O 1
ATOM 3035 N N . THR A 1 398 ? -6.608 -4.359 10.701 1.00 96.75 398 THR A N 1
ATOM 3036 C CA . THR A 1 398 ? -6.878 -5.798 10.674 1.00 96.75 398 THR A CA 1
ATOM 3037 C C . THR A 1 398 ? -6.302 -6.562 11.863 1.00 96.75 398 THR A C 1
ATOM 3039 O O . THR A 1 398 ? -6.788 -7.664 12.127 1.00 96.75 398 THR A O 1
ATOM 3042 N N . ASP A 1 399 ? -5.360 -5.977 12.605 1.00 96.81 399 ASP A N 1
ATOM 3043 C CA . ASP A 1 399 ? -4.749 -6.579 13.796 1.00 96.81 399 ASP A CA 1
ATOM 3044 C C . ASP A 1 399 ? -5.728 -6.643 14.976 1.00 96.81 399 ASP A C 1
ATOM 3046 O O . ASP A 1 399 ? -5.569 -7.472 15.867 1.00 96.81 399 ASP A O 1
ATOM 3050 N N . VAL A 1 400 ? -6.770 -5.800 14.987 1.00 97.69 400 VAL A N 1
ATOM 3051 C CA . VAL A 1 400 ? -7.835 -5.823 16.005 1.00 97.69 400 VAL A CA 1
ATOM 3052 C C . VAL A 1 400 ? -8.822 -6.938 15.676 1.00 97.69 400 VAL A C 1
ATOM 3054 O O . VAL A 1 400 ? -9.636 -6.706 14.792 1.00 97.69 400 VAL A O 1
ATOM 3057 N N . PRO A 1 401 ? -8.851 -8.102 16.346 1.00 96.38 401 PRO A N 1
ATOM 3058 C CA . PRO A 1 401 ? -9.628 -9.256 15.885 1.00 96.38 401 PRO A CA 1
ATOM 3059 C C . PRO A 1 401 ? -11.106 -8.934 15.619 1.00 96.38 401 PRO A C 1
ATOM 3061 O O . PRO A 1 401 ? -11.738 -8.180 16.362 1.00 96.38 401 PRO A O 1
ATOM 3064 N N . ALA A 1 402 ? -11.652 -9.495 14.539 1.00 95.94 402 ALA A N 1
ATOM 3065 C CA . ALA A 1 402 ? -13.092 -9.487 14.312 1.00 95.94 402 ALA A CA 1
ATOM 3066 C C . ALA A 1 402 ? -13.738 -10.597 15.148 1.00 95.94 402 ALA A C 1
ATOM 3068 O O . ALA A 1 402 ? -13.184 -11.691 15.245 1.00 95.94 402 ALA A O 1
ATOM 3069 N N . ASP A 1 403 ? -14.895 -10.321 15.742 1.00 93.62 403 ASP A N 1
ATOM 3070 C CA . ASP A 1 403 ? -15.694 -11.344 16.415 1.00 93.62 403 ASP A CA 1
ATOM 3071 C C . ASP A 1 403 ? -16.501 -12.176 15.393 1.00 93.62 403 ASP A C 1
ATOM 3073 O O . ASP A 1 403 ? -16.489 -11.906 14.190 1.00 93.62 403 ASP A O 1
ATOM 3077 N N . ASP A 1 404 ? -17.267 -13.157 15.881 1.00 92.69 404 ASP A N 1
ATOM 3078 C CA . ASP A 1 404 ? -18.073 -14.086 15.067 1.00 92.69 404 ASP A CA 1
ATOM 3079 C C . ASP A 1 404 ? -19.091 -13.398 14.139 1.00 92.69 404 ASP A C 1
ATOM 3081 O O . ASP A 1 404 ? -19.496 -13.949 13.118 1.00 92.69 404 ASP A O 1
ATOM 3085 N N . ASP A 1 405 ? -19.514 -12.179 14.480 1.00 91.81 405 ASP A N 1
ATOM 3086 C CA . ASP A 1 405 ? -20.419 -11.364 13.665 1.00 91.81 405 ASP A CA 1
ATOM 3087 C C . ASP A 1 405 ? -19.694 -10.487 12.629 1.00 91.81 405 ASP A C 1
ATOM 3089 O O . ASP A 1 405 ? -20.313 -9.634 11.988 1.00 91.81 405 ASP A O 1
ATOM 3093 N N . GLY A 1 406 ? -18.380 -10.670 12.480 1.00 92.31 406 GLY A N 1
ATOM 3094 C CA . GLY A 1 406 ? -17.521 -9.937 11.557 1.00 92.31 406 GLY A CA 1
ATOM 3095 C C . GLY A 1 406 ? -17.223 -8.496 11.978 1.00 92.31 406 GLY A C 1
ATOM 3096 O O . GLY A 1 406 ? -16.542 -7.783 11.237 1.00 92.31 406 GLY A O 1
ATOM 3097 N N . ARG A 1 407 ? -17.716 -8.041 13.139 1.00 95.12 407 ARG A N 1
ATOM 3098 C CA . ARG A 1 407 ? -17.438 -6.696 13.661 1.00 95.12 407 ARG A CA 1
ATOM 3099 C C . ARG A 1 407 ? -16.162 -6.712 14.484 1.00 95.12 407 ARG A C 1
ATOM 3101 O O . ARG A 1 407 ? -15.912 -7.650 15.233 1.00 95.12 407 ARG A O 1
ATOM 3108 N N . ARG A 1 408 ? -15.386 -5.635 14.389 1.00 97.56 408 ARG A N 1
ATOM 3109 C CA . ARG A 1 408 ? -14.218 -5.405 15.248 1.00 97.56 408 ARG A CA 1
ATOM 3110 C C . ARG A 1 408 ? -14.624 -4.539 16.434 1.00 97.56 408 ARG A C 1
ATOM 3112 O O . ARG A 1 408 ? -15.409 -3.596 16.288 1.00 97.56 408 ARG A O 1
ATOM 3119 N N . ARG A 1 409 ? -14.120 -4.883 17.617 1.00 97.50 409 ARG A N 1
ATOM 3120 C CA . ARG A 1 409 ? -14.465 -4.229 18.884 1.00 97.50 409 ARG A CA 1
ATOM 3121 C C . ARG A 1 409 ? -13.214 -3.626 19.511 1.00 97.50 409 ARG A C 1
ATOM 3123 O O . ARG A 1 409 ? -12.244 -4.336 19.773 1.00 97.50 409 ARG A O 1
ATOM 3130 N N . ILE A 1 410 ? -13.265 -2.323 19.765 1.00 97.69 410 ILE A N 1
ATOM 3131 C CA . ILE A 1 410 ? -12.206 -1.565 20.434 1.00 97.69 410 ILE A CA 1
ATOM 3132 C C . ILE A 1 410 ? -12.711 -0.989 21.751 1.00 97.69 410 ILE A C 1
ATOM 3134 O O . ILE A 1 410 ? -13.859 -0.552 21.859 1.00 97.69 410 ILE A O 1
ATOM 3138 N N . VAL A 1 411 ? -11.836 -0.977 22.748 1.00 97.69 411 VAL A N 1
ATOM 3139 C CA . VAL A 1 411 ? -12.055 -0.311 24.029 1.00 97.69 411 VAL A CA 1
ATOM 3140 C C . VAL A 1 411 ? -11.237 0.973 24.037 1.00 97.69 411 VAL A C 1
ATOM 3142 O O . VAL A 1 411 ? -10.052 0.960 23.704 1.00 97.69 411 VAL A O 1
ATOM 3145 N N . LEU A 1 412 ? -11.887 2.080 24.377 1.00 95.81 412 LEU A N 1
ATOM 3146 C CA . LEU A 1 412 ? -11.266 3.385 24.547 1.00 95.81 412 LEU A CA 1
ATOM 3147 C C . LEU A 1 412 ? -10.805 3.478 25.998 1.00 95.81 412 LEU A C 1
ATOM 3149 O O . LEU A 1 412 ? -11.631 3.495 26.913 1.00 95.81 412 LEU A O 1
ATOM 3153 N N . GLY A 1 413 ? -9.493 3.472 26.206 1.00 91.62 413 GLY A N 1
ATOM 3154 C CA . GLY A 1 413 ? -8.912 3.680 27.526 1.00 91.62 413 GLY A CA 1
ATOM 3155 C C . GLY A 1 413 ? -8.426 5.116 27.723 1.00 91.62 413 GLY A C 1
ATOM 3156 O O . GLY A 1 413 ? -8.436 5.915 26.778 1.00 91.62 413 GLY A O 1
ATOM 3157 N N . PRO A 1 414 ? -7.995 5.448 28.951 1.00 86.31 414 PRO A N 1
ATOM 3158 C CA . PRO A 1 414 ? -7.493 6.778 29.273 1.00 86.31 414 PRO A CA 1
ATOM 3159 C C . PRO A 1 414 ? -6.298 7.124 28.379 1.00 86.31 414 PRO A C 1
ATOM 3161 O O . PRO A 1 414 ? -5.440 6.276 28.139 1.00 86.31 414 PRO A O 1
ATOM 3164 N N . ALA A 1 415 ? -6.223 8.367 27.897 1.00 81.56 415 ALA A N 1
ATOM 3165 C CA . ALA A 1 415 ? -5.048 8.833 27.167 1.00 81.56 415 ALA A CA 1
ATOM 3166 C C . ALA A 1 415 ? -3.820 8.813 28.081 1.00 81.56 415 ALA A C 1
ATOM 3168 O O . ALA A 1 415 ? -3.710 9.629 28.996 1.00 81.56 415 ALA A O 1
ATOM 3169 N N . THR A 1 416 ? -2.866 7.923 27.809 1.00 77.75 416 THR A N 1
ATOM 3170 C CA . THR A 1 416 ? -1.570 7.951 28.501 1.00 77.75 416 THR A CA 1
ATOM 3171 C C . THR A 1 416 ? -0.632 9.019 27.940 1.00 77.75 416 THR A C 1
ATOM 3173 O O . THR A 1 416 ? 0.310 9.430 28.614 1.00 77.75 416 THR A O 1
ATOM 3176 N N . VAL A 1 417 ? -0.894 9.504 26.721 1.00 73.06 417 VAL A N 1
ATOM 3177 C CA . VAL A 1 417 ? -0.082 10.520 26.045 1.00 73.06 417 VAL A CA 1
ATOM 3178 C C . VAL A 1 417 ? -0.990 11.504 25.309 1.00 73.06 417 VAL A C 1
ATOM 3180 O O . VAL A 1 417 ? -1.795 11.103 24.470 1.00 73.06 417 VAL A O 1
ATOM 3183 N N . HIS A 1 418 ? -0.830 12.807 25.567 1.00 67.81 418 HIS A N 1
ATOM 3184 C CA . HIS A 1 418 ? -1.427 13.841 24.722 1.00 67.81 418 HIS A CA 1
ATOM 3185 C C . HIS A 1 418 ? -0.737 13.835 23.359 1.00 67.81 418 HIS A C 1
ATOM 3187 O O . HIS A 1 418 ? 0.415 14.245 23.232 1.00 67.81 418 HIS A O 1
ATOM 3193 N N . ARG A 1 419 ? -1.442 13.361 22.330 1.00 67.75 419 ARG A N 1
ATOM 3194 C CA . ARG A 1 419 ? -0.921 13.300 20.963 1.00 67.75 419 ARG A CA 1
ATOM 3195 C C . ARG A 1 419 ? -1.644 14.322 20.097 1.00 67.75 419 ARG A C 1
ATOM 3197 O O . ARG A 1 419 ? -2.859 14.252 19.918 1.00 67.75 419 ARG A O 1
ATOM 3204 N N . ALA A 1 420 ? -0.890 15.262 19.538 1.00 66.50 420 ALA A N 1
ATOM 3205 C CA . ALA A 1 420 ? -1.342 16.018 18.379 1.00 66.50 420 ALA A CA 1
ATOM 3206 C C . ALA A 1 420 ? -1.024 15.177 17.142 1.00 66.50 420 ALA A C 1
ATOM 3208 O O . ALA A 1 420 ? 0.137 14.841 16.906 1.00 66.50 420 ALA A O 1
ATOM 3209 N N . TRP A 1 421 ? -2.044 14.791 16.381 1.00 65.25 421 TRP A N 1
ATOM 3210 C CA . TRP A 1 421 ? -1.813 14.071 15.137 1.00 65.25 421 TRP A CA 1
ATOM 3211 C C . TRP A 1 421 ? -1.444 15.097 14.063 1.00 65.25 421 TRP A C 1
ATOM 3213 O O . TRP A 1 421 ? -2.290 15.858 13.602 1.00 65.25 421 TRP A O 1
ATOM 3223 N N . VAL A 1 422 ? -0.155 15.164 13.726 1.00 57.06 422 VAL A N 1
ATOM 3224 C CA . VAL A 1 422 ? 0.392 16.065 12.688 1.00 57.06 422 VAL A CA 1
ATOM 3225 C C . VAL A 1 422 ? 0.677 15.298 11.384 1.00 57.06 422 VAL A C 1
ATOM 3227 O O . VAL A 1 422 ? 1.177 15.858 10.414 1.00 57.06 422 VAL A O 1
ATOM 3230 N N . GLY A 1 423 ? 0.354 14.001 11.342 1.00 66.56 423 GLY A N 1
ATOM 3231 C CA . GLY A 1 423 ? 0.614 13.147 10.188 1.00 66.56 423 GLY A CA 1
ATOM 3232 C C . GLY A 1 423 ? -0.297 13.465 9.005 1.00 66.56 423 GLY A C 1
ATOM 3233 O O . GLY A 1 423 ? -1.488 13.721 9.164 1.00 66.56 423 GLY A O 1
ATOM 3234 N N . SER A 1 424 ? 0.259 13.412 7.797 1.00 81.06 424 SER A N 1
ATOM 3235 C CA . SER A 1 424 ? -0.567 13.143 6.618 1.00 81.06 424 SER A CA 1
ATOM 3236 C C . SER A 1 424 ? -1.071 11.694 6.690 1.00 81.06 424 SER A C 1
ATOM 3238 O O . SER A 1 424 ? -0.389 10.860 7.291 1.00 81.06 424 SER A O 1
ATOM 3240 N N . PRO A 1 425 ? -2.234 11.369 6.095 1.00 86.62 425 PRO A N 1
ATOM 3241 C CA . PRO A 1 425 ? -2.655 9.982 5.922 1.00 86.62 425 PRO A CA 1
ATOM 3242 C C . PRO A 1 425 ? -1.540 9.131 5.304 1.00 86.62 425 PRO A C 1
ATOM 3244 O O . PRO A 1 425 ? -0.787 9.633 4.466 1.00 86.62 425 PRO A O 1
ATOM 3247 N N . VAL A 1 426 ? -1.484 7.847 5.665 1.00 91.69 426 VAL A N 1
ATOM 3248 C CA . VAL A 1 426 ? -0.551 6.854 5.101 1.00 91.69 426 VAL A CA 1
ATOM 3249 C C . VAL A 1 426 ? -0.628 6.866 3.579 1.00 91.69 426 VAL A C 1
ATOM 3251 O O . VAL A 1 426 ? 0.391 6.879 2.893 1.00 91.69 426 VAL A O 1
ATOM 3254 N N . PHE A 1 427 ? -1.851 6.949 3.053 1.00 95.75 427 PHE A N 1
ATOM 3255 C CA . PHE A 1 427 ? -2.110 7.162 1.638 1.00 95.75 427 PHE A CA 1
ATOM 3256 C C . PHE A 1 427 ? -2.854 8.478 1.443 1.00 95.75 427 PHE A C 1
ATOM 3258 O O . PHE A 1 427 ? -4.045 8.586 1.729 1.00 95.75 427 PHE A O 1
ATOM 3265 N N . SER A 1 428 ? -2.171 9.480 0.894 1.00 93.56 428 SER A N 1
ATOM 3266 C CA . SER A 1 428 ? -2.713 10.835 0.710 1.00 93.56 428 SER A CA 1
ATOM 3267 C C . SER A 1 428 ? -3.964 10.912 -0.178 1.00 93.56 428 SER A C 1
ATOM 3269 O O . SER A 1 428 ? -4.702 11.897 -0.113 1.00 93.56 428 SER A O 1
ATOM 3271 N N . ALA A 1 429 ? -4.222 9.899 -1.011 1.00 95.19 429 ALA A N 1
ATOM 3272 C CA . ALA A 1 429 ? -5.424 9.801 -1.838 1.00 95.19 429 ALA A CA 1
ATOM 3273 C C . ALA A 1 429 ? -6.649 9.276 -1.067 1.00 95.19 429 ALA A C 1
ATOM 3275 O O . ALA A 1 429 ? -7.774 9.635 -1.414 1.00 95.19 429 ALA A O 1
ATOM 3276 N N . LEU A 1 430 ? -6.444 8.510 0.009 1.00 95.56 430 LEU A N 1
ATOM 3277 C CA . LEU A 1 430 ? -7.528 8.056 0.872 1.00 95.56 430 LEU A CA 1
ATOM 3278 C C . LEU A 1 430 ? -8.073 9.206 1.725 1.00 95.56 430 LEU A C 1
ATOM 3280 O O . LEU A 1 430 ? -7.425 10.235 1.954 1.00 95.56 430 LEU A O 1
ATOM 3284 N N . ARG A 1 431 ? -9.308 9.042 2.195 1.00 94.81 431 ARG A N 1
ATOM 3285 C CA . ARG A 1 431 ? -9.986 9.980 3.096 1.00 94.81 431 ARG A CA 1
ATOM 3286 C C . ARG A 1 431 ? -10.419 9.247 4.368 1.00 94.81 431 ARG A C 1
ATOM 3288 O O . ARG A 1 431 ? -11.610 8.964 4.507 1.00 94.81 431 ARG A O 1
ATOM 3295 N N . PRO A 1 432 ? -9.478 8.950 5.289 1.00 94.25 432 PRO A N 1
ATOM 3296 C CA . PRO A 1 432 ? -9.786 8.236 6.522 1.00 94.25 432 PRO A CA 1
ATOM 3297 C C . PRO A 1 432 ? -10.947 8.894 7.264 1.00 94.25 432 PRO A C 1
ATOM 3299 O O . PRO A 1 432 ? -10.951 10.106 7.504 1.00 94.25 432 PRO A O 1
ATOM 3302 N N . SER A 1 433 ? -11.948 8.102 7.634 1.00 93.75 433 SER A N 1
ATOM 3303 C CA . SER A 1 433 ? -13.098 8.594 8.378 1.00 93.75 433 SER A CA 1
ATOM 3304 C C . SER A 1 433 ? -13.686 7.531 9.297 1.00 93.75 433 SER A C 1
ATOM 3306 O O . SER A 1 433 ? -13.609 6.330 9.048 1.00 93.75 433 SER A O 1
ATOM 3308 N N . ALA A 1 434 ? -14.296 7.998 10.383 1.00 94.38 434 ALA A N 1
ATOM 3309 C CA . ALA A 1 434 ? -15.167 7.192 11.216 1.00 94.38 434 ALA A CA 1
ATOM 3310 C C . ALA A 1 434 ? -16.433 7.987 11.517 1.00 94.38 434 ALA A C 1
ATOM 3312 O O . ALA A 1 434 ? -16.389 9.186 11.813 1.00 94.38 434 ALA A O 1
ATOM 3313 N N . ARG A 1 435 ? -17.578 7.317 11.443 1.00 94.12 435 ARG A N 1
ATOM 3314 C CA . ARG A 1 435 ? -18.887 7.916 11.690 1.00 94.12 435 ARG A CA 1
ATOM 3315 C C . ARG A 1 435 ? -19.641 7.098 12.719 1.00 94.12 435 ARG A C 1
ATOM 3317 O O . ARG A 1 435 ? -19.853 5.907 12.530 1.00 94.12 435 ARG A O 1
ATOM 3324 N N . VAL A 1 436 ? -20.128 7.757 13.770 1.00 94.44 436 VAL A N 1
ATOM 3325 C CA . VAL A 1 436 ? -21.090 7.139 14.690 1.00 94.44 436 VAL A CA 1
ATOM 3326 C C . VAL A 1 436 ? -22.392 6.886 13.933 1.00 94.44 436 VAL A C 1
ATOM 3328 O O . VAL A 1 436 ? -23.075 7.826 13.518 1.00 94.44 436 VAL A O 1
ATOM 3331 N N . VAL A 1 437 ? -22.735 5.614 13.752 1.00 95.69 437 VAL A N 1
ATOM 3332 C CA . VAL A 1 437 ? -24.019 5.184 13.190 1.00 95.69 437 VAL A CA 1
ATOM 3333 C C . VAL A 1 437 ? -25.103 5.360 14.246 1.00 95.69 437 VAL A C 1
ATOM 3335 O O . VAL A 1 437 ? -26.140 5.969 13.980 1.00 95.69 437 VAL A O 1
ATOM 3338 N N . ARG A 1 438 ? -24.841 4.877 15.466 1.00 94.88 438 ARG A N 1
ATOM 3339 C CA . ARG A 1 438 ? -25.707 5.059 16.636 1.00 94.88 438 ARG A CA 1
ATOM 3340 C C . ARG A 1 438 ? -24.951 4.819 17.940 1.00 94.88 438 ARG A C 1
ATOM 3342 O O . ARG A 1 438 ? -23.966 4.088 17.977 1.00 94.88 438 ARG A O 1
ATOM 3349 N N . ALA A 1 439 ? -25.472 5.379 19.027 1.00 95.50 439 ALA A N 1
ATOM 3350 C CA . ALA A 1 439 ? -25.115 4.936 20.370 1.00 95.50 439 ALA A CA 1
ATOM 3351 C C . ALA A 1 439 ? -25.865 3.635 20.700 1.00 95.50 439 ALA A C 1
ATOM 3353 O O . ALA A 1 439 ? -27.054 3.496 20.388 1.00 95.50 439 ALA A O 1
ATOM 3354 N N . LEU A 1 440 ? -25.178 2.686 21.328 1.00 95.75 440 LEU A N 1
ATOM 3355 C CA . LEU A 1 440 ? -25.782 1.450 21.811 1.00 95.75 440 LEU A CA 1
ATOM 3356 C C . LEU A 1 440 ? -26.553 1.714 23.104 1.00 95.75 440 LEU A C 1
ATOM 3358 O O . LEU A 1 440 ? -26.158 2.529 23.940 1.00 95.75 440 LEU A O 1
ATOM 3362 N N . ARG A 1 441 ? -27.673 1.012 23.288 1.00 95.56 441 ARG A N 1
ATOM 3363 C CA . ARG A 1 441 ? -28.423 1.062 24.548 1.00 95.56 441 ARG A CA 1
ATOM 3364 C C . ARG A 1 441 ? -27.633 0.346 25.639 1.00 95.56 441 ARG A C 1
ATOM 3366 O O . ARG A 1 441 ? -26.920 -0.611 25.356 1.00 95.56 441 ARG A O 1
ATOM 3373 N N . LYS A 1 442 ? -27.874 0.711 26.902 1.00 94.12 442 LYS A N 1
ATOM 3374 C CA . LYS A 1 442 ? -27.265 0.058 28.074 1.00 94.12 442 LYS A CA 1
ATOM 3375 C C . LYS A 1 442 ? -27.321 -1.477 28.004 1.00 94.12 442 LYS A C 1
ATOM 3377 O O . LYS A 1 442 ? -26.297 -2.126 28.102 1.00 94.12 442 LYS A O 1
ATOM 3382 N N . ARG A 1 443 ? -28.490 -2.053 27.694 1.00 95.25 443 ARG A N 1
ATOM 3383 C CA . ARG A 1 443 ? -28.653 -3.515 27.544 1.00 95.25 443 ARG A CA 1
ATOM 3384 C C . ARG A 1 443 ? -27.820 -4.138 26.421 1.00 95.25 443 ARG A C 1
ATOM 3386 O O . ARG A 1 443 ? -27.513 -5.316 26.501 1.00 95.25 443 ARG A O 1
ATOM 3393 N N . GLU A 1 444 ? -27.563 -3.405 25.340 1.00 93.31 444 GLU A N 1
ATOM 3394 C CA . GLU A 1 444 ? -26.724 -3.896 24.240 1.00 93.31 444 GLU A CA 1
ATOM 3395 C C . GLU A 1 444 ? -25.255 -3.835 24.639 1.00 93.31 444 GLU A C 1
ATOM 3397 O O . GLU A 1 444 ? -24.538 -4.799 24.417 1.00 93.31 444 GLU A O 1
ATOM 3402 N N . ARG A 1 445 ? -24.842 -2.736 25.279 1.00 93.44 445 ARG A N 1
ATOM 3403 C CA . ARG A 1 445 ? -23.503 -2.572 25.844 1.00 93.44 445 ARG A CA 1
ATOM 3404 C C . ARG A 1 445 ? -23.197 -3.640 26.891 1.00 93.44 445 ARG A C 1
ATOM 3406 O O . ARG A 1 445 ? -22.157 -4.258 26.797 1.00 93.44 445 ARG A O 1
ATOM 3413 N N . ASP A 1 446 ? -24.105 -3.893 27.832 1.00 90.44 446 ASP A N 1
ATOM 3414 C CA . ASP A 1 446 ? -23.905 -4.873 28.914 1.00 90.44 446 ASP A CA 1
ATOM 3415 C C . ASP A 1 446 ? -23.787 -6.329 28.402 1.00 90.44 446 ASP A C 1
ATOM 3417 O O . ASP A 1 446 ? -23.479 -7.230 29.176 1.00 90.44 446 ASP A O 1
ATOM 3421 N N . ARG A 1 447 ? -24.073 -6.585 27.115 1.00 90.44 447 ARG A N 1
ATOM 3422 C CA . ARG A 1 447 ? -23.863 -7.889 26.457 1.00 90.44 447 ARG A CA 1
ATOM 3423 C C . ARG A 1 447 ? -22.503 -8.009 25.767 1.00 90.44 447 ARG A C 1
ATOM 3425 O O . ARG A 1 447 ? -22.161 -9.111 25.336 1.00 90.44 447 ARG A O 1
ATOM 3432 N N . LEU A 1 448 ? -21.810 -6.892 25.556 1.00 88.25 448 LEU A N 1
ATOM 3433 C CA . LEU A 1 448 ? -20.469 -6.842 24.971 1.00 88.25 448 LEU A CA 1
ATOM 3434 C C . LEU A 1 448 ? -19.440 -7.162 26.049 1.00 88.25 448 LEU A C 1
ATOM 3436 O O . LEU A 1 448 ? -18.486 -7.901 25.701 1.00 88.25 448 LEU A O 1
#

pLDDT: mean 86.01, std 17.85, range [25.94, 98.69]

Sequence (448 aa):
MSEAWARALETLEEVERTTREALEAIELHRAEDPVDVFFTGFGGSSVDLVARIWIDFRKQRDFAEAQHMQAKTEGPSPPPSDGSTEAEAISTTRTTGRQGSCRGVNLSCVTLQATVEELCAAVDGANWDPVAIDTRMKRMLALCAGASQAELDAALAVVAARVGRSRTEDGDGVAFAAISGGSLVEQGAHPRPLAEALLERLPEVLERARAFADRFRPTAGDPWAGVDPARVITEVDGFPIPHEAFVRELPHDRAGGCSLAYLRQWVLPTTAVFTRDLEMLARAQRDERLARAVSALRRSEAHWLEPLMATQLARPWIALDLEADRAFELEVDQVAANAELNAVVSAAVLARRPRKGRSPPVNPQAAFDLYTRAALPFLVAGEPVPPEHRVSLDGLPTDVPADDDGRRRIVLGPATVHRAWVGSPVFSALRPSARVVRALRKRERDRL

Foldseek 3Di:
DDPVVVVVVVVVVVVQVVVQVVQCPPPFFDVVDHKDWDQLQDDLQDGDIDIDTDGPCCPDPVVVVVQVVCCVPPNDDDDDDDDDDDDPDRDPDPPPDPPDPPPDDPPPDDALQNLLLQLLVQLFAADHDSVSNSVSLVVSLVRLVPDDLVSLQNSLLSLLVSLLPDDLRSFLSNLSSLLSSLSSLVSPHQLPSNLVSLLVCVLVLLVLLLVLVVVQDDPDDQPCVPPDPSQFLWDAPNRTDGVVNLVVCCVVRVSSSRSNSSVLSSQSSNLSRCLQPVVSLVVSLPPPSNQVSLVSRCRISSVLVQLSSLFQAQAWAKEAEVVVRWIFTKGWHRASFLLLVLQQVQQQVPPPDFPPPDFRPPKRFRFFFKFAPVQVVCQVVVHDGDPLRTRDRRGTPPSQDQDPVRYGYIYTHGDPDGDTPPDQGPRVSTDTHMHGPDIDDSVVSVVD

Radius of gyration: 26.85 Å; chains: 1; bounding box: 69×59×72 Å